Protein 7YM9 (pdb70)

Secondary structure (DSSP, 8-state):
--TT--SSPP-HHHHHSSS-SS-EEEEE--S-SSS--EEEEEES--SS-EEEEEEE--SS--GGGGTTHHHHHHTTT-EEEEE--SSTT--HHHHHHHHHHHHHHHHHTSTTGGGEEEEEEEEEEETHHHHTHHHHHHH-TT-SEEEEES---S----TT--S-EEEEEETT-SSS-TTTTHHHHHHH--SS-EEEEEETT--TTGGGS--HHHHHHHHHHHHHHHS--GGGHHHHSS-----TTSSEEEEEE-TT-/--TT--SSPP-HHHHH-SS-SS-EEEEE--S--SS--EEEEEES-TTS-EEEEEEEPPTT--GGGGTTHHHHHHTTT-EEEEE--SSTT--HHHHHHHHHHHHHHHHHTSTTGGGEEEEEEEEEEETHHHHTHHHHHHH-TT-SEEEEES---S----TT--S-EEEEEETT-SSS-TTTTHHHHHHH--SS-EEEEEETT--TTGGGS--HHHHHHHHHHHHHHHS--GGGHHHHSS----STTSSEEEEEE-TT-

Sequence (514 aa):
DNPYQRGPDPTNNASIEAATTGPFAVGTQPIVGASGFGGGQIIYYPTDTSQTYGAVVIVPGFISVWAQLNWLGPRLASQGFVVIGIETSVITDLPDPRGDQALAALDWATTRSPVASRIDRTRLAAAGWSMGGGGLRRAALQRPSLKAIVGMAPWNGERNWSAVTVPTLFFGGSSDAVASSPNDHAKPFYNSITRAEKDYIELRNADHFFPTSANTTMAKYFISWLKRWVDNDTRYTQFLCPGPSSTGLFAPVSASMNTCPFDNPYQRGPDPTNNASIEAATGPFAVGTQPIVGASGFGGGQIYYPTDTSQTTYGAVVIVPGFISSVWAQLNWLGPRLASQGFVVIGIETSVITDLPDPRGDQALAALDWATTRSPVASRIDRTRLAAAGWSMGGGGLRRAALQRPSLKAIVGMAPWNGERNWSAVTVPTLFFGGSSSDAVASPNDHAKPFYNSITRAEKDYIELRNADHFFPTSSANTTMAKYFISWLKRWVDNDTRYTQFLCPGPSTGLFAPVSASMNTCPF

Organism: NCBI:txid134849

Foldseek 3Di:
DQPLADDDQDDLCQLLDLAHQFDKDKDWAPPADLFDTGMKMAGPDQPAAAAEEEEFEADLDALLLQCSVRRSQRRLGYIYHRGHGPHSPDAQQSLLSSRVSSLCCCCPPDPCVSRHPSQQYEYEYAASNLVNVLNNQLVCVSHQEYEYELYDDQDLASQSGQHEYEYEAECAAPRSHCVRHVVSNQVNHPRYWYKYWYFYNDYSSVSSDDDSLSRSVVNLSSCCGRSVNCSSLVCVVVHDDQDPPGRTPDIDTDPPD/DFQLDDDDLDDLCQLLDLAHQFDKDKDWADPQDLFDTGMKMAGPPLVAAHAEEEEFEAQLDAQLLQCSLRRSQRNLGYIYHRGHGPDSRDAQQSLLSSRVSSLVCCLPPDPCVSRYPSQQYEYEYAASNLVNVLNNQVVCVSHQEYEYELYADQPLQSQVGQHEYEYEAECAAPPSHCVRHVVSNQVNHPRYWYKYWYFYNGYSSVSSDDDSLSSSVVNLSSCCGSRVNCSSLVCVVVHDDQPPPGRTPDMDTDPPD

Nearest PDB structures (foldseek):
  7ym9-assembly2_B  TM=1.004E+00  e=5.596E-59  Cryptosporangium aurantiacum
  7yme-assembly1_A  TM=9.980E-01  e=1.138E-54  Cryptosporangium aurantiacum
  1jfr-assembly2_B  TM=9.808E-01  e=4.264E-37  Streptomyces exfoliatus
  8a2c-assembly2_B  TM=9.740E-01  e=5.113E-37  unclassified Amycolatopsis
  7qjp-assembly1_A  TM=9.758E-01  e=2.291E-33  Saccharopolyspora flava

Radius of gyration: 25.67 Å; Cα contacts (8 Å, |Δi|>4): 1331; chains: 2; bounding box: 47×69×73 Å

B-factor: mean 15.17, std 5.72, range [7.38, 51.57]

InterPro domains:
  IPR029058 Alpha/Beta hydrolase fold [G3DSA:3.40.50.1820] (40-299)
  IPR029058 Alpha/Beta hydrolase fold [SSF53474] (48-280)
  IPR041127 PET hydrolase/cutinase-like [PF12740] (40-298)
  IPR050261 FrsA esterase [PTHR22946] (140-270)

Solvent-accessible surface area: 18358 Å² total; per-residue (Å²): 195,39,97,68,65,19,30,100,110,10,74,91,72,42,0,65,39,60,98,15,85,24,72,50,15,75,56,77,15,118,70,29,66,52,15,42,10,17,45,0,18,16,0,72,59,93,100,59,53,2,0,0,0,0,0,1,0,0,8,8,12,70,10,60,58,0,65,44,0,0,63,14,0,0,4,4,0,0,0,0,0,0,0,48,14,69,83,61,18,21,91,14,63,51,1,1,61,12,0,16,24,0,0,55,5,0,23,95,134,10,92,2,27,98,60,12,27,175,88,5,16,0,0,0,0,1,0,0,1,0,0,0,1,46,81,0,1,55,97,56,82,81,6,74,0,0,0,0,0,0,0,14,9,59,76,110,78,0,33,62,0,71,1,20,0,0,0,0,1,0,52,62,5,68,20,1,26,10,104,66,19,1,59,26,0,11,89,26,0,105,154,17,56,25,2,0,0,19,5,73,121,14,72,3,46,16,0,26,72,71,36,60,22,0,0,34,12,0,0,0,0,0,2,38,32,1,1,71,0,87,43,6,31,110,17,1,26,122,20,23,83,62,38,134,188,17,84,2,32,31,34,94,43,50,41,112,46,196,30,108,68,52,27,31,92,109,10,73,75,74,32,0,61,28,70,104,13,79,17,72,50,15,74,59,81,15,123,59,35,74,47,12,40,9,17,42,0,14,19,0,70,57,81,101,57,60,1,0,0,0,0,0,0,0,1,6,9,11,62,10,59,46,0,66,44,0,0,61,17,0,0,2,3,1,0,0,0,0,0,0,53,12,65,85,63,21,18,78,12,67,53,0,1,62,12,0,15,25,0,0,54,4,0,22,89,135,10,80,2,24,106,36,16,31,170,82,4,14,0,0,0,0,8,2,0,1,0,0,1,0,52,82,0,1,57,98,60,79,80,7,72,0,0,0,0,0,1,1,22,9,58,77,115,80,0,33,65,0,72,1,20,0,0,0,0,1,0,49,58,7,76,18,2,28,7,93,62,20,2,65,29,0,13,96,24,0,105,151,16,56,27,2,1,0,21,4,64,119,15,75,3,46,16,0,39,69,69,35,54,20,0,0,26,17,0,0,0,0,0,3,34,31,1,1,68,0,88,40,5,29,108,26,1,25,122,21,20,81,60,42,151,209,15,78,2,30,35,39,60,42,48,41,117,40

Structure (mmCIF, N/CA/C/O backbone):
data_7YM9
#
_entry.id   7YM9
#
_cell.length_a   82.309
_cell.length_b   82.449
_cell.length_c   87.391
_cell.angle_alpha   90.000
_cell.angle_beta   90.000
_cell.angle_gamma   90.000
#
_symmetry.space_group_name_H-M   'P 21 21 2'
#
loop_
_entity.id
_entity.type
_entity.pdbx_description
1 polymer 'Poly(ethylene terephthalate) hydrolase'
2 non-polymer 'MALONATE ION'
3 water water
#
loop_
_atom_site.group_PDB
_atom_site.id
_atom_site.type_symbol
_atom_site.label_atom_id
_atom_site.label_alt_id
_atom_site.label_comp_id
_atom_site.label_asym_id
_atom_site.label_entity_id
_atom_site.label_seq_id
_atom_site.pdbx_PDB_ins_code
_atom_site.Cartn_x
_atom_site.Cartn_y
_atom_site.Cartn_z
_atom_site.occupancy
_atom_site.B_iso_or_equiv
_atom_site.auth_seq_id
_atom_site.auth_comp_id
_atom_site.auth_asym_id
_atom_site.auth_atom_id
_atom_site.pdbx_PDB_model_num
ATOM 1 N N . ASP A 1 4 ? -10.003 31.648 -56.703 1.00 34.43 43 ASP A N 1
ATOM 2 C CA . ASP A 1 4 ? -9.712 31.589 -55.258 1.00 32.99 43 ASP A CA 1
ATOM 3 C C . ASP A 1 4 ? -10.710 30.651 -54.586 1.00 28.48 43 ASP A C 1
ATOM 4 O O . ASP A 1 4 ? -11.795 30.424 -55.155 1.00 28.94 43 ASP A O 1
ATOM 9 N N . ASN A 1 5 ? -10.360 30.165 -53.397 1.00 22.47 44 ASN A N 1
ATOM 10 C CA . ASN A 1 5 ? -11.256 29.267 -52.622 1.00 18.89 44 ASN A CA 1
ATOM 11 C C . ASN A 1 5 ? -12.213 30.123 -51.813 1.00 16.27 44 ASN A C 1
ATOM 12 O O . ASN A 1 5 ? -11.791 30.739 -50.857 1.00 18.36 44 ASN A O 1
ATOM 17 N N . PRO A 1 6 ? -13.511 30.173 -52.150 1.00 16.52 45 PRO A N 1
ATOM 18 C CA . PRO A 1 6 ? -14.430 31.040 -51.439 1.00 16.45 45 PRO A CA 1
ATOM 19 C C . PRO A 1 6 ? -14.678 30.651 -49.965 1.00 16.39 45 PRO A C 1
ATOM 20 O O . PRO A 1 6 ? -15.300 31.409 -49.249 1.00 17.84 45 PRO A O 1
ATOM 24 N N . TYR A 1 7 ? -14.274 29.435 -49.571 1.00 14.70 46 TYR A N 1
ATOM 25 C CA . TYR A 1 7 ? -14.555 28.886 -48.223 1.00 13.64 46 TYR A CA 1
ATOM 26 C C . TYR A 1 7 ? -13.382 29.116 -47.296 1.00 14.15 46 TYR A C 1
ATOM 27 O O . TYR A 1 7 ? -13.504 28.776 -46.088 1.00 15.19 46 TYR A O 1
ATOM 36 N N . GLN A 1 8 ? -12.248 29.604 -47.762 1.00 14.53 47 GLN A N 1
ATOM 37 C CA . GLN A 1 8 ? -11.082 29.860 -46.900 1.00 16.29 47 GLN A CA 1
ATOM 38 C C . GLN A 1 8 ? -11.469 30.915 -45.874 1.00 15.93 47 GLN A C 1
ATOM 39 O O . GLN A 1 8 ? -12.098 31.946 -46.255 1.00 16.05 47 GLN A O 1
ATOM 45 N N . ARG A 1 9 ? -11.075 30.741 -44.618 1.00 13.75 48 ARG A N 1
ATOM 46 C CA . ARG A 1 9 ? -11.334 31.703 -43.545 1.00 13.99 48 ARG A CA 1
ATOM 47 C C . ARG A 1 9 ? -10.060 31.924 -42.767 1.00 14.59 48 ARG A C 1
ATOM 48 O O . ARG A 1 9 ? -9.338 30.951 -42.486 1.00 14.76 48 ARG A O 1
ATOM 56 N N . GLY A 1 10 ? -9.794 33.176 -42.426 1.00 15.39 49 GLY A N 1
ATOM 57 C CA . GLY A 1 10 ? -8.663 33.552 -41.579 1.00 16.32 49 GLY A CA 1
ATOM 58 C C . GLY A 1 10 ? -7.382 33.669 -42.385 1.00 15.54 49 GLY A C 1
ATOM 59 O O . GLY A 1 10 ? -7.318 33.264 -43.531 1.00 16.79 49 GLY A O 1
ATOM 60 N N . PRO A 1 11 ? -6.360 34.280 -41.759 1.00 17.97 50 PRO A N 1
ATOM 61 C CA . PRO A 1 11 ? -5.107 34.520 -42.456 1.00 19.91 50 PRO A CA 1
ATOM 62 C C . PRO A 1 11 ? -4.368 33.197 -42.697 1.00 18.03 50 PRO A C 1
ATOM 63 O O . PRO A 1 11 ? -4.723 32.141 -42.079 1.00 17.65 50 PRO A O 1
ATOM 67 N N . ASP A 1 12 ? -3.348 33.222 -43.529 1.00 18.77 51 ASP A N 1
ATOM 68 C CA . ASP A 1 12 ? -2.516 32.041 -43.813 1.00 17.67 51 ASP A CA 1
ATOM 69 C C . ASP A 1 12 ? -2.020 31.498 -42.493 1.00 17.42 51 ASP A C 1
ATOM 70 O O . ASP A 1 12 ? -1.540 32.222 -41.620 1.00 18.12 51 ASP A O 1
ATOM 75 N N . PRO A 1 13 ? -2.172 30.173 -42.279 1.00 16.34 52 PRO A N 1
ATOM 76 C CA . PRO A 1 13 ? -1.853 29.572 -40.990 1.00 15.43 52 PRO A CA 1
ATOM 77 C C . PRO A 1 13 ? -0.379 29.293 -40.756 1.00 16.52 52 PRO A C 1
ATOM 78 O O . PRO A 1 13 ? 0.385 29.234 -41.699 1.00 18.36 52 PRO A O 1
ATOM 82 N N . THR A 1 14 ? -0.059 29.156 -39.493 1.00 17.02 53 THR A N 1
ATOM 83 C CA . THR A 1 14 ? 1.257 28.761 -39.012 1.00 16.61 53 THR A CA 1
ATOM 84 C C . THR A 1 14 ? 1.097 27.715 -37.924 1.00 17.41 53 THR A C 1
ATOM 85 O O . THR A 1 14 ? -0.027 27.456 -37.458 1.00 17.05 53 THR A O 1
ATOM 89 N N A ASN A 1 15 ? 2.194 27.086 -37.525 0.50 17.40 54 ASN A N 1
ATOM 90 N N B ASN A 1 15 ? 2.214 27.141 -37.501 0.50 17.58 54 ASN A N 1
ATOM 91 C CA A ASN A 1 15 ? 2.160 26.174 -36.358 0.50 17.97 54 ASN A CA 1
ATOM 92 C CA B ASN A 1 15 ? 2.168 26.175 -36.379 0.50 18.18 54 ASN A CA 1
ATOM 93 C C A ASN A 1 15 ? 1.527 26.916 -35.179 0.50 18.47 54 ASN A C 1
ATOM 94 C C B ASN A 1 15 ? 1.591 26.882 -35.141 0.50 18.65 54 ASN A C 1
ATOM 95 O O A ASN A 1 15 ? 0.644 26.365 -34.486 0.50 17.23 54 ASN A O 1
ATOM 96 O O B ASN A 1 15 ? 0.703 26.310 -34.504 0.50 18.73 54 ASN A O 1
ATOM 105 N N . ALA A 1 16 ? 1.933 28.158 -34.942 1.00 17.80 55 ALA A N 1
ATOM 106 C CA . ALA A 1 16 ? 1.424 28.924 -33.790 1.00 17.90 55 ALA A CA 1
ATOM 107 C C . ALA A 1 16 ? -0.093 29.137 -33.926 1.00 17.61 55 ALA A C 1
ATOM 108 O O . ALA A 1 16 ? -0.830 29.050 -32.908 1.00 18.11 55 ALA A O 1
ATOM 110 N N . SER A 1 17 ? -0.569 29.409 -35.125 1.00 17.97 56 SER A N 1
ATOM 111 C CA . SER A 1 17 ? -2.010 29.750 -35.314 1.00 17.48 56 SER A CA 1
ATOM 112 C C . SER A 1 17 ? -2.892 28.509 -35.082 1.00 16.24 56 SER A C 1
ATOM 113 O O . SER A 1 17 ? -3.953 28.664 -34.521 1.00 15.37 56 SER A O 1
ATOM 116 N N . ILE A 1 18 ? -2.425 27.303 -35.410 1.00 14.74 57 ILE A N 1
ATOM 117 C CA . ILE A 1 18 ? -3.205 26.066 -35.163 1.00 14.68 57 ILE A CA 1
ATOM 118 C C . ILE A 1 18 ? -3.021 25.572 -33.744 1.00 14.32 57 ILE A C 1
ATOM 119 O O . ILE A 1 18 ? -3.850 24.779 -33.334 1.00 14.32 57 ILE A O 1
ATOM 124 N N . GLU A 1 19 ? -1.983 26.006 -33.036 1.00 13.92 58 GLU A N 1
ATOM 125 C CA . GLU A 1 19 ? -1.782 25.604 -31.619 1.00 13.76 58 GLU A CA 1
ATOM 126 C C . GLU A 1 19 ? -2.450 26.579 -30.636 1.00 14.36 58 GLU A C 1
ATOM 127 O O . GLU A 1 19 ? -2.578 26.226 -29.477 1.00 14.92 58 GLU A O 1
ATOM 133 N N . ALA A 1 20 ? -2.873 27.755 -31.107 1.00 14.66 59 ALA A N 1
ATOM 134 C CA . ALA A 1 20 ? -3.408 28.785 -30.206 1.00 14.33 59 ALA A CA 1
ATOM 135 C C . ALA A 1 20 ? -4.704 28.298 -29.555 1.00 14.40 59 ALA A C 1
ATOM 136 O O . ALA A 1 20 ? -5.558 27.647 -30.244 1.00 14.98 59 ALA A O 1
ATOM 138 N N . ALA A 1 21 ? -4.985 28.687 -28.336 1.00 14.56 60 ALA A N 1
ATOM 139 C CA . ALA A 1 21 ? -6.232 28.312 -27.669 1.00 14.56 60 ALA A CA 1
ATOM 140 C C . ALA A 1 21 ? -7.411 28.983 -28.357 1.00 16.35 60 ALA A C 1
ATOM 141 O O . ALA A 1 21 ? -8.505 28.424 -28.380 1.00 16.29 60 ALA A O 1
ATOM 143 N N . THR A 1 22 ? -7.192 30.172 -28.897 1.00 16.65 61 THR A N 1
ATOM 144 C CA A THR A 1 22 ? -8.273 30.896 -29.594 0.50 19.67 61 THR A CA 1
ATOM 145 C CA B THR A 1 22 ? -8.255 30.984 -29.544 0.50 19.69 61 THR A CA 1
ATOM 146 C C . THR A 1 22 ? -7.759 31.357 -30.949 1.00 19.35 61 THR A C 1
ATOM 147 O O . THR A 1 22 ? -6.656 31.992 -30.993 1.00 20.27 61 THR A O 1
ATOM 154 N N . GLY A 1 23 ? -8.494 31.040 -32.018 1.00 17.44 62 GLY A N 1
ATOM 155 C CA . GLY A 1 23 ? -8.209 31.489 -33.372 1.00 16.09 62 GLY A CA 1
ATOM 156 C C . GLY A 1 23 ? -8.666 32.940 -33.540 1.00 15.12 62 GLY A C 1
ATOM 157 O O . GLY A 1 23 ? -9.027 33.612 -32.580 1.00 16.25 62 GLY A O 1
ATOM 158 N N . PRO A 1 24 ? -8.698 33.387 -34.786 1.00 15.84 63 PRO A N 1
ATOM 159 C CA . PRO A 1 24 ? -8.929 34.818 -35.017 1.00 17.14 63 PRO A CA 1
ATOM 160 C C . PRO A 1 24 ? -10.387 35.243 -34.981 1.00 17.94 63 PRO A C 1
ATOM 161 O O . PRO A 1 24 ? -10.637 36.460 -35.167 1.00 19.36 63 PRO A O 1
ATOM 165 N N . PHE A 1 25 ? -11.355 34.335 -34.884 1.00 15.00 64 PHE A N 1
ATOM 166 C CA . PHE A 1 25 ? -12.791 34.688 -34.863 1.00 13.62 64 PHE A CA 1
ATOM 167 C C . PHE A 1 25 ? -13.293 34.827 -33.453 1.00 14.93 64 PHE A C 1
ATOM 168 O O . PHE A 1 25 ? -13.225 33.893 -32.651 1.00 14.51 64 PHE A O 1
ATOM 176 N N . ALA A 1 26 ? -13.926 35.945 -33.147 1.00 14.52 65 ALA A N 1
ATOM 177 C CA . ALA A 1 26 ? -14.718 36.096 -31.934 1.00 14.61 65 ALA A CA 1
ATOM 178 C C . ALA A 1 26 ? -15.866 35.086 -31.936 1.00 12.81 65 ALA A C 1
ATOM 179 O O . ALA A 1 26 ? -16.430 34.821 -32.999 1.00 13.71 65 ALA A O 1
ATOM 181 N N . VAL A 1 27 ? -16.274 34.571 -30.787 1.00 14.13 66 VAL A N 1
ATOM 182 C CA . VAL A 1 27 ? -17.195 33.429 -30.660 1.00 14.01 66 VAL A CA 1
ATOM 183 C C . VAL A 1 27 ? -18.410 33.851 -29.871 1.00 14.59 66 VAL A C 1
ATOM 184 O O . VAL A 1 27 ? -18.240 34.476 -28.789 1.00 15.65 66 VAL A O 1
ATOM 188 N N . GLY A 1 28 ? -19.589 33.480 -30.304 1.00 13.81 67 GLY A N 1
ATOM 189 C CA . GLY A 1 28 ? -20.819 33.539 -29.524 1.00 14.03 67 GLY A CA 1
ATOM 190 C C . GLY A 1 28 ? -21.301 32.147 -29.189 1.00 13.41 67 GLY A C 1
ATOM 191 O O . GLY A 1 28 ? -20.877 31.162 -29.874 1.00 13.45 67 GLY A O 1
ATOM 192 N N . THR A 1 29 ? -22.176 32.006 -28.233 1.00 14.27 68 THR A N 1
ATOM 193 C CA . THR A 1 29 ? -22.679 30.700 -27.807 1.00 13.85 68 THR A CA 1
ATOM 194 C C . THR A 1 29 ? -24.095 30.801 -27.252 1.00 14.95 68 THR A C 1
ATOM 195 O O . THR A 1 29 ? -24.457 31.846 -26.629 1.00 16.04 68 THR A O 1
ATOM 199 N N . GLN A 1 30 ? -24.859 29.755 -27.360 1.00 15.11 69 GLN A N 1
ATOM 200 C CA . GLN A 1 30 ? -26.180 29.691 -26.708 1.00 15.50 69 GLN A CA 1
ATOM 201 C C . GLN A 1 30 ? -26.592 28.244 -26.613 1.00 15.19 69 GLN A C 1
ATOM 202 O O . GLN A 1 30 ? -26.072 27.356 -27.342 1.00 14.53 69 GLN A O 1
ATOM 208 N N . PRO A 1 31 ? -27.496 27.904 -25.680 1.00 14.37 70 PRO A N 1
ATOM 209 C CA . PRO A 1 31 ? -27.966 26.547 -25.559 1.00 15.17 70 PRO A CA 1
ATOM 210 C C . PRO A 1 31 ? -28.804 26.151 -26.764 1.00 15.06 70 PRO A C 1
ATOM 211 O O . PRO A 1 31 ? -29.434 26.977 -27.395 1.00 16.16 70 PRO A O 1
ATOM 215 N N . ILE A 1 32 ? -28.895 24.858 -26.979 1.00 13.59 71 ILE A N 1
ATOM 216 C CA . ILE A 1 32 ? -29.813 24.260 -27.968 1.00 13.76 71 ILE A CA 1
ATOM 217 C C . ILE A 1 32 ? -31.165 24.111 -27.289 1.00 17.09 71 ILE A C 1
ATOM 218 O O . ILE A 1 32 ? -31.285 23.357 -26.300 1.00 17.96 71 ILE A O 1
ATOM 223 N N . VAL A 1 33 ? -32.166 24.729 -27.902 1.00 18.42 72 VAL A N 1
ATOM 224 C CA . VAL A 1 33 ? -33.553 24.753 -27.348 1.00 20.56 72 VAL A CA 1
ATOM 225 C C . VAL A 1 33 ? -34.496 24.221 -28.427 1.00 22.88 72 VAL A C 1
ATOM 226 O O . VAL A 1 33 ? -34.399 24.698 -29.551 1.00 25.73 72 VAL A O 1
ATOM 230 N N . GLY A 1 34 ? -35.288 23.212 -28.076 1.00 24.60 73 GLY A N 1
ATOM 231 C CA . GLY A 1 34 ? -36.380 22.686 -28.919 1.00 27.46 73 GLY A CA 1
ATOM 232 C C . GLY A 1 34 ? -35.894 21.752 -29.996 1.00 32.80 73 GLY A C 1
ATOM 233 O O . GLY A 1 34 ? -36.549 21.702 -31.048 1.00 40.42 73 GLY A O 1
ATOM 234 N N . ALA A 1 35 ? -34.746 21.122 -29.757 1.00 26.79 74 ALA A N 1
ATOM 235 C CA . ALA A 1 35 ? -34.130 20.024 -30.534 1.00 29.42 74 ALA A CA 1
ATOM 236 C C . ALA A 1 35 ? -35.053 18.819 -30.591 1.00 22.86 74 ALA A C 1
ATOM 237 O O . ALA A 1 35 ? -35.610 18.457 -29.546 1.00 25.78 74 ALA A O 1
ATOM 239 N N . SER A 1 36 ? -35.108 18.176 -31.739 1.00 23.93 75 SER A N 1
ATOM 240 C CA . SER A 1 36 ? -35.709 16.836 -31.905 1.00 22.38 75 SER A CA 1
ATOM 241 C C . SER A 1 36 ? -34.623 15.856 -32.329 1.00 18.12 75 SER A C 1
ATOM 242 O O . SER A 1 36 ? -33.794 16.211 -33.187 1.00 20.20 75 SER A O 1
ATOM 245 N N . GLY A 1 37 ? -34.692 14.643 -31.818 1.00 17.87 76 GLY A N 1
ATOM 246 C CA . GLY A 1 37 ? -33.906 13.489 -32.274 1.00 16.75 76 GLY A CA 1
ATOM 247 C C . GLY A 1 37 ? -32.525 13.401 -31.612 1.00 15.71 76 GLY A C 1
ATOM 248 O O . GLY A 1 37 ? -31.681 12.635 -32.131 1.00 16.62 76 GLY A O 1
ATOM 249 N N . PHE A 1 38 ? -32.284 14.215 -30.597 1.00 14.17 77 PHE A N 1
ATOM 250 C CA . PHE A 1 38 ? -31.052 14.190 -29.775 1.00 12.99 77 PHE A CA 1
ATOM 251 C C . PHE A 1 38 ? -31.330 14.973 -28.492 1.00 14.54 77 PHE A C 1
ATOM 252 O O . PHE A 1 38 ? -32.465 15.538 -28.347 1.00 15.58 77 PHE A O 1
ATOM 260 N N . GLY A 1 39 ? -30.396 15.034 -27.555 1.00 14.51 78 GLY A N 1
ATOM 261 C CA . GLY A 1 39 ? -30.700 15.440 -26.181 1.00 14.31 78 GLY A CA 1
ATOM 262 C C . GLY A 1 39 ? -30.508 16.905 -25.870 1.00 15.00 78 GLY A C 1
ATOM 263 O O . GLY A 1 39 ? -30.651 17.259 -24.712 1.00 18.81 78 GLY A O 1
ATOM 264 N N . GLY A 1 40 ? -30.210 17.737 -26.846 1.00 14.84 79 GLY A N 1
ATOM 265 C CA . GLY A 1 40 ? -29.897 19.145 -26.595 1.00 13.98 79 GLY A CA 1
ATOM 266 C C . GLY A 1 40 ? -28.395 19.392 -26.655 1.00 13.35 79 GLY A C 1
ATOM 267 O O . GLY A 1 40 ? -27.724 18.636 -27.449 1.00 12.85 79 GLY A O 1
ATOM 268 N N . GLY A 1 41 ? -27.879 20.361 -25.941 1.00 12.74 80 GLY A N 1
ATOM 269 C CA . GLY A 1 41 ? -26.464 20.744 -26.005 1.00 12.68 80 GLY A CA 1
ATOM 270 C C . GLY A 1 41 ? -26.251 22.222 -26.145 1.00 13.72 80 GLY A C 1
ATOM 271 O O . GLY A 1 41 ? -27.068 23.036 -25.631 1.00 13.95 80 GLY A O 1
ATOM 272 N N . GLN A 1 42 ? -25.175 22.611 -26.775 1.00 12.01 81 GLN A N 1
ATOM 273 C CA . GLN A 1 42 ? -24.724 24.008 -26.853 1.00 12.07 81 GLN A CA 1
ATOM 274 C C . GLN A 1 42 ? -24.202 24.260 -28.247 1.00 12.46 81 GLN A C 1
ATOM 275 O O . GLN A 1 42 ? -23.504 23.369 -28.792 1.00 12.88 81 GLN A O 1
ATOM 281 N N . ILE A 1 43 ? -24.414 25.437 -28.774 1.00 12.05 82 ILE A N 1
ATOM 282 C CA A ILE A 1 43 ? -23.870 25.844 -30.094 0.50 11.66 82 ILE A CA 1
ATOM 283 C CA B ILE A 1 43 ? -23.852 25.809 -30.090 0.50 13.14 82 ILE A CA 1
ATOM 284 C C . ILE A 1 43 ? -22.854 26.952 -29.892 1.00 11.94 82 ILE A C 1
ATOM 285 O O . ILE A 1 43 ? -23.031 27.786 -28.970 1.00 13.54 82 ILE A O 1
ATOM 294 N N . TYR A 1 44 ? -21.817 26.962 -30.699 1.00 11.55 83 TYR A N 1
ATOM 295 C CA . TYR A 1 44 ? -20.748 27.949 -30.667 1.00 11.42 83 TYR A CA 1
ATOM 296 C C . TYR A 1 44 ? -20.520 28.406 -32.092 1.00 11.56 83 TYR A C 1
ATOM 297 O O . TYR A 1 44 ? -20.588 27.569 -33.001 1.00 12.31 83 TYR A O 1
ATOM 306 N N . TYR A 1 45 ? -20.284 29.676 -32.316 1.00 12.15 84 TYR A N 1
ATOM 307 C CA . TYR A 1 45 ? -20.252 30.171 -33.707 1.00 12.42 84 TYR A CA 1
ATOM 308 C C . TYR A 1 45 ? -19.492 31.470 -33.740 1.00 13.35 84 TYR A C 1
ATOM 309 O O . TYR A 1 45 ? -19.507 32.235 -32.781 1.00 13.84 84 TYR A O 1
ATOM 318 N N . PRO A 1 46 ? -18.884 31.804 -34.876 1.00 12.53 85 PRO A N 1
ATOM 319 C CA . PRO A 1 46 ? -18.316 33.129 -35.074 1.00 12.84 85 PRO A CA 1
ATOM 320 C C . PRO A 1 46 ? -19.416 34.191 -35.047 1.00 13.12 85 PRO A C 1
ATOM 321 O O . PRO A 1 46 ? -20.537 34.005 -35.501 1.00 14.69 85 PRO A O 1
ATOM 325 N N . THR A 1 47 ? -19.057 35.299 -34.392 1.00 14.82 86 THR A N 1
ATOM 326 C CA . THR A 1 47 ? -19.962 36.490 -34.335 1.00 14.90 86 THR A CA 1
ATOM 327 C C . THR A 1 47 ? -19.873 37.234 -35.658 1.00 15.44 86 THR A C 1
ATOM 328 O O . THR A 1 47 ? -20.791 38.092 -35.911 1.00 16.78 86 THR A O 1
ATOM 332 N N . ASP A 1 48 ? -18.839 37.039 -36.429 1.00 14.39 87 ASP A N 1
ATOM 333 C CA . ASP A 1 48 ? -18.658 37.718 -37.743 1.00 15.56 87 ASP A CA 1
ATOM 334 C C . ASP A 1 48 ? -19.606 37.132 -38.772 1.00 14.98 87 ASP A C 1
ATOM 335 O O . ASP A 1 48 ? -19.374 36.018 -39.244 1.00 14.29 87 ASP A O 1
ATOM 340 N N . THR A 1 49 ? -20.668 37.857 -39.135 1.00 13.19 88 THR A N 1
ATOM 341 C CA . THR A 1 49 ? -21.689 37.390 -40.081 1.00 12.22 88 THR A CA 1
ATOM 342 C C . THR A 1 49 ? -21.469 37.949 -41.485 1.00 12.57 88 THR A C 1
ATOM 343 O O . THR A 1 49 ? -22.445 37.864 -42.256 1.00 14.59 88 THR A O 1
ATOM 347 N N . SER A 1 50 ? -20.275 38.366 -41.807 1.00 13.71 89 SER A N 1
ATOM 348 C CA . SER A 1 50 ? -19.897 38.786 -43.183 1.00 14.35 89 SER A CA 1
ATOM 349 C C . SER A 1 50 ? -19.743 37.580 -44.108 1.00 16.21 89 SER A C 1
ATOM 350 O O . SER A 1 50 ? -19.592 37.737 -45.304 1.00 15.18 89 SER A O 1
ATOM 353 N N . GLN A 1 51 ? -19.784 36.353 -43.574 1.00 15.46 90 GLN A N 1
ATOM 354 C CA . GLN A 1 51 ? -19.619 35.110 -44.348 1.00 14.28 90 GLN A CA 1
ATOM 355 C C . GLN A 1 51 ? -20.255 33.980 -43.556 1.00 13.50 90 GLN A C 1
ATOM 356 O O . GLN A 1 51 ? -20.417 34.139 -42.376 1.00 13.67 90 GLN A O 1
ATOM 362 N N . THR A 1 52 ? -20.538 32.896 -44.241 1.00 12.67 91 THR A N 1
ATOM 363 C CA . THR A 1 52 ? -20.973 31.637 -43.597 1.00 12.49 91 THR A CA 1
ATOM 364 C C . THR A 1 52 ? -19.748 30.735 -43.373 1.00 11.07 91 THR A C 1
ATOM 365 O O . THR A 1 52 ? -18.660 30.972 -43.845 1.00 12.80 91 THR A O 1
ATOM 369 N N . TYR A 1 53 ? -20.017 29.708 -42.582 1.00 12.04 92 TYR A N 1
ATOM 370 C CA . TYR A 1 53 ? -18.990 28.741 -42.141 1.00 11.09 92 TYR A CA 1
ATOM 371 C C . TYR A 1 53 ? -19.533 27.351 -42.270 1.00 10.94 92 TYR A C 1
ATOM 372 O O . TYR A 1 53 ? -20.720 27.126 -42.181 1.00 11.92 92 TYR A O 1
ATOM 381 N N . GLY A 1 54 ? -18.620 26.392 -42.354 1.00 11.15 93 GLY A N 1
ATOM 382 C CA . GLY A 1 54 ? -19.015 24.999 -42.160 1.00 10.72 93 GLY A CA 1
ATOM 383 C C . GLY A 1 54 ? -19.374 24.719 -40.714 1.00 10.71 93 GLY A C 1
ATOM 384 O O . GLY A 1 54 ? -19.028 25.511 -39.825 1.00 11.09 93 GLY A O 1
ATOM 385 N N . ALA A 1 55 ? -19.979 23.583 -40.501 1.00 10.70 94 ALA A N 1
ATOM 386 C CA . ALA A 1 55 ? -20.408 23.206 -39.141 1.00 10.67 94 ALA A CA 1
ATOM 387 C C . ALA A 1 55 ? -19.890 21.805 -38.812 1.00 10.60 94 ALA A C 1
ATOM 388 O O . ALA A 1 55 ? -19.861 20.922 -39.669 1.00 11.55 94 ALA A O 1
ATOM 390 N N . VAL A 1 56 ? -19.569 21.629 -37.531 1.00 10.11 95 VAL A N 1
ATOM 391 C CA . VAL A 1 56 ? -19.197 20.294 -36.999 1.00 10.08 95 VAL A CA 1
ATOM 392 C C . VAL A 1 56 ? -20.088 20.015 -35.786 1.00 9.57 95 VAL A C 1
ATOM 393 O O . VAL A 1 56 ? -20.154 20.818 -34.877 1.00 10.50 95 VAL A O 1
ATOM 397 N N . VAL A 1 57 ? -20.653 18.838 -35.792 1.00 9.68 96 VAL A N 1
ATOM 398 C CA . VAL A 1 57 ? -21.367 18.301 -34.616 1.00 9.27 96 VAL A CA 1
ATOM 399 C C . VAL A 1 57 ? -20.392 17.438 -33.829 1.00 9.73 96 VAL A C 1
ATOM 400 O O . VAL A 1 57 ? -19.595 16.710 -34.433 1.00 10.27 96 VAL A O 1
ATOM 404 N N . ILE A 1 58 ? -20.404 17.587 -32.508 1.00 10.52 97 ILE A N 1
ATOM 405 C CA . ILE A 1 58 ? -19.475 16.814 -31.630 1.00 9.59 97 ILE A CA 1
ATOM 406 C C . ILE A 1 58 ? -20.306 16.016 -30.636 1.00 9.83 97 ILE A C 1
ATOM 407 O O . ILE A 1 58 ? -21.094 16.603 -29.911 1.00 9.89 97 ILE A O 1
ATOM 412 N N . VAL A 1 59 ? -20.070 14.714 -30.603 1.00 9.26 98 VAL A N 1
ATOM 413 C CA . VAL A 1 59 ? -20.925 13.791 -29.812 1.00 10.03 98 VAL A CA 1
ATOM 414 C C . VAL A 1 59 ? -20.144 13.195 -28.649 1.00 11.68 98 VAL A C 1
ATOM 415 O O . VAL A 1 59 ? -19.114 12.580 -28.877 1.00 12.47 98 VAL A O 1
ATOM 419 N N . PRO A 1 60 ? -20.705 13.265 -27.435 1.00 11.21 99 PRO A N 1
ATOM 420 C CA . PRO A 1 60 ? -20.050 12.811 -26.228 1.00 14.66 99 PRO A CA 1
ATOM 421 C C . PRO A 1 60 ? -19.875 11.321 -26.170 1.00 15.19 99 PRO A C 1
ATOM 422 O O . PRO A 1 60 ? -20.532 10.625 -26.869 1.00 17.64 99 PRO A O 1
ATOM 426 N N . GLY A 1 61 ? -19.120 10.963 -25.122 1.00 21.10 100 GLY A N 1
ATOM 427 C CA . GLY A 1 61 ? -18.687 9.604 -25.218 1.00 15.55 100 GLY A CA 1
ATOM 428 C C . GLY A 1 61 ? -18.731 8.619 -24.121 1.00 16.56 100 GLY A C 1
ATOM 429 O O . GLY A 1 61 ? -19.390 7.631 -24.324 1.00 17.33 100 GLY A O 1
ATOM 430 N N . PHE A 1 62 ? -17.894 8.804 -23.103 1.00 14.45 101 PHE A N 1
ATOM 431 C CA . PHE A 1 62 ? -17.825 7.716 -22.093 1.00 16.26 101 PHE A CA 1
ATOM 432 C C . PHE A 1 62 ? -18.801 7.994 -20.937 1.00 13.90 101 PHE A C 1
ATOM 433 O O . PHE A 1 62 ? -18.358 8.620 -19.987 1.00 14.90 101 PHE A O 1
ATOM 441 N N . ILE A 1 63 ? -20.029 7.486 -21.046 1.00 11.20 102 ILE A N 1
ATOM 442 C CA . ILE A 1 63 ? -21.116 7.693 -20.017 1.00 16.10 102 ILE A CA 1
ATOM 443 C C . ILE A 1 63 ? -21.030 9.149 -19.575 1.00 17.40 102 ILE A C 1
ATOM 444 O O . ILE A 1 63 ? -21.058 9.414 -18.383 1.00 17.00 102 ILE A O 1
ATOM 449 N N . SER A 1 64 ? -21.073 10.032 -20.563 1.00 15.13 103 SER A N 1
ATOM 450 C CA . SER A 1 64 ? -20.733 11.429 -20.293 1.00 14.36 103 SER A CA 1
ATOM 451 C C . SER A 1 64 ? -21.657 12.414 -21.009 1.00 14.37 103 SER A C 1
ATOM 452 O O . SER A 1 64 ? -22.508 12.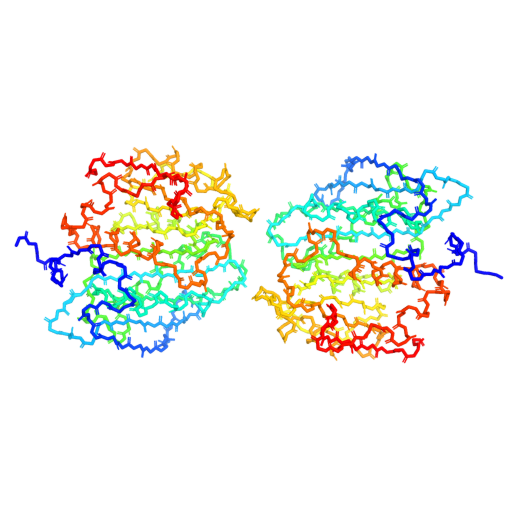037 -21.806 1.00 17.68 103 SER A O 1
ATOM 455 N N . VAL A 1 65 ? -21.397 13.664 -20.723 1.00 13.76 104 VAL A N 1
ATOM 456 C CA . VAL A 1 65 ? -22.225 14.744 -21.289 1.00 12.99 104 VAL A CA 1
ATOM 457 C C . VAL A 1 65 ? -21.308 15.671 -22.073 1.00 13.13 104 VAL A C 1
ATOM 458 O O . VAL A 1 65 ? -20.094 15.573 -21.946 1.00 12.97 104 VAL A O 1
ATOM 462 N N . TRP A 1 66 ? -21.929 16.598 -22.785 1.00 11.78 105 TRP A N 1
ATOM 463 C CA . TRP A 1 66 ? -21.180 17.537 -23.617 1.00 12.51 105 TRP A CA 1
ATOM 464 C C . TRP A 1 66 ? -20.163 18.318 -22.814 1.00 12.13 105 TRP A C 1
ATOM 465 O O . TRP A 1 66 ? -19.068 18.649 -23.274 1.00 12.72 105 TRP A O 1
ATOM 476 N N . ALA A 1 67 ? -20.497 18.681 -21.549 1.00 12.52 106 ALA A N 1
ATOM 477 C CA . ALA A 1 67 ? -19.598 19.548 -20.743 1.00 13.15 106 ALA A CA 1
ATOM 478 C C . ALA A 1 67 ? -18.170 18.989 -20.660 1.00 12.45 106 ALA A C 1
ATOM 479 O O . ALA A 1 67 ? -17.241 19.751 -20.622 1.00 13.60 106 ALA A O 1
ATOM 481 N N . GLN A 1 68 ? -18.047 17.666 -20.692 1.00 12.66 107 GLN A N 1
ATOM 482 C CA . GLN A 1 68 ? -16.686 17.069 -20.611 1.00 13.16 107 GLN A CA 1
ATOM 483 C C . GLN A 1 68 ? -15.802 17.404 -21.816 1.00 13.07 107 GLN A C 1
ATOM 484 O O . GLN A 1 68 ? -14.573 17.406 -21.686 1.00 16.08 107 GLN A O 1
ATOM 490 N N . LEU A 1 69 ? -16.412 17.778 -22.929 1.00 11.99 108 LEU A N 1
ATOM 491 C CA . LEU A 1 69 ? -15.721 18.119 -24.182 1.00 11.12 108 LEU A CA 1
ATOM 492 C C . LEU A 1 69 ? -15.772 19.607 -24.491 1.00 11.69 108 LEU A C 1
ATOM 493 O O . LEU A 1 69 ? -15.318 19.995 -25.549 1.00 12.64 108 LEU A O 1
ATOM 498 N N . ASN A 1 70 ? -16.376 20.414 -23.604 1.00 11.59 109 ASN A N 1
ATOM 499 C CA . ASN A 1 70 ? -16.830 21.758 -24.044 1.00 12.00 109 ASN A CA 1
ATOM 500 C C . ASN A 1 70 ? -15.713 22.716 -24.325 1.00 11.28 109 ASN A C 1
ATOM 501 O O . ASN A 1 70 ? -15.977 23.744 -24.989 1.00 12.33 109 ASN A O 1
ATOM 506 N N . TRP A 1 71 ? -14.485 22.482 -23.944 1.00 10.33 110 TRP A N 1
ATOM 507 C CA . TRP A 1 71 ? -13.357 23.303 -24.375 1.00 10.96 110 TRP A CA 1
ATOM 508 C C . TRP A 1 71 ? -13.301 23.343 -25.901 1.00 10.84 110 TRP A C 1
ATOM 509 O O . TRP A 1 71 ? -12.730 24.273 -26.455 1.00 11.35 110 TRP A O 1
ATOM 520 N N . LEU A 1 72 ? -13.756 22.289 -26.558 1.00 11.39 111 LEU A N 1
ATOM 521 C CA . LEU A 1 72 ? -13.695 22.213 -28.029 1.00 10.61 111 LEU A CA 1
ATOM 522 C C . LEU A 1 72 ? -14.594 23.289 -28.668 1.00 11.08 111 LEU A C 1
ATOM 523 O O . LEU A 1 72 ? -14.320 23.639 -29.833 1.00 10.92 111 LEU A O 1
ATOM 528 N N . GLY A 1 73 ? -15.644 23.708 -27.995 1.00 11.24 112 GLY A N 1
ATOM 529 C CA . GLY A 1 73 ? -16.590 24.684 -28.576 1.00 11.33 112 GLY A CA 1
ATOM 530 C C . GLY A 1 73 ? -15.859 25.961 -28.997 1.00 12.11 112 GLY A C 1
ATOM 531 O O . GLY A 1 73 ? -15.826 26.302 -30.163 1.00 11.79 112 GLY A O 1
ATOM 532 N N . PRO A 1 74 ? -15.256 26.691 -28.049 1.00 11.79 113 PRO A N 1
ATOM 533 C CA . PRO A 1 74 ? -14.537 27.883 -28.435 1.00 12.77 113 PRO A CA 1
ATOM 534 C C . PRO A 1 74 ? -13.262 27.607 -29.216 1.00 13.52 113 PRO A C 1
ATOM 535 O O . PRO A 1 74 ? -12.859 28.365 -30.106 1.00 13.32 113 PRO A O 1
ATOM 539 N N . ARG A 1 75 ? -12.576 26.500 -28.893 1.00 11.75 114 ARG A N 1
ATOM 540 C CA . ARG A 1 75 ? -11.293 26.157 -29.571 1.00 12.10 114 ARG A CA 1
ATOM 541 C C . ARG A 1 75 ? -11.504 26.073 -31.082 1.00 11.26 114 ARG A C 1
ATOM 542 O O . ARG A 1 75 ? -10.681 26.580 -31.808 1.00 11.45 114 ARG A O 1
ATOM 550 N N . LEU A 1 76 ? -12.565 25.381 -31.490 1.00 10.63 115 LEU A N 1
ATOM 551 C CA . LEU A 1 76 ? -12.820 25.187 -32.918 1.00 10.60 115 LEU A CA 1
ATOM 552 C C . LEU A 1 76 ? -13.630 26.350 -33.504 1.00 11.04 115 LEU A C 1
ATOM 553 O O . LEU A 1 76 ? -13.342 26.735 -34.646 1.00 11.46 115 LEU A O 1
ATOM 558 N N . ALA A 1 77 ? -14.625 26.862 -32.791 1.00 10.82 116 ALA A N 1
ATOM 559 C CA . ALA A 1 77 ? -15.467 27.931 -33.385 1.00 11.02 116 ALA A CA 1
ATOM 560 C C . ALA A 1 77 ? -14.603 29.143 -33.695 1.00 12.79 116 ALA A C 1
ATOM 561 O O . ALA A 1 77 ? -14.854 29.816 -34.688 1.00 11.99 116 ALA A O 1
ATOM 563 N N . SER A 1 78 ? -13.623 29.440 -32.845 1.00 11.62 117 SER A N 1
ATOM 564 C CA . SER A 1 78 ? -12.737 30.605 -33.039 1.00 11.66 117 SER A CA 1
ATOM 565 C C . SER A 1 78 ? -11.812 30.440 -34.241 1.00 12.44 117 SER A C 1
ATOM 566 O O . SER A 1 78 ? -11.167 31.428 -34.629 1.00 13.82 117 SER A O 1
ATOM 569 N N . GLN A 1 79 ? -11.757 29.250 -34.862 1.00 11.32 118 GLN A N 1
ATOM 570 C CA . GLN A 1 79 ? -11.043 29.028 -36.119 1.00 11.49 118 GLN A CA 1
ATOM 571 C C . GLN A 1 79 ? -11.980 29.158 -37.304 1.00 12.86 118 GLN A C 1
ATOM 572 O O . GLN A 1 79 ? -11.548 28.822 -38.412 1.00 15.17 118 GLN A O 1
ATOM 578 N N . GLY A 1 80 ? -13.220 29.583 -37.093 1.00 11.88 119 GLY A N 1
ATOM 579 C CA . GLY A 1 80 ? -14.145 29.756 -38.229 1.00 11.60 119 GLY A CA 1
ATOM 580 C C . GLY A 1 80 ? -15.016 28.561 -38.532 1.00 11.03 119 GLY A C 1
ATOM 581 O O . GLY A 1 80 ? -15.144 28.171 -39.692 1.00 11.25 119 GLY A O 1
ATOM 582 N N . PHE A 1 81 ? -15.684 28.043 -37.510 1.00 11.50 120 PHE A N 1
ATOM 583 C CA . PHE A 1 81 ? -16.622 26.917 -37.653 1.00 10.52 120 PHE A CA 1
ATOM 584 C C . PHE A 1 81 ? -17.800 27.153 -36.735 1.00 10.59 120 PHE A C 1
ATOM 585 O O . PHE A 1 81 ? -17.609 27.755 -35.645 1.00 11.62 120 PHE A O 1
ATOM 593 N N . VAL A 1 82 ? -18.951 26.646 -37.112 1.00 10.40 121 VAL A N 1
ATOM 594 C CA . VAL A 1 82 ? -20.078 26.485 -36.192 1.00 10.68 121 VAL A CA 1
ATOM 595 C C . VAL A 1 82 ? -19.902 25.139 -35.520 1.00 10.44 121 VAL A C 1
ATOM 596 O O . VAL A 1 82 ? -19.811 24.121 -36.216 1.00 11.88 121 VAL A O 1
ATOM 600 N N . VAL A 1 83 ? -19.938 25.115 -34.213 1.00 9.85 122 VAL A N 1
ATOM 601 C CA . VAL A 1 83 ? -19.761 23.871 -33.448 1.00 10.32 122 VAL A CA 1
ATOM 602 C C . VAL A 1 83 ? -21.048 23.530 -32.748 1.00 10.72 122 VAL A C 1
ATOM 603 O O . VAL A 1 83 ? -21.568 24.385 -31.973 1.00 12.05 122 VAL A O 1
ATOM 607 N N . ILE A 1 84 ? -21.558 22.329 -32.935 1.00 10.39 123 ILE A N 1
ATOM 608 C CA . ILE A 1 84 ? -22.819 21.889 -32.324 1.00 10.82 123 ILE A CA 1
ATOM 609 C C . ILE A 1 84 ? -22.422 20.778 -31.355 1.00 10.77 123 ILE A C 1
ATOM 610 O O . ILE A 1 84 ? -22.197 19.651 -31.777 1.00 11.04 123 ILE A O 1
ATOM 615 N N . GLY A 1 85 ? -22.325 21.103 -30.086 1.00 10.55 124 GLY A N 1
ATOM 616 C CA . GLY A 1 85 ? -21.932 20.120 -29.045 1.00 11.00 124 GLY A CA 1
ATOM 617 C C . GLY A 1 85 ? -23.154 19.509 -28.453 1.00 11.43 124 GLY A C 1
ATOM 618 O O . GLY A 1 85 ? -23.957 20.273 -27.832 1.00 13.06 124 GLY A O 1
ATOM 619 N N . ILE A 1 86 ? -23.365 18.230 -28.562 1.00 10.40 125 ILE A N 1
ATOM 620 C CA . ILE A 1 86 ? -24.677 17.649 -28.236 1.00 11.04 125 ILE A CA 1
ATOM 621 C C . ILE A 1 86 ? -24.666 16.758 -27.009 1.00 12.21 125 ILE A C 1
ATOM 622 O O . ILE A 1 86 ? -23.614 16.217 -26.603 1.00 12.24 125 ILE A O 1
ATOM 627 N N . GLU A 1 87 ? -25.848 16.617 -26.438 1.00 11.61 126 GLU A N 1
ATOM 628 C CA . GLU A 1 87 ? -26.169 15.554 -25.488 1.00 12.23 126 GLU A CA 1
ATOM 629 C C . GLU A 1 87 ? -26.819 14.449 -26.275 1.00 13.08 126 GLU A C 1
ATOM 630 O O . GLU A 1 87 ? -27.607 14.697 -27.209 1.00 13.02 126 GLU A O 1
ATOM 636 N N . THR A 1 88 ? -26.554 13.203 -25.917 1.00 13.64 127 THR A N 1
ATOM 637 C CA . THR A 1 88 ? -27.296 12.076 -26.482 1.00 13.79 127 THR A CA 1
ATOM 638 C C . THR A 1 88 ? -28.645 11.948 -25.793 1.00 14.77 127 THR A C 1
ATOM 639 O O . THR A 1 88 ? -28.859 12.419 -24.686 1.00 16.82 127 THR A O 1
ATOM 643 N N . SER A 1 89 ? -29.561 11.282 -26.498 1.00 16.80 128 SER A N 1
ATOM 644 C CA . SER A 1 89 ? -30.909 10.996 -25.965 1.00 18.92 128 SER A CA 1
ATOM 645 C C . SER A 1 89 ? -30.805 10.199 -24.660 1.00 18.24 128 SER A C 1
ATOM 646 O O . SER A 1 89 ? -31.553 10.515 -23.738 1.00 19.13 128 SER A O 1
ATOM 649 N N . VAL A 1 90 ? -29.949 9.208 -24.613 1.00 17.41 129 VAL A N 1
ATOM 650 C CA . VAL A 1 90 ? -29.657 8.459 -23.350 1.00 17.78 129 VAL A CA 1
ATOM 651 C C . VAL A 1 90 ? -28.148 8.392 -23.171 1.00 17.20 129 VAL A C 1
ATOM 652 O O . VAL A 1 90 ? -27.426 8.186 -24.134 1.00 16.95 129 VAL A O 1
ATOM 656 N N . ILE A 1 91 ? -27.683 8.534 -21.933 1.00 18.31 130 ILE A N 1
ATOM 657 C CA . ILE A 1 91 ? -26.225 8.622 -21.690 1.00 19.26 130 ILE A CA 1
ATOM 658 C C . ILE A 1 91 ? -25.498 7.295 -21.993 1.00 14.27 130 ILE A C 1
ATOM 659 O O . ILE A 1 91 ? -24.304 7.289 -22.216 1.00 16.55 130 ILE A O 1
ATOM 664 N N . THR A 1 92 ? -26.279 6.196 -22.048 1.00 17.74 131 THR A N 1
ATOM 665 C CA . THR A 1 92 ? -25.787 4.846 -22.395 1.00 16.68 131 THR A CA 1
ATOM 666 C C . THR A 1 92 ? -26.157 4.424 -23.813 1.00 15.69 131 THR A C 1
ATOM 667 O O . THR A 1 92 ? -26.020 3.269 -24.132 1.00 14.80 131 THR A O 1
ATOM 671 N N . ASP A 1 93 ? -26.558 5.387 -24.659 1.00 13.92 132 ASP A N 1
ATOM 672 C CA . ASP A 1 93 ? -26.846 5.054 -26.062 1.00 14.45 132 ASP A CA 1
ATOM 673 C C . ASP A 1 93 ? -25.667 4.299 -26.720 1.00 14.10 132 ASP A C 1
ATOM 674 O O . ASP A 1 93 ? -24.464 4.672 -26.420 1.00 16.25 132 ASP A O 1
ATOM 679 N N . LEU A 1 94 ? -25.963 3.315 -27.533 1.00 14.61 133 LEU A N 1
ATOM 680 C CA . LEU A 1 94 ? -24.960 2.532 -28.298 1.00 15.47 133 LEU A CA 1
ATOM 681 C C . LEU A 1 94 ? -24.408 3.436 -29.422 1.00 13.92 133 LEU A C 1
ATOM 682 O O . LEU A 1 94 ? -24.945 4.522 -29.748 1.00 13.47 133 LEU A O 1
ATOM 687 N N . PRO A 1 95 ? -23.320 3.024 -30.121 1.00 13.53 134 PRO A N 1
ATOM 688 C CA . PRO A 1 95 ? -22.740 3.868 -31.148 1.00 11.98 134 PRO A CA 1
ATOM 689 C C . PRO A 1 95 ? -23.692 4.254 -32.285 1.00 10.88 134 PRO A C 1
ATOM 690 O O . PRO A 1 95 ? -23.705 5.447 -32.642 1.00 10.27 134 PRO A O 1
ATOM 694 N N . ASP A 1 96 ? -24.384 3.334 -32.884 1.00 11.08 135 ASP A N 1
ATOM 695 C CA . ASP A 1 96 ? -25.189 3.706 -34.082 1.00 11.18 135 ASP A CA 1
ATOM 696 C C . ASP A 1 96 ? -26.233 4.754 -33.744 1.00 11.89 135 ASP A C 1
ATOM 697 O O . ASP A 1 96 ? -26.352 5.740 -34.487 1.00 10.99 135 ASP A O 1
ATOM 702 N N . PRO A 1 97 ? -27.035 4.641 -32.665 1.00 12.29 136 PRO A N 1
ATOM 703 C CA . PRO A 1 97 ? -27.940 5.739 -32.291 1.00 12.35 136 PRO A CA 1
ATOM 704 C C . PRO A 1 97 ? -27.188 7.057 -32.172 1.00 11.83 136 PRO A C 1
ATOM 705 O O . PRO A 1 97 ? -27.730 8.117 -32.506 1.00 12.41 136 PRO A O 1
ATOM 709 N N . ARG A 1 98 ? -25.976 7.064 -31.635 1.00 10.45 137 ARG A N 1
ATOM 710 C CA . ARG A 1 98 ? -25.236 8.352 -31.491 1.00 11.31 137 ARG A CA 1
ATOM 711 C C . ARG A 1 98 ? -24.960 8.955 -32.880 1.00 11.02 137 ARG A C 1
ATOM 712 O O . ARG A 1 98 ? -24.976 10.172 -32.992 1.00 11.81 137 ARG A O 1
ATOM 720 N N . GLY A 1 99 ? -24.678 8.122 -33.875 1.00 10.92 138 GLY A N 1
ATOM 721 C CA . GLY A 1 99 ? -24.493 8.627 -35.244 1.00 10.78 138 GLY A CA 1
ATOM 722 C C . GLY A 1 99 ? -25.795 9.166 -35.805 1.00 11.55 138 GLY A C 1
ATOM 723 O O . GLY A 1 99 ? -25.783 10.216 -36.467 1.00 11.45 138 GLY A O 1
ATOM 724 N N . ASP A 1 100 ? -26.917 8.509 -35.535 1.00 10.64 139 ASP A N 1
ATOM 725 C CA . ASP A 1 100 ? -28.216 9.054 -35.982 1.00 11.94 139 ASP A CA 1
ATOM 726 C C . ASP A 1 100 ? -28.430 10.413 -35.335 1.00 12.40 139 ASP A C 1
ATOM 727 O O . ASP A 1 100 ? -28.946 11.373 -35.967 1.00 12.49 139 ASP A O 1
ATOM 732 N N . GLN A 1 101 ? -28.109 10.571 -34.083 1.00 11.27 140 GLN A N 1
ATOM 733 C CA . GLN A 1 101 ? -28.298 11.820 -33.316 1.00 11.57 140 GLN A CA 1
ATOM 734 C C . GLN A 1 101 ? -27.365 12.887 -33.838 1.00 11.25 140 GLN A C 1
ATOM 735 O O . GLN A 1 101 ? -27.788 14.063 -33.918 1.00 11.42 140 GLN A O 1
ATOM 741 N N . ALA A 1 102 ? -26.157 12.553 -34.254 1.00 10.92 141 ALA A N 1
ATOM 742 C CA . ALA A 1 102 ? -25.239 13.505 -34.860 1.00 11.67 141 ALA A CA 1
ATOM 743 C C . ALA A 1 102 ? -25.909 14.107 -36.096 1.00 10.75 141 ALA A C 1
ATOM 744 O O . ALA A 1 102 ? -25.880 15.350 -36.263 1.00 10.75 141 ALA A O 1
ATOM 746 N N . LEU A 1 103 ? -26.512 13.278 -36.917 1.00 10.51 142 LEU A N 1
ATOM 747 C CA . LEU A 1 103 ? -27.148 13.762 -38.158 1.00 11.37 142 LEU A CA 1
ATOM 748 C C . LEU A 1 103 ? -28.398 14.554 -37.797 1.00 11.06 142 LEU A C 1
ATOM 749 O O . LEU A 1 103 ? -28.634 15.592 -38.446 1.00 12.43 142 LEU A O 1
ATOM 754 N N . ALA A 1 104 ? -29.176 14.144 -36.811 1.00 11.61 143 ALA A N 1
ATOM 755 C CA . ALA A 1 104 ? -30.380 14.877 -36.391 1.00 11.25 143 ALA A CA 1
ATOM 756 C C . ALA A 1 104 ? -29.937 16.257 -35.917 1.00 11.78 143 ALA A C 1
ATOM 757 O O . ALA A 1 104 ? -30.648 17.265 -36.177 1.00 11.73 143 ALA A O 1
ATOM 759 N N . ALA A 1 105 ? -28.797 16.409 -35.242 1.00 11.17 144 ALA A N 1
ATOM 760 C CA . ALA A 1 105 ? -28.372 17.709 -34.725 1.00 10.77 144 ALA A CA 1
ATOM 761 C C . ALA A 1 105 ? -27.865 18.564 -35.864 1.00 11.17 144 ALA A C 1
ATOM 762 O O . ALA A 1 105 ? -28.101 19.782 -35.838 1.00 11.49 144 ALA A O 1
ATOM 764 N N . LEU A 1 106 ? -27.181 18.017 -36.858 1.00 11.52 145 LEU A N 1
ATOM 765 C CA . LEU A 1 106 ? -26.806 18.800 -38.058 1.00 11.27 145 LEU A CA 1
ATOM 766 C C . LEU A 1 106 ? -28.083 19.295 -38.738 1.00 11.96 145 LEU A C 1
ATOM 767 O O . LEU A 1 106 ? -28.116 20.473 -39.157 1.00 12.30 145 LEU A O 1
ATOM 772 N N . ASP A 1 107 ? -29.063 18.444 -38.882 1.00 11.81 146 ASP A N 1
ATOM 773 C CA . ASP A 1 107 ? -30.325 18.826 -39.559 1.00 12.81 146 ASP A CA 1
ATOM 774 C C . ASP A 1 107 ? -30.962 19.952 -38.737 1.00 13.54 146 ASP A C 1
ATOM 775 O O . ASP A 1 107 ? -31.406 20.966 -39.353 1.00 13.58 146 ASP A O 1
ATOM 780 N N . TRP A 1 108 ? -31.067 19.856 -37.450 1.00 11.95 147 TRP A N 1
ATOM 781 C CA . TRP A 1 108 ? -31.638 20.905 -36.599 1.00 12.23 147 TRP A CA 1
ATOM 782 C C . TRP A 1 108 ? -30.852 22.183 -36.819 1.00 13.40 147 TRP A C 1
ATOM 783 O O . TRP A 1 108 ? -31.425 23.273 -37.019 1.00 13.24 147 TRP A O 1
ATOM 794 N N . ALA A 1 109 ? -29.541 22.135 -36.742 1.00 11.33 148 ALA A N 1
ATOM 795 C CA . ALA A 1 109 ? -28.714 23.339 -36.809 1.00 12.50 148 ALA A CA 1
ATOM 796 C C . ALA A 1 109 ? -28.952 24.053 -38.134 1.00 12.27 148 ALA A C 1
ATOM 797 O O . ALA A 1 109 ? -28.986 25.309 -38.132 1.00 13.22 148 ALA A O 1
ATOM 799 N N . THR A 1 110 ? -29.008 23.343 -39.242 1.00 12.63 149 THR A N 1
ATOM 800 C CA . THR A 1 110 ? -29.082 23.926 -40.597 1.00 12.91 149 THR A CA 1
ATOM 801 C C . THR A 1 110 ? -30.501 24.308 -40.967 1.00 13.74 149 THR A C 1
ATOM 802 O O . THR A 1 110 ? -30.569 25.162 -41.880 1.00 16.02 149 THR A O 1
ATOM 806 N N . THR A 1 111 ? -31.515 23.845 -40.320 1.00 13.25 150 THR A N 1
ATOM 807 C CA . THR A 1 111 ? -32.905 24.050 -40.789 1.00 15.17 150 THR A CA 1
ATOM 808 C C . THR A 1 111 ? -33.704 24.844 -39.779 1.00 15.98 150 THR A C 1
ATOM 809 O O . THR A 1 111 ? -34.615 25.568 -40.294 1.00 20.21 150 THR A O 1
ATOM 813 N N . ARG A 1 112 ? -33.446 24.777 -38.485 1.00 15.67 151 ARG A N 1
ATOM 814 C CA . ARG A 1 112 ? -34.396 25.234 -37.441 1.00 17.90 151 ARG A CA 1
ATOM 815 C C . ARG A 1 112 ? -33.742 26.118 -36.397 1.00 18.58 151 ARG A C 1
ATOM 816 O O . ARG A 1 112 ? -34.482 26.796 -35.692 1.00 19.88 151 ARG A O 1
ATOM 824 N N . SER A 1 113 ? -32.430 26.083 -36.213 1.00 15.76 152 SER A N 1
ATOM 825 C CA . SER A 1 113 ? -31.691 26.740 -35.128 1.00 15.52 152 SER A CA 1
ATOM 826 C C . SER A 1 113 ? -31.613 28.233 -35.360 1.00 15.97 152 SER A C 1
ATOM 827 O O . SER A 1 113 ? -31.732 28.727 -36.503 1.00 15.98 152 SER A O 1
ATOM 830 N N . PRO A 1 114 ? -31.300 28.981 -34.302 1.00 17.17 153 PRO A N 1
ATOM 831 C CA . PRO A 1 114 ? -31.168 30.423 -34.447 1.00 17.01 153 PRO A CA 1
ATOM 832 C C . PRO A 1 114 ? -29.955 30.836 -35.283 1.00 17.55 153 PRO A C 1
ATOM 833 O O . PRO A 1 114 ? -29.830 32.010 -35.580 1.00 19.36 153 PRO A O 1
ATOM 837 N N . VAL A 1 115 ? -29.054 29.906 -35.612 1.00 16.67 154 VAL A N 1
ATOM 838 C CA . VAL A 1 115 ? -27.847 30.259 -36.403 1.00 16.46 154 VAL A CA 1
ATOM 839 C C . VAL A 1 115 ? -27.813 29.492 -37.716 1.00 14.57 154 VAL A C 1
ATOM 840 O O . VAL A 1 115 ? -26.744 29.412 -38.330 1.00 14.96 154 VAL A O 1
ATOM 844 N N . ALA A 1 116 ? -28.960 29.004 -38.188 1.00 13.29 155 ALA A N 1
ATOM 845 C CA . ALA A 1 116 ? -29.048 28.348 -39.493 1.00 12.90 155 ALA A CA 1
ATOM 846 C C . ALA A 1 116 ? -28.399 29.205 -40.587 1.00 13.00 155 ALA A C 1
ATOM 847 O O . ALA A 1 116 ? -27.705 28.709 -41.480 1.00 13.71 155 ALA A O 1
ATOM 849 N N . SER A 1 117 ? -28.636 30.526 -40.512 1.00 14.15 156 SER A N 1
ATOM 850 C CA . SER A 1 117 ? -28.116 31.484 -41.532 1.00 14.20 156 SER A CA 1
ATOM 851 C C . SER A 1 117 ? -26.593 31.659 -41.483 1.00 14.54 156 SER A C 1
ATOM 852 O O . SER A 1 117 ? -26.058 32.278 -42.380 1.00 15.46 156 SER A O 1
ATOM 855 N N . ARG A 1 118 ? -25.964 31.163 -40.427 1.00 13.34 157 ARG A N 1
ATOM 856 C CA . ARG A 1 118 ? -24.497 31.276 -40.296 1.00 14.28 157 ARG A CA 1
ATOM 857 C C . ARG A 1 118 ? -23.775 30.076 -40.897 1.00 12.88 157 ARG A C 1
ATOM 858 O O . ARG A 1 118 ? -22.546 30.136 -41.075 1.00 13.24 157 ARG A O 1
ATOM 866 N N . ILE A 1 119 ? -24.531 29.017 -41.137 1.00 12.50 158 ILE A N 1
ATOM 867 C CA . ILE A 1 119 ? -23.945 27.727 -41.588 1.00 11.21 158 ILE A CA 1
ATOM 868 C C . ILE A 1 119 ? -24.122 27.593 -43.093 1.00 12.03 158 ILE A C 1
ATOM 869 O O . ILE A 1 119 ? -25.264 27.800 -43.585 1.00 14.06 158 ILE A O 1
ATOM 874 N N . ASP A 1 120 ? -23.098 27.131 -43.768 1.00 11.49 159 ASP A N 1
ATOM 875 C CA . ASP A 1 120 ? -23.213 26.619 -45.154 1.00 11.84 159 ASP A CA 1
ATOM 876 C C . ASP A 1 120 ? -23.625 25.154 -45.044 1.00 12.20 159 ASP A C 1
ATOM 877 O O . ASP A 1 120 ? -22.780 24.318 -44.692 1.00 13.14 159 ASP A O 1
ATOM 882 N N . ARG A 1 121 ? -24.882 24.825 -45.285 1.00 11.55 160 ARG A N 1
ATOM 883 C CA . ARG A 1 121 ? -25.427 23.500 -45.026 1.00 12.00 160 ARG A CA 1
ATOM 884 C C . ARG A 1 121 ? -24.795 22.473 -45.956 1.00 12.86 160 ARG A C 1
ATOM 885 O O . ARG A 1 121 ? -24.999 21.274 -45.722 1.00 13.03 160 ARG A O 1
ATOM 893 N N . THR A 1 122 ? -24.033 22.874 -46.966 1.00 11.69 161 THR A N 1
ATOM 894 C CA . THR A 1 122 ? -23.375 21.921 -47.866 1.00 12.84 161 THR A CA 1
ATOM 895 C C . THR A 1 122 ? -22.004 21.477 -47.335 1.00 12.15 161 THR A C 1
ATOM 896 O O . THR A 1 122 ? -21.362 20.672 -47.980 1.00 13.90 161 THR A O 1
ATOM 900 N N . ARG A 1 123 ? -21.553 22.035 -46.215 1.00 10.92 162 ARG A N 1
ATOM 901 C CA . ARG A 1 123 ? -20.175 21.751 -45.725 1.00 11.15 162 ARG A CA 1
ATOM 902 C C . ARG A 1 123 ? -20.253 21.427 -44.238 1.00 10.51 162 ARG A C 1
ATOM 903 O O . ARG A 1 123 ? -20.143 22.312 -43.374 1.00 11.29 162 ARG A O 1
ATOM 911 N N . LEU A 1 124 ? -20.398 20.138 -43.959 1.00 10.91 163 LEU A N 1
ATOM 912 C CA . LEU A 1 124 ? -20.685 19.618 -42.604 1.00 10.96 163 LEU A CA 1
ATOM 913 C C . LEU A 1 124 ? -19.684 18.521 -42.238 1.00 11.44 163 LEU A C 1
ATOM 914 O O . LEU A 1 124 ? -19.152 17.823 -43.101 1.00 12.04 163 LEU A O 1
ATOM 919 N N . ALA A 1 125 ? -19.436 18.400 -40.943 1.00 10.64 164 ALA A N 1
ATOM 920 C CA . ALA A 1 125 ? -18.577 17.347 -40.395 1.00 9.64 164 ALA A CA 1
ATOM 921 C C . ALA A 1 125 ? -19.192 16.823 -39.119 1.00 9.85 164 ALA A C 1
ATOM 922 O O . ALA A 1 125 ? -20.022 17.478 -38.482 1.00 10.31 164 ALA A O 1
ATOM 924 N N . ALA A 1 126 ? -18.750 15.635 -38.713 1.00 9.58 165 ALA A N 1
ATOM 925 C CA . ALA A 1 126 ? -19.180 15.042 -37.430 1.00 9.48 165 ALA A CA 1
ATOM 926 C C . ALA A 1 126 ? -17.935 14.553 -36.699 1.00 9.71 165 ALA A C 1
ATOM 927 O O . ALA A 1 126 ? -16.985 14.068 -37.290 1.00 10.12 165 ALA A O 1
ATOM 929 N N . ALA A 1 127 ? -17.967 14.652 -35.398 1.00 9.26 166 ALA A N 1
ATOM 930 C CA . ALA A 1 127 ? -16.858 14.264 -34.509 1.00 8.84 166 ALA A CA 1
ATOM 931 C C . ALA A 1 127 ? -17.430 13.673 -33.246 1.00 9.31 166 ALA A C 1
ATOM 932 O O . ALA A 1 127 ? -18.588 13.879 -32.907 1.00 9.42 166 ALA A O 1
ATOM 934 N N . GLY A 1 128 ? -16.634 12.923 -32.507 1.00 9.15 167 GLY A N 1
ATOM 935 C CA . GLY A 1 128 ? -17.111 12.397 -31.237 1.00 9.40 167 GLY A CA 1
ATOM 936 C C . GLY A 1 128 ? -16.002 11.726 -30.472 1.00 9.27 167 GLY A C 1
ATOM 937 O O . GLY A 1 128 ? -14.968 11.333 -31.061 1.00 9.68 167 GLY A O 1
ATOM 938 N N . TRP A 1 129 ? -16.238 11.604 -29.173 1.00 9.00 168 TRP A N 1
ATOM 939 C CA . TRP A 1 129 ? -15.326 10.931 -28.234 1.00 8.40 168 TRP A CA 1
ATOM 940 C C . TRP A 1 129 ? -15.903 9.567 -27.901 1.00 8.83 168 TRP A C 1
ATOM 941 O O . TRP A 1 129 ? -17.133 9.457 -27.646 1.00 8.53 168 TRP A O 1
ATOM 952 N N . SER A 1 130 ? -15.086 8.521 -27.813 1.00 8.66 169 SER A N 1
ATOM 953 C CA . SER A 1 130 ? -15.499 7.246 -27.185 1.00 9.51 169 SER A CA 1
ATOM 954 C C . SER A 1 130 ? -16.679 6.712 -27.989 1.00 9.04 169 SER A C 1
ATOM 955 O O . SER A 1 130 ? -16.562 6.655 -29.208 1.00 10.17 169 SER A O 1
ATOM 958 N N . MET A 1 131 ? -17.773 6.303 -27.360 1.00 9.36 170 MET A N 1
ATOM 959 C CA . MET A 1 131 ? -18.905 5.737 -28.147 1.00 10.70 170 MET A CA 1
ATOM 960 C C . MET A 1 131 ? -19.465 6.786 -29.125 1.00 9.81 170 MET A C 1
ATOM 961 O O . MET A 1 131 ? -19.997 6.375 -30.140 1.00 11.55 170 MET A O 1
ATOM 966 N N . GLY A 1 132 ? -19.330 8.081 -28.812 1.00 9.96 171 GLY A N 1
ATOM 967 C CA . GLY A 1 132 ? -19.704 9.128 -29.765 1.00 9.67 171 GLY A CA 1
ATOM 968 C C . GLY A 1 132 ? -18.837 9.074 -30.990 1.00 10.19 171 GLY A C 1
ATOM 969 O O . GLY A 1 132 ? -19.357 9.280 -32.123 1.00 12.14 171 GLY A O 1
ATOM 970 N N . GLY A 1 133 ? -17.553 8.777 -30.857 1.00 9.38 172 GLY A N 1
ATOM 971 C CA . GLY A 1 133 ? -16.654 8.560 -32.011 1.00 9.52 172 GLY A CA 1
ATOM 972 C C . GLY A 1 133 ? -16.996 7.281 -32.715 1.00 9.53 172 GLY A C 1
ATOM 973 O O . GLY A 1 133 ? -16.892 7.257 -33.981 1.00 9.50 172 GLY A O 1
ATOM 974 N N . GLY A 1 134 ? -17.416 6.249 -32.024 1.00 9.15 173 GLY A N 1
ATOM 975 C CA . GLY A 1 134 ? -17.919 5.039 -32.670 1.00 10.52 173 GLY A CA 1
ATOM 976 C C . GLY A 1 134 ? -19.151 5.276 -33.523 1.00 10.54 173 GLY A C 1
ATOM 977 O O . GLY A 1 134 ? -19.354 4.539 -34.516 1.00 11.12 173 GLY A O 1
ATOM 978 N N . GLY A 1 135 ? -19.980 6.250 -33.150 1.00 10.22 174 GLY A N 1
ATOM 979 C CA . GLY A 1 135 ? -21.162 6.624 -33.935 1.00 9.62 174 GLY A CA 1
ATOM 980 C C . GLY A 1 135 ? -20.814 7.262 -35.230 1.00 9.53 174 GLY A C 1
ATOM 981 O O . GLY A 1 135 ? -21.752 7.407 -36.046 1.00 10.60 174 GLY A O 1
ATOM 982 N N . LEU A 1 136 ? -19.570 7.620 -35.488 1.00 9.73 175 LEU A N 1
ATOM 983 C CA . LEU A 1 136 ? -19.254 8.282 -36.753 1.00 9.50 175 LEU A CA 1
ATOM 984 C C . LEU A 1 136 ? -19.366 7.309 -37.915 1.00 9.51 175 LEU A C 1
ATOM 985 O O . LEU A 1 136 ? -19.525 7.784 -39.051 1.00 10.19 175 LEU A O 1
ATOM 990 N N . ARG A 1 137 ? -19.280 6.007 -37.686 1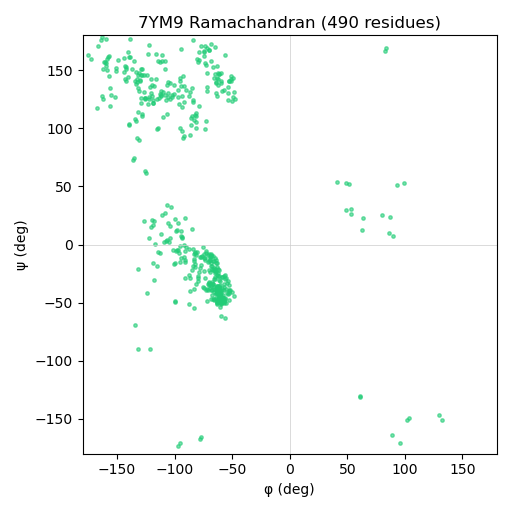.00 9.58 176 ARG A N 1
ATOM 991 C CA . ARG A 1 137 ? -19.484 5.055 -38.803 1.00 10.16 176 ARG A CA 1
ATOM 992 C C . ARG A 1 137 ? -20.914 5.192 -39.332 1.00 9.85 176 ARG A C 1
ATOM 993 O O . ARG A 1 137 ? -21.075 5.406 -40.509 1.00 10.87 176 ARG A O 1
ATOM 1001 N N . ARG A 1 138 ? -21.882 5.131 -38.423 1.00 10.63 177 ARG A N 1
ATOM 1002 C CA . ARG A 1 138 ? -23.286 5.285 -38.849 1.00 10.87 177 ARG A CA 1
ATOM 1003 C C . ARG A 1 138 ? -23.497 6.667 -39.443 1.00 10.10 177 ARG A C 1
ATOM 1004 O O . ARG A 1 138 ? -24.165 6.774 -40.501 1.00 11.49 177 ARG A O 1
ATOM 1012 N N . ALA A 1 139 ? -22.925 7.729 -38.915 1.00 10.37 178 ALA A N 1
ATOM 1013 C CA . ALA A 1 139 ? -23.135 9.063 -39.488 1.00 10.21 178 ALA A CA 1
ATOM 1014 C C . ALA A 1 139 ? -22.555 9.088 -40.885 1.00 10.25 178 ALA A C 1
ATOM 1015 O O . ALA A 1 139 ? -23.242 9.588 -41.819 1.00 11.75 178 ALA A O 1
ATOM 1017 N N . ALA A 1 140 ? -21.365 8.605 -41.136 1.00 10.34 179 ALA A N 1
ATOM 1018 C CA . ALA A 1 140 ? -20.727 8.648 -42.452 1.00 10.96 179 ALA A CA 1
ATOM 1019 C C . ALA A 1 140 ? -21.459 7.732 -43.423 1.00 11.35 179 ALA A C 1
ATOM 1020 O O . ALA A 1 140 ? -21.545 8.080 -44.629 1.00 11.46 179 ALA A O 1
ATOM 1022 N N . LEU A 1 141 ? -21.919 6.566 -43.005 1.00 10.89 180 LEU A N 1
ATOM 1023 C CA . LEU A 1 141 ? -22.577 5.633 -43.943 1.00 11.20 180 LEU A CA 1
ATOM 1024 C C . LEU A 1 141 ? -23.935 6.192 -44.310 1.00 11.91 180 LEU A C 1
ATOM 1025 O O . LEU A 1 141 ? -24.376 5.990 -45.470 1.00 13.69 180 LEU A O 1
ATOM 1030 N N . GLN A 1 142 ? -24.643 6.800 -43.385 1.00 11.58 181 GLN A N 1
ATOM 1031 C CA . GLN A 1 142 ? -25.983 7.360 -43.664 1.00 12.47 181 GLN A CA 1
ATOM 1032 C C . GLN A 1 142 ? -25.875 8.689 -44.379 1.00 13.08 181 GLN A C 1
ATOM 1033 O O . GLN A 1 142 ? -26.819 9.045 -45.096 1.00 15.58 181 GLN A O 1
ATOM 1039 N N . ARG A 1 143 ? -24.749 9.373 -44.230 1.00 12.12 182 ARG A N 1
ATOM 1040 C CA . ARG A 1 143 ? -24.577 10.718 -44.831 1.00 12.30 182 ARG A CA 1
ATOM 1041 C C . ARG A 1 143 ? -23.187 10.797 -45.474 1.00 12.00 182 ARG A C 1
ATOM 1042 O O . ARG A 1 143 ? -22.327 11.480 -44.950 1.00 11.87 182 ARG A O 1
ATOM 1050 N N . PRO A 1 144 ? -22.961 10.131 -46.617 1.00 12.28 183 PRO A N 1
ATOM 1051 C CA . PRO A 1 144 ? -21.663 10.183 -47.272 1.00 12.63 183 PRO A CA 1
ATOM 1052 C C . PRO A 1 144 ? -21.267 11.577 -47.775 1.00 11.49 183 PRO A C 1
ATOM 1053 O O . PRO A 1 144 ? -20.136 11.769 -48.139 1.00 12.91 183 PRO A O 1
ATOM 1057 N N . SER A 1 145 ? -22.218 12.511 -47.817 1.00 12.16 184 SER A N 1
ATOM 1058 C CA . SER A 1 145 ? -21.922 13.911 -48.188 1.00 12.21 184 SER A CA 1
ATOM 1059 C C . SER A 1 145 ? -21.188 14.645 -47.080 1.00 11.66 184 SER A C 1
ATOM 1060 O O . SER A 1 145 ? -20.752 15.765 -47.327 1.00 11.90 184 SER A O 1
ATOM 1063 N N . LEU A 1 146 ? -21.101 14.106 -45.870 1.00 11.20 185 LEU A N 1
ATOM 1064 C CA . LEU A 1 146 ? -20.245 14.771 -44.854 1.00 10.69 185 LEU A CA 1
ATOM 1065 C C . LEU A 1 146 ? -18.855 15.031 -45.433 1.00 9.79 185 LEU A C 1
ATOM 1066 O O . LEU A 1 146 ? -18.329 14.183 -46.151 1.00 11.33 185 LEU A O 1
ATOM 1071 N N . LYS A 1 147 ? -18.257 16.162 -45.103 1.00 9.47 186 LYS A N 1
ATOM 1072 C CA . LYS A 1 147 ? -16.893 16.434 -45.568 1.00 10.29 186 LYS A CA 1
ATOM 1073 C C . LYS A 1 147 ? -15.804 15.744 -44.773 1.00 9.61 186 LYS A C 1
ATOM 1074 O O . LYS A 1 147 ? -14.716 15.541 -45.283 1.00 10.33 186 LYS A O 1
ATOM 1080 N N . ALA A 1 148 ? -16.087 15.462 -43.512 1.00 10.18 187 ALA A N 1
ATOM 1081 C CA . ALA A 1 148 ? -15.078 14.859 -42.625 1.00 10.38 187 ALA A CA 1
ATOM 1082 C C . ALA A 1 148 ? -15.755 14.250 -41.419 1.00 10.14 187 ALA A C 1
ATOM 1083 O O . ALA A 1 148 ? -16.811 14.689 -40.993 1.00 10.12 187 ALA A O 1
ATOM 1085 N N . ILE A 1 149 ? -15.111 13.210 -40.884 1.00 9.19 188 ILE A N 1
ATOM 1086 C CA . ILE A 1 149 ? -15.364 12.706 -39.513 1.00 9.34 188 ILE A CA 1
ATOM 1087 C C . ILE A 1 149 ? -14.082 12.706 -38.726 1.00 9.28 188 ILE A C 1
ATOM 1088 O O . ILE A 1 149 ? -12.991 12.464 -39.287 1.00 9.97 188 ILE A O 1
ATOM 1093 N N . VAL A 1 150 ? -14.195 12.976 -37.432 1.00 9.12 189 VAL A N 1
ATOM 1094 C CA . VAL A 1 150 ? -13.063 13.030 -36.493 1.00 8.73 189 VAL A CA 1
ATOM 1095 C C . VAL A 1 150 ? -13.395 12.269 -35.240 1.00 8.99 189 VAL A C 1
ATOM 1096 O O . VAL A 1 150 ? -14.245 12.728 -34.436 1.00 9.09 189 VAL A O 1
ATOM 1100 N N . GLY A 1 151 ? -12.826 11.092 -35.051 1.00 8.51 190 GLY A N 1
ATOM 1101 C CA . GLY A 1 151 ? -13.076 10.288 -33.836 1.00 8.40 190 GLY A CA 1
ATOM 1102 C C . GLY A 1 151 ? -11.954 10.410 -32.855 1.00 9.21 190 GLY A C 1
ATOM 1103 O O . GLY A 1 151 ? -10.781 10.227 -33.233 1.00 10.47 190 GLY A O 1
ATOM 1104 N N . MET A 1 152 ? -12.269 10.703 -31.615 1.00 8.83 191 MET A N 1
ATOM 1105 C CA . MET A 1 152 ? -11.299 10.868 -30.523 1.00 8.94 191 MET A CA 1
ATOM 1106 C C . MET A 1 152 ? -11.487 9.680 -29.604 1.00 9.26 191 MET A C 1
ATOM 1107 O O . MET A 1 152 ? -12.522 9.569 -28.920 1.00 8.89 191 MET A O 1
ATOM 1112 N N . ALA A 1 153 ? -10.507 8.775 -29.597 1.00 8.94 192 ALA A N 1
ATOM 1113 C CA . ALA A 1 153 ? -10.565 7.528 -28.802 1.00 9.31 192 ALA A CA 1
ATOM 1114 C C . ALA A 1 153 ? -11.880 6.847 -29.127 1.00 8.86 192 ALA A C 1
ATOM 1115 O O . ALA A 1 153 ? -12.668 6.487 -28.212 1.00 9.43 192 ALA A O 1
ATOM 1117 N N . PRO A 1 154 ? -12.189 6.629 -30.403 1.00 8.28 193 PRO A N 1
ATOM 1118 C CA . PRO A 1 154 ? -13.449 6.058 -30.758 1.00 8.80 193 PRO A CA 1
ATOM 1119 C C . PRO A 1 154 ? -13.645 4.653 -30.171 1.00 9.33 193 PRO A C 1
ATOM 1120 O O . PRO A 1 154 ? -12.678 3.854 -30.184 1.00 9.55 193 PRO A O 1
ATOM 1124 N N . TRP A 1 155 ? -14.886 4.274 -29.821 1.00 8.66 194 TRP A N 1
ATOM 1125 C CA . TRP A 1 155 ? -15.231 2.942 -29.320 1.00 9.23 194 TRP A CA 1
ATOM 1126 C C . TRP A 1 155 ? -16.326 2.364 -30.163 1.00 9.31 194 TRP A C 1
ATOM 1127 O O . TRP A 1 155 ? -17.368 3.035 -30.326 1.00 9.95 194 TRP A O 1
ATOM 1138 N N . ASN A 1 156 ? -16.152 1.182 -30.707 1.00 9.19 195 ASN A N 1
ATOM 1139 C CA . ASN A 1 156 ? -17.201 0.492 -31.453 1.00 9.71 195 ASN A CA 1
ATOM 1140 C C . ASN A 1 156 ? -16.784 -0.968 -31.554 1.00 10.40 195 ASN A C 1
ATOM 1141 O O . ASN A 1 156 ? -15.707 -1.237 -32.039 1.00 10.65 195 ASN A O 1
ATOM 1146 N N . GLY A 1 157 ? -17.625 -1.912 -31.188 1.00 11.53 196 GLY A N 1
ATOM 1147 C CA . GLY A 1 157 ? -17.365 -3.332 -31.439 1.00 11.63 196 GLY A CA 1
ATOM 1148 C C . GLY A 1 157 ? -17.304 -3.699 -32.891 1.00 12.71 196 GLY A C 1
ATOM 1149 O O . GLY A 1 157 ? -16.722 -4.741 -33.224 1.00 14.96 196 GLY A O 1
ATOM 1150 N N . GLU A 1 158 ? -17.921 -2.918 -33.750 1.00 11.26 197 GLU A N 1
ATOM 1151 C CA . GLU A 1 158 ? -17.901 -3.124 -35.203 1.00 11.91 197 GLU A CA 1
ATOM 1152 C C . GLU A 1 158 ? -16.599 -2.539 -35.741 1.00 10.70 197 GLU A C 1
ATOM 1153 O O . GLU A 1 158 ? -16.417 -1.283 -35.723 1.00 11.71 197 GLU A O 1
ATOM 1159 N N . ARG A 1 159 ? -15.726 -3.376 -36.236 1.00 10.23 198 ARG A N 1
ATOM 1160 C CA . ARG A 1 159 ? -14.391 -2.987 -36.699 1.00 10.96 198 ARG A CA 1
ATOM 1161 C C . ARG A 1 159 ? -14.354 -2.711 -38.196 1.00 11.20 198 ARG A C 1
ATOM 1162 O O . ARG A 1 159 ? -13.376 -2.158 -38.653 1.00 11.33 198 ARG A O 1
ATOM 1170 N N . ASN A 1 160 ? -15.398 -3.072 -38.930 1.00 11.18 199 ASN A N 1
ATOM 1171 C CA . ASN A 1 160 ? -15.391 -2.981 -40.396 1.00 11.00 199 ASN A CA 1
ATOM 1172 C C . ASN A 1 160 ? -15.999 -1.638 -40.822 1.00 10.59 199 ASN A C 1
ATOM 1173 O O . ASN A 1 160 ? -17.222 -1.530 -40.890 1.00 10.92 199 ASN A O 1
ATOM 1178 N N . TRP A 1 161 ? -15.112 -0.692 -41.094 1.00 10.00 200 TRP A N 1
ATOM 1179 C CA . TRP A 1 161 ? -15.564 0.635 -41.561 1.00 10.29 200 TRP A CA 1
ATOM 1180 C C . TRP A 1 161 ? -15.209 0.781 -43.042 1.00 10.49 200 TRP A C 1
ATOM 1181 O O . TRP A 1 161 ? -15.123 1.881 -43.589 1.00 10.97 200 TRP A O 1
ATOM 1192 N N . SER A 1 162 ? -15.115 -0.333 -43.776 1.00 11.29 201 SER A N 1
ATOM 1193 C CA . SER A 1 162 ? -14.676 -0.354 -45.190 1.00 11.12 201 SER A CA 1
ATOM 1194 C C . SER A 1 162 ? -15.648 0.373 -46.119 1.00 10.72 201 SER A C 1
ATOM 1195 O O . SER A 1 162 ? -15.186 0.775 -47.190 1.00 12.23 201 SER A O 1
ATOM 1198 N N . ALA A 1 163 ? -16.892 0.534 -45.750 1.00 10.84 202 ALA A N 1
ATOM 1199 C CA . ALA A 1 163 ? -17.869 1.222 -46.624 1.00 12.07 202 ALA A CA 1
ATOM 1200 C C . ALA A 1 163 ? -17.744 2.739 -46.492 1.00 12.88 202 ALA A C 1
ATOM 1201 O O . ALA A 1 163 ? -18.395 3.444 -47.241 1.00 13.14 202 ALA A O 1
ATOM 1203 N N . VAL A 1 164 ? -16.965 3.262 -45.526 1.00 10.77 203 VAL A N 1
ATOM 1204 C CA . VAL A 1 164 ? -16.876 4.733 -45.315 1.00 11.26 203 VAL A CA 1
ATOM 1205 C C . VAL A 1 164 ? -16.091 5.345 -46.458 1.00 11.20 203 VAL A C 1
ATOM 1206 O O . VAL A 1 164 ? -14.985 4.942 -46.730 1.00 12.48 203 VAL A O 1
ATOM 1210 N N . THR A 1 165 ? -16.627 6.464 -46.966 1.00 11.63 204 THR A N 1
ATOM 1211 C CA . THR A 1 165 ? -15.976 7.229 -48.046 1.00 13.24 204 THR A CA 1
ATOM 1212 C C . THR A 1 165 ? -15.706 8.664 -47.644 1.00 13.46 204 THR A C 1
ATOM 1213 O O . THR A 1 165 ? -15.176 9.411 -48.455 1.00 15.35 204 THR A O 1
ATOM 1217 N N . VAL A 1 166 ? -15.967 9.027 -46.401 1.00 10.74 205 VAL A N 1
ATOM 1218 C CA . VAL A 1 166 ? -15.753 10.390 -45.844 1.00 10.78 205 VAL A CA 1
ATOM 1219 C C . VAL A 1 166 ? -14.356 10.469 -45.281 1.00 10.14 205 VAL A C 1
ATOM 1220 O O . VAL A 1 166 ? -13.974 9.561 -44.516 1.00 11.05 205 VAL A O 1
ATOM 1224 N N . PRO A 1 167 ? -13.565 11.496 -45.561 1.00 10.17 206 PRO A N 1
ATOM 1225 C CA . PRO A 1 167 ? -12.237 11.657 -44.984 1.00 10.32 206 PRO A CA 1
ATOM 1226 C C . PRO A 1 167 ? -12.288 11.498 -43.467 1.00 9.80 206 PRO A C 1
ATOM 1227 O O . PRO A 1 167 ? -12.990 12.248 -42.753 1.00 10.13 206 PRO A O 1
ATOM 1231 N N . THR A 1 168 ? -11.495 10.558 -42.956 1.00 9.76 207 THR A N 1
ATOM 1232 C CA . THR A 1 168 ? -11.581 10.139 -41.543 1.00 9.36 207 THR A CA 1
ATOM 1233 C C . THR A 1 168 ? -10.277 10.418 -40.824 1.00 9.98 207 THR A C 1
ATOM 1234 O O . THR A 1 168 ? -9.209 9.891 -41.214 1.00 10.55 207 THR A O 1
ATOM 1238 N N . LEU A 1 169 ? -10.318 11.176 -39.728 1.00 9.13 208 LEU A N 1
ATOM 1239 C CA . LEU A 1 169 ? -9.214 11.364 -38.759 1.00 8.73 208 LEU A CA 1
ATOM 1240 C C . LEU A 1 169 ? -9.566 10.647 -37.488 1.00 9.54 208 LEU A C 1
ATOM 1241 O O . LEU A 1 169 ? -10.663 10.919 -36.912 1.00 9.39 208 LEU A O 1
ATOM 1246 N N . PHE A 1 170 ? -8.670 9.811 -36.983 1.00 8.76 209 PHE A N 1
ATOM 1247 C CA . PHE A 1 170 ? -8.821 9.245 -35.625 1.00 7.95 209 PHE A CA 1
ATOM 1248 C C . PHE A 1 170 ? -7.644 9.619 -34.777 1.00 8.59 209 PHE A C 1
ATOM 1249 O O . PHE A 1 170 ? -6.506 9.596 -35.255 1.00 9.18 209 PHE A O 1
ATOM 1257 N N . PHE A 1 171 ? -7.923 9.893 -33.519 1.00 8.16 210 PHE A N 1
ATOM 1258 C CA . PHE A 1 171 ? -6.942 10.035 -32.452 1.00 8.83 210 PHE A CA 1
ATOM 1259 C C . PHE A 1 171 ? -7.061 8.854 -31.509 1.00 8.31 210 PHE A C 1
ATOM 1260 O O . PHE A 1 171 ? -8.161 8.489 -31.089 1.00 9.09 210 PHE A O 1
ATOM 1268 N N . GLY A 1 172 ? -5.943 8.240 -31.195 1.00 9.14 211 GLY A N 1
ATOM 1269 C CA . GLY A 1 172 ? -5.852 7.207 -30.161 1.00 9.36 211 GLY A CA 1
ATOM 1270 C C . GLY A 1 172 ? -4.984 7.644 -29.028 1.00 9.02 211 GLY A C 1
ATOM 1271 O O . GLY A 1 172 ? -4.206 8.589 -29.168 1.00 9.74 211 GLY A O 1
ATOM 1272 N N . GLY A 1 173 ? -5.118 6.924 -27.904 1.00 9.11 212 GLY A N 1
ATOM 1273 C CA . GLY A 1 173 ? -4.248 7.147 -26.742 1.00 9.10 212 GLY A CA 1
ATOM 1274 C C . GLY A 1 173 ? -3.460 5.891 -26.405 1.00 8.85 212 GLY A C 1
ATOM 1275 O O . GLY A 1 173 ? -4.056 4.797 -26.231 1.00 9.16 212 GLY A O 1
ATOM 1276 N N . SER A 1 174 ? -2.142 6.056 -26.287 1.00 9.38 213 SER A N 1
ATOM 1277 C CA . SER A 1 174 ? -1.295 4.868 -26.023 1.00 9.34 213 SER A CA 1
ATOM 1278 C C . SER A 1 174 ? -1.608 4.221 -24.687 1.00 10.77 213 SER A C 1
ATOM 1279 O O . SER A 1 174 ? -1.343 3.032 -24.562 1.00 11.32 213 SER A O 1
ATOM 1282 N N . SER A 1 175 ? -2.127 4.948 -23.720 1.00 10.53 214 SER A N 1
ATOM 1283 C CA . SER A 1 175 ? -2.447 4.420 -22.377 1.00 10.60 214 SER A CA 1
ATOM 1284 C C . SER A 1 175 ? -3.950 4.265 -22.236 1.00 11.10 214 SER A C 1
ATOM 1285 O O . SER A 1 175 ? -4.443 4.160 -21.098 1.00 12.20 214 SER A O 1
ATOM 1288 N N . ASP A 1 176 ? -4.719 4.221 -23.315 1.00 10.06 215 ASP A N 1
ATOM 1289 C CA . ASP A 1 176 ? -6.185 4.072 -23.273 1.00 10.88 215 ASP A CA 1
ATOM 1290 C C . ASP A 1 176 ? -6.528 2.589 -23.171 1.00 10.49 215 ASP A C 1
ATOM 1291 O O . ASP A 1 176 ? -6.383 1.845 -24.144 1.00 11.38 215 ASP A O 1
ATOM 1296 N N . ALA A 1 177 ? -7.036 2.181 -22.018 1.00 11.65 216 ALA A N 1
ATOM 1297 C CA . ALA A 1 177 ? -7.427 0.766 -21.837 1.00 12.42 216 ALA A CA 1
ATOM 1298 C C . ALA A 1 177 ? -8.930 0.592 -22.068 1.00 12.37 216 ALA A C 1
ATOM 1299 O O . ALA A 1 177 ? -9.416 -0.529 -22.014 1.00 13.44 216 ALA A O 1
ATOM 1301 N N . VAL A 1 178 ? -9.660 1.673 -22.295 1.00 10.44 217 VAL A N 1
ATOM 1302 C CA . VAL A 1 178 ? -11.104 1.596 -22.572 1.00 10.59 217 VAL A CA 1
ATOM 1303 C C . VAL A 1 178 ? -11.359 1.299 -24.036 1.00 9.49 217 VAL A C 1
ATOM 1304 O O . VAL A 1 178 ? -12.096 0.401 -24.403 1.00 11.60 217 VAL A O 1
ATOM 1308 N N . ALA A 1 179 ? -10.775 2.135 -24.892 1.00 9.06 218 ALA A N 1
ATOM 1309 C CA . ALA A 1 179 ? -10.911 2.034 -26.371 1.00 9.53 218 ALA A CA 1
ATOM 1310 C C . ALA A 1 179 ? -9.509 1.974 -26.947 1.00 9.66 218 ALA A C 1
ATOM 1311 O O . ALA A 1 179 ? -9.071 2.882 -27.671 1.00 9.75 218 ALA A O 1
ATOM 1313 N N . SER A 1 180 ? -8.782 0.924 -26.601 1.00 10.56 219 SER A N 1
ATOM 1314 C CA A SER A 1 180 ? -7.352 0.891 -26.999 0.50 10.44 219 SER A CA 1
ATOM 1315 C CA B SER A 1 180 ? -7.376 0.735 -27.004 0.50 11.79 219 SER A CA 1
ATOM 1316 C C . SER A 1 180 ? -7.237 0.982 -28.506 1.00 11.12 219 SER A C 1
ATOM 1317 O O . SER A 1 180 ? -8.043 0.432 -29.287 1.00 12.15 219 SER A O 1
ATOM 1322 N N . PRO A 1 181 ? -6.173 1.624 -28.983 1.00 10.09 220 PRO A N 1
ATOM 1323 C CA . PRO A 1 181 ? -5.890 1.628 -30.404 1.00 9.84 220 PRO A CA 1
ATOM 1324 C C . PRO A 1 181 ? -5.954 0.255 -31.064 1.00 8.89 220 PRO A C 1
ATOM 1325 O O . PRO A 1 181 ? -6.522 0.130 -32.144 1.00 8.93 220 PRO A O 1
ATOM 1329 N N . ASN A 1 182 ? -5.380 -0.761 -30.443 1.00 8.80 221 ASN A N 1
ATOM 1330 C CA . ASN A 1 182 ? -5.333 -2.071 -31.083 1.00 9.50 221 ASN A CA 1
ATOM 1331 C C . ASN A 1 182 ? -6.738 -2.634 -31.307 1.00 9.71 221 ASN A C 1
ATOM 1332 O O . ASN A 1 182 ? -6.946 -3.400 -32.243 1.00 10.53 221 ASN A O 1
ATOM 1337 N N . ASP A 1 183 ? -7.658 -2.363 -30.376 1.00 9.78 222 ASP A N 1
ATOM 1338 C CA . ASP A 1 183 ? -9.004 -2.984 -30.454 1.00 9.36 222 ASP A CA 1
ATOM 1339 C C . ASP A 1 183 ? -10.027 -2.072 -31.142 1.00 9.49 222 ASP A C 1
ATOM 1340 O O . ASP A 1 183 ? -11.075 -2.615 -31.579 1.00 10.08 222 ASP A O 1
ATOM 1345 N N . HIS A 1 184 ? -9.744 -0.798 -31.315 1.00 8.86 223 HIS A N 1
ATOM 1346 C CA . HIS A 1 184 ? -10.774 0.164 -31.804 1.00 8.43 223 HIS A CA 1
ATOM 1347 C C . HIS A 1 184 ? -10.164 0.981 -32.916 1.00 8.36 223 HIS A C 1
ATOM 1348 O O . HIS A 1 184 ? -10.262 0.573 -34.097 1.00 9.42 223 HIS A O 1
ATOM 1355 N N . ALA A 1 185 ? -9.535 2.107 -32.627 1.00 8.55 224 ALA A N 1
ATOM 1356 C CA . ALA A 1 185 ? -9.164 3.052 -33.713 1.00 9.11 224 ALA A CA 1
ATOM 1357 C C . ALA A 1 185 ? -8.340 2.404 -34.803 1.00 9.24 224 ALA A C 1
ATOM 1358 O O . ALA A 1 185 ? -8.578 2.722 -35.980 1.00 9.10 224 ALA A O 1
ATOM 1360 N N . LYS A 1 186 ? -7.373 1.550 -34.506 1.00 8.99 225 LYS A N 1
ATOM 1361 C CA . LYS A 1 186 ? -6.496 1.047 -35.584 1.00 9.65 225 LYS A CA 1
ATOM 1362 C C . LYS A 1 186 ? -7.262 0.078 -36.461 1.00 10.13 225 LYS A C 1
ATOM 1363 O O . LYS A 1 186 ? -7.218 0.200 -37.700 1.00 9.84 225 LYS A O 1
ATOM 1369 N N . PRO A 1 187 ? -7.995 -0.923 -35.961 1.00 9.45 226 PRO A N 1
ATOM 1370 C CA . PRO A 1 187 ? -8.850 -1.730 -36.835 1.00 10.07 226 PRO A CA 1
ATOM 1371 C C . PRO A 1 187 ? -9.794 -0.872 -37.680 1.00 9.54 226 PRO A C 1
ATOM 1372 O O . PRO A 1 187 ? -9.951 -1.111 -38.870 1.00 10.38 226 PRO A O 1
ATOM 1376 N N . PHE A 1 188 ? -10.379 0.187 -37.129 1.00 9.43 227 PHE A N 1
ATOM 1377 C CA . PHE A 1 188 ? -11.302 1.016 -37.945 1.00 9.22 227 PHE A CA 1
ATOM 1378 C C . PHE A 1 188 ? -10.498 1.640 -39.086 1.00 8.95 227 PHE A C 1
ATOM 1379 O O . PHE A 1 188 ? -10.894 1.524 -40.242 1.00 9.61 227 PHE A O 1
ATOM 1387 N N . TYR A 1 189 ? -9.374 2.262 -38.735 1.00 9.75 228 TYR A N 1
ATOM 1388 C CA . TYR A 1 189 ? -8.497 2.937 -39.708 1.00 9.74 228 TYR A CA 1
ATOM 1389 C C . TYR A 1 189 ? -8.071 1.928 -40.781 1.00 10.46 228 TYR A C 1
ATOM 1390 O O . TYR A 1 189 ? -8.115 2.237 -42.014 1.00 10.78 228 TYR A O 1
ATOM 1399 N N . ASN A 1 190 ? -7.641 0.758 -40.371 1.00 10.49 229 ASN A N 1
ATOM 1400 C CA . ASN A 1 190 ? -7.069 -0.228 -41.320 1.00 11.95 229 ASN A CA 1
ATOM 1401 C C . ASN A 1 190 ? -8.145 -0.688 -42.266 1.00 11.60 229 ASN A C 1
ATOM 1402 O O . ASN A 1 190 ? -7.793 -0.995 -43.429 1.00 13.58 229 ASN A O 1
ATOM 1407 N N . SER A 1 191 ? -9.406 -0.717 -41.881 1.00 11.04 230 SER A N 1
ATOM 1408 C CA . SER A 1 191 ? -10.485 -1.181 -42.773 1.00 11.52 230 SER A CA 1
ATOM 1409 C C . SER A 1 191 ? -10.845 -0.130 -43.795 1.00 10.99 230 SER A C 1
ATOM 1410 O O . SER A 1 191 ? -11.491 -0.486 -44.792 1.00 12.33 230 SER A O 1
ATOM 1413 N N . ILE A 1 192 ? -10.497 1.127 -43.621 1.00 10.58 231 ILE A N 1
ATOM 1414 C CA . ILE A 1 192 ? -10.942 2.205 -44.532 1.00 11.82 231 ILE A CA 1
ATOM 1415 C C . ILE A 1 192 ? -10.019 2.241 -45.729 1.00 11.92 231 ILE A C 1
ATOM 1416 O O . ILE A 1 192 ? -8.875 2.698 -45.636 1.00 13.37 231 ILE A O 1
ATOM 1421 N N . THR A 1 193 ? -10.531 1.774 -46.859 1.00 13.71 232 THR A N 1
ATOM 1422 C CA . THR A 1 193 ? -9.757 1.709 -48.120 1.00 15.32 232 THR A CA 1
ATOM 1423 C C . THR A 1 193 ? -10.343 2.674 -49.120 1.00 16.11 232 THR A C 1
ATOM 1424 O O . THR A 1 193 ? -9.729 2.770 -50.213 1.00 18.31 232 THR A O 1
ATOM 1428 N N . ARG A 1 194 ? -11.479 3.312 -48.876 1.00 13.84 233 ARG A N 1
ATOM 1429 C CA . ARG A 1 194 ? -12.208 4.116 -49.872 1.00 14.85 233 ARG A CA 1
ATOM 1430 C C . ARG A 1 194 ? -12.327 5.571 -49.441 1.00 15.44 233 ARG A C 1
ATOM 1431 O O . ARG A 1 194 ? -13.130 6.302 -49.987 1.00 15.39 233 ARG A O 1
ATOM 1439 N N . ALA A 1 195 ? -11.498 5.995 -48.472 1.00 14.28 234 ALA A N 1
ATOM 1440 C CA . ALA A 1 195 ? -11.485 7.401 -48.036 1.00 12.81 234 ALA A CA 1
ATOM 1441 C C . ALA A 1 195 ? -10.067 7.827 -47.714 1.00 11.49 234 ALA A C 1
ATOM 1442 O O . ALA A 1 195 ? -9.254 7.028 -47.230 1.00 13.55 234 ALA A O 1
ATOM 1444 N N . GLU A 1 196 ? -9.797 9.099 -47.835 1.00 11.59 235 GLU A N 1
ATOM 1445 C CA . GLU A 1 196 ? -8.605 9.674 -47.241 1.00 12.62 235 GLU A CA 1
ATOM 1446 C C . GLU A 1 196 ? -8.670 9.509 -45.733 1.00 11.39 235 GLU A C 1
ATOM 1447 O O . GLU A 1 196 ? -9.774 9.582 -45.158 1.00 12.00 235 GLU A O 1
ATOM 1453 N N . LYS A 1 197 ? -7.537 9.337 -45.080 1.00 10.41 236 LYS A N 1
ATOM 1454 C CA . LYS A 1 197 ? -7.576 9.010 -43.625 1.00 10.48 236 LYS A CA 1
ATOM 1455 C C . LYS A 1 197 ? -6.286 9.402 -42.968 1.00 11.10 236 LYS A C 1
ATOM 1456 O O . LYS A 1 197 ? -5.211 9.568 -43.596 1.00 11.48 236 LYS A O 1
ATOM 1462 N N . ASP A 1 198 ? -6.357 9.491 -41.664 1.00 9.71 237 ASP A N 1
ATOM 1463 C CA . ASP A 1 198 ? -5.237 9.949 -40.834 1.00 9.67 237 ASP A CA 1
ATOM 1464 C C . ASP A 1 198 ? -5.437 9.379 -39.450 1.00 9.14 237 ASP A C 1
ATOM 1465 O O . ASP A 1 198 ? -6.571 9.414 -38.911 1.00 10.22 237 ASP A O 1
ATOM 1470 N N . TYR A 1 199 ? -4.395 8.837 -38.852 1.00 9.59 238 TYR A N 1
ATOM 1471 C CA . TYR A 1 199 ? -4.396 8.290 -37.488 1.00 9.38 238 TYR A CA 1
ATOM 1472 C C . TYR A 1 199 ? -3.229 8.886 -36.723 1.00 10.39 238 TYR A C 1
ATOM 1473 O O . TYR A 1 199 ? -2.064 8.837 -37.209 1.00 10.08 238 TYR A O 1
ATOM 1482 N N . ILE A 1 200 ? -3.500 9.486 -35.562 1.00 9.41 239 ILE A N 1
ATOM 1483 C CA . ILE A 1 200 ? -2.514 10.121 -34.699 1.00 9.29 239 ILE A CA 1
ATOM 1484 C C . ILE A 1 200 ? -2.716 9.577 -33.305 1.00 9.84 239 ILE A C 1
ATOM 1485 O O . ILE A 1 200 ? -3.840 9.684 -32.740 1.00 9.73 239 ILE A O 1
ATOM 1490 N N . GLU A 1 201 ? -1.707 8.967 -32.724 1.00 9.32 240 GLU A N 1
ATOM 1491 C CA . GLU A 1 201 ? -1.747 8.394 -31.362 1.00 9.09 240 GLU A CA 1
ATOM 1492 C C . GLU A 1 201 ? -0.972 9.270 -30.417 1.00 9.95 240 GLU A C 1
ATOM 1493 O O . GLU A 1 201 ? 0.208 9.619 -30.704 1.00 10.11 240 GLU A O 1
ATOM 1499 N N . LEU A 1 202 ? -1.588 9.602 -29.291 1.00 10.35 241 LEU A N 1
ATOM 1500 C CA . LEU A 1 202 ? -0.940 10.459 -28.276 1.00 10.22 241 LEU A CA 1
ATOM 1501 C C . LEU A 1 202 ? -0.204 9.659 -27.237 1.00 11.31 241 LEU A C 1
ATOM 1502 O O . LEU A 1 202 ? -0.811 8.782 -26.575 1.00 11.09 241 LEU A O 1
ATOM 1507 N N . ARG A 1 203 ? 1.080 9.931 -27.104 1.00 10.75 242 ARG A N 1
ATOM 1508 C CA . ARG A 1 203 ? 1.958 9.267 -26.161 1.00 11.43 242 ARG A CA 1
ATOM 1509 C C . ARG A 1 203 ? 1.438 9.422 -24.730 1.00 11.14 242 ARG A C 1
ATOM 1510 O O . ARG A 1 203 ? 1.038 10.537 -24.345 1.00 12.19 242 ARG A O 1
ATOM 1518 N N . ASN A 1 204 ? 1.400 8.339 -23.975 1.00 12.02 243 ASN A N 1
ATOM 1519 C CA . ASN A 1 204 ? 1.012 8.318 -22.552 1.00 13.87 243 ASN A CA 1
ATOM 1520 C C . ASN A 1 204 ? -0.427 8.755 -22.317 1.00 13.82 243 ASN A C 1
ATOM 1521 O O . ASN A 1 204 ? -0.779 8.976 -21.161 1.00 17.13 243 ASN A O 1
ATOM 1526 N N . ALA A 1 205 ? -1.282 8.874 -23.309 1.00 11.58 244 ALA A N 1
ATOM 1527 C CA . ALA A 1 205 ? -2.620 9.451 -23.141 1.00 11.68 244 ALA A CA 1
ATOM 1528 C C . ALA A 1 205 ? -3.591 8.338 -22.846 1.00 11.06 244 ALA A C 1
ATOM 1529 O O . ALA A 1 205 ? -3.634 7.300 -23.532 1.00 11.75 244 ALA A O 1
ATOM 1531 N N . ASP A 1 206 ? -4.475 8.573 -21.865 1.00 11.57 245 ASP A N 1
ATOM 1532 C CA . ASP A 1 206 ? -5.534 7.616 -21.518 1.00 11.52 245 ASP A CA 1
ATOM 1533 C C . ASP A 1 206 ? -6.870 7.944 -22.176 1.00 11.20 245 ASP A C 1
ATOM 1534 O O . ASP A 1 206 ? -6.934 8.866 -23.010 1.00 11.88 245 ASP A O 1
ATOM 1539 N N . HIS A 1 207 ? -7.939 7.259 -21.866 1.00 10.61 246 HIS A N 1
ATOM 1540 C CA . HIS A 1 207 ? -9.213 7.436 -22.604 1.00 10.82 246 HIS A CA 1
ATOM 1541 C C . HIS A 1 207 ? -9.767 8.864 -22.465 1.00 11.60 246 HIS A C 1
ATOM 1542 O O . HIS A 1 207 ? -10.599 9.221 -23.294 1.00 10.93 246 HIS A O 1
ATOM 1549 N N . PHE A 1 208 ? -9.338 9.588 -21.440 1.00 10.95 247 PHE A N 1
ATOM 1550 C CA . PHE A 1 208 ? -9.913 10.915 -21.148 1.00 10.75 247 PHE A CA 1
ATOM 1551 C C . PHE A 1 208 ? -9.118 12.037 -21.771 1.00 11.20 247 PHE A C 1
ATOM 1552 O O . PHE A 1 208 ? -9.433 13.207 -21.520 1.00 11.66 247 PHE A O 1
ATOM 1560 N N . PHE A 1 209 ? -8.166 11.765 -22.675 1.00 10.66 248 PHE A N 1
ATOM 1561 C CA . PHE A 1 209 ? -7.363 12.865 -23.256 1.00 11.07 248 PHE A CA 1
ATOM 1562 C C . PHE A 1 209 ? -8.273 13.895 -23.927 1.00 9.84 248 PHE A C 1
ATOM 1563 O O . PHE A 1 209 ? -7.929 15.068 -23.879 1.00 11.56 248 PHE A O 1
ATOM 1571 N N . PRO A 1 210 ? -9.419 13.563 -24.562 1.00 10.30 249 PRO A N 1
ATOM 1572 C CA . PRO A 1 210 ? -10.204 14.612 -25.222 1.00 11.21 249 PRO A CA 1
ATOM 1573 C C . PRO A 1 210 ? -10.899 15.550 -24.255 1.00 12.09 249 PRO A C 1
ATOM 1574 O O . PRO A 1 210 ? -11.433 16.559 -24.755 1.00 12.40 249 PRO A O 1
ATOM 1578 N N . THR A 1 211 ? -10.907 15.261 -22.961 1.00 11.84 250 THR A N 1
ATOM 1579 C CA . THR A 1 211 ? -11.736 16.006 -21.993 1.00 12.46 250 THR A CA 1
ATOM 1580 C C . THR A 1 211 ? -11.003 17.189 -21.417 1.00 14.04 250 THR A C 1
ATOM 1581 O O . THR A 1 211 ? -11.620 17.894 -20.576 1.00 15.94 250 THR A O 1
ATOM 1585 N N . SER A 1 212 ? -9.760 17.419 -21.758 1.00 14.22 251 SER A N 1
ATOM 1586 C CA . SER A 1 212 ? -8.962 18.567 -21.279 1.00 15.33 251 SER A CA 1
ATOM 1587 C C . SER A 1 212 ? -8.276 19.178 -22.481 1.00 14.34 251 SER A C 1
ATOM 1588 O O . SER A 1 212 ? -7.816 18.436 -23.345 1.00 13.81 251 SER A O 1
ATOM 1591 N N . ALA A 1 213 ? -8.072 20.453 -22.449 1.00 13.68 252 ALA A N 1
ATOM 1592 C CA . ALA A 1 213 ? -7.381 21.158 -23.555 1.00 13.69 252 ALA A CA 1
ATOM 1593 C C . ALA A 1 213 ? -6.098 20.395 -23.863 1.00 13.08 252 ALA A C 1
ATOM 1594 O O . ALA A 1 213 ? -5.269 20.167 -22.995 1.00 13.88 252 ALA A O 1
ATOM 1596 N N . ASN A 1 214 ? -5.941 20.051 -25.124 1.00 11.52 253 ASN A N 1
ATOM 1597 C CA . ASN A 1 214 ? -4.827 19.248 -25.640 1.00 11.83 253 ASN A CA 1
ATOM 1598 C C . ASN A 1 214 ? -4.402 19.853 -26.967 1.00 11.06 253 ASN A C 1
ATOM 1599 O O . ASN A 1 214 ? -5.159 19.742 -27.977 1.00 11.31 253 ASN A O 1
ATOM 1604 N N . THR A 1 215 ? -3.298 20.570 -26.991 1.00 11.78 254 THR A N 1
ATOM 1605 C CA . THR A 1 215 ? -2.875 21.345 -28.170 1.00 12.68 254 THR A CA 1
ATOM 1606 C C . THR A 1 215 ? -2.521 20.412 -29.320 1.00 12.38 254 THR A C 1
ATOM 1607 O O . THR A 1 215 ? -2.808 20.683 -30.478 1.00 12.37 254 THR A O 1
ATOM 1611 N N . THR A 1 216 ? -1.975 19.238 -29.044 1.00 12.34 255 THR A N 1
ATOM 1612 C CA . THR A 1 216 ? -1.616 18.280 -30.110 1.00 13.23 255 THR A CA 1
ATOM 1613 C C . THR A 1 216 ? -2.896 17.801 -30.805 1.00 11.96 255 THR A C 1
ATOM 1614 O O . THR A 1 216 ? -3.002 17.803 -32.044 1.00 12.97 255 THR A O 1
ATOM 1618 N N . MET A 1 217 ? -3.904 17.415 -30.030 1.00 11.31 256 MET A N 1
ATOM 1619 C CA . MET A 1 217 ? -5.175 16.966 -30.662 1.00 11.16 256 MET A CA 1
ATOM 1620 C C . MET A 1 217 ? -5.803 18.156 -31.383 1.00 11.12 256 MET A C 1
ATOM 1621 O O . MET A 1 217 ? -6.272 17.992 -32.540 1.00 10.81 256 MET A O 1
ATOM 1626 N N . ALA A 1 218 ? -5.866 19.289 -30.739 1.00 10.27 257 ALA A N 1
ATOM 1627 C CA . ALA A 1 218 ? -6.588 20.450 -31.333 1.00 10.85 257 ALA A CA 1
ATOM 1628 C C . ALA A 1 218 ? -5.968 20.864 -32.664 1.00 10.58 257 ALA A C 1
ATOM 1629 O O . ALA A 1 218 ? -6.690 21.145 -33.628 1.00 10.71 257 ALA A O 1
ATOM 1631 N N . LYS A 1 219 ? -4.645 20.927 -32.769 1.00 10.78 258 LYS A N 1
ATOM 1632 C CA . LYS A 1 219 ? -4.052 21.504 -33.978 1.00 10.70 258 LYS A CA 1
ATOM 1633 C C . LYS A 1 219 ? -4.347 20.618 -35.167 1.00 10.78 258 LYS A C 1
ATOM 1634 O O . LYS A 1 219 ? -4.576 21.132 -36.273 1.00 10.97 258 LYS A O 1
ATOM 1640 N N . TYR A 1 220 ? -4.404 19.310 -34.977 1.00 10.00 259 TYR A N 1
ATOM 1641 C CA . TYR A 1 220 ? -4.699 18.386 -36.092 1.00 10.19 259 TYR A CA 1
ATOM 1642 C C . TYR A 1 220 ? -6.185 18.301 -36.368 1.00 9.26 259 TYR A C 1
ATOM 1643 O O . TYR A 1 220 ? -6.583 18.173 -37.530 1.00 10.01 259 TYR A O 1
ATOM 1652 N N . PHE A 1 221 ? -7.003 18.405 -35.349 1.00 9.89 260 PHE A N 1
ATOM 1653 C CA . PHE A 1 221 ? -8.479 18.471 -35.531 1.00 9.38 260 PHE A CA 1
ATOM 1654 C C . PHE A 1 221 ? -8.799 19.707 -36.396 1.00 9.77 260 PHE A C 1
ATOM 1655 O O . PHE A 1 221 ? -9.536 19.653 -37.372 1.00 10.02 260 PHE A O 1
ATOM 1663 N N . ILE A 1 222 ? -8.250 20.849 -36.011 1.00 10.46 261 ILE A N 1
ATOM 1664 C CA . ILE A 1 222 ? -8.464 22.118 -36.755 1.00 10.66 261 ILE A CA 1
ATOM 1665 C C . ILE A 1 222 ? -8.008 21.924 -38.182 1.00 10.46 261 ILE A C 1
ATOM 1666 O O . ILE A 1 222 ? -8.728 22.276 -39.137 1.00 10.92 261 ILE A O 1
ATOM 1671 N N . SER A 1 223 ? -6.825 21.343 -38.367 1.00 11.00 262 SER A N 1
ATOM 1672 C CA . SER A 1 223 ? -6.247 21.223 -39.715 1.00 11.03 262 SER A CA 1
ATOM 1673 C C . SER A 1 223 ? -7.122 20.327 -40.574 1.00 11.60 262 SER A C 1
ATOM 1674 O O . SER A 1 223 ? -7.296 20.588 -41.784 1.00 11.61 262 SER A O 1
ATOM 1677 N N . TRP A 1 224 ? -7.619 19.229 -40.042 1.00 10.51 263 TRP A N 1
ATOM 1678 C CA . TRP A 1 224 ? -8.500 18.315 -40.774 1.00 10.55 263 TRP A CA 1
ATOM 1679 C C . TRP A 1 224 ? -9.798 19.031 -41.167 1.00 9.94 263 TRP A C 1
ATOM 1680 O O . TRP A 1 224 ? -10.254 18.875 -42.305 1.00 10.16 263 TRP A O 1
ATOM 1691 N N . LEU A 1 225 ? -10.427 19.714 -40.229 1.00 10.36 264 LEU A N 1
ATOM 1692 C CA . LEU A 1 225 ? -11.655 20.446 -40.585 1.00 10.00 264 LEU A CA 1
ATOM 1693 C C . LEU A 1 225 ? -11.377 21.511 -41.662 1.00 10.15 264 LEU A C 1
ATOM 1694 O O . LEU A 1 225 ? -12.162 21.598 -42.619 1.00 10.06 264 LEU A O 1
ATOM 1699 N N . LYS A 1 226 ? -10.287 22.253 -41.518 1.00 10.32 265 LYS A N 1
ATOM 1700 C CA . LYS A 1 226 ? -9.954 23.266 -42.546 1.00 10.86 265 LYS A CA 1
ATOM 1701 C C . LYS A 1 226 ? -9.781 22.558 -43.895 1.00 11.00 265 LYS A C 1
ATOM 1702 O O . LYS A 1 226 ? -10.347 22.993 -44.906 1.00 11.76 265 LYS A O 1
ATOM 1708 N N . ARG A 1 227 ? -9.004 21.491 -43.961 1.00 10.56 266 ARG A N 1
ATOM 1709 C CA . ARG A 1 227 ? -8.648 20.882 -45.255 1.00 10.98 266 ARG A CA 1
ATOM 1710 C C . ARG A 1 227 ? -9.928 20.393 -45.914 1.00 11.15 266 ARG A C 1
ATOM 1711 O O . ARG A 1 227 ? -10.091 20.512 -47.139 1.00 12.14 266 ARG A O 1
ATOM 1719 N N . TRP A 1 228 ? -10.857 19.761 -45.179 1.00 10.65 267 TRP A N 1
ATOM 1720 C CA . TRP A 1 228 ? -11.981 19.035 -45.801 1.00 10.63 267 TRP A CA 1
ATOM 1721 C C . TRP A 1 228 ? -13.239 19.882 -45.767 1.00 11.74 267 TRP A C 1
ATOM 1722 O O . TRP A 1 228 ? -13.956 19.977 -46.812 1.00 12.34 267 TRP A O 1
ATOM 1733 N N . VAL A 1 229 ? -13.611 20.447 -44.640 1.00 10.67 268 VAL A N 1
ATOM 1734 C CA . VAL A 1 229 ? -14.825 21.278 -44.585 1.00 10.35 268 VAL A CA 1
ATOM 1735 C C . VAL A 1 229 ? -14.693 22.540 -45.464 1.00 11.11 268 VAL A C 1
ATOM 1736 O O . VAL A 1 229 ? -15.679 22.894 -46.146 1.00 11.33 268 VAL A O 1
ATOM 1740 N N . ASP A 1 230 ? -13.519 23.140 -45.478 1.00 10.66 269 ASP A N 1
ATOM 1741 C CA . ASP A 1 230 ? -13.311 24.418 -46.196 1.00 11.16 269 ASP A CA 1
ATOM 1742 C C . ASP A 1 230 ? -12.539 24.184 -47.493 1.00 12.04 269 ASP A C 1
ATOM 1743 O O . ASP A 1 230 ? -12.202 25.190 -48.196 1.00 12.76 269 ASP A O 1
ATOM 1748 N N . ASN A 1 231 ? -12.194 22.952 -47.850 1.00 12.22 270 ASN A N 1
ATOM 1749 C CA . ASN A 1 231 ? -11.302 22.669 -49.000 1.00 11.96 270 ASN A CA 1
ATOM 1750 C C . ASN A 1 231 ? -10.017 23.452 -48.863 1.00 12.65 270 ASN A C 1
ATOM 1751 O O . ASN A 1 231 ? -9.397 23.808 -49.896 1.00 14.21 270 ASN A O 1
ATOM 1756 N N . ASP A 1 232 ? -9.548 23.739 -47.679 1.00 12.60 271 ASP A N 1
ATOM 1757 C CA . ASP A 1 232 ? -8.488 24.733 -47.462 1.00 12.80 271 ASP A CA 1
ATOM 1758 C C . ASP A 1 232 ? -7.125 24.038 -47.485 1.00 13.97 271 ASP A C 1
ATOM 1759 O O . ASP A 1 232 ? -6.638 23.555 -46.449 1.00 13.41 271 ASP A O 1
ATOM 1764 N N . THR A 1 233 ? -6.493 24.003 -48.636 1.00 14.60 272 THR A N 1
ATOM 1765 C CA . THR A 1 233 ? -5.220 23.295 -48.862 1.00 14.81 272 THR A CA 1
ATOM 1766 C C . THR A 1 233 ? -4.079 24.051 -48.204 1.00 14.11 272 THR A C 1
ATOM 1767 O O . THR A 1 233 ? -2.979 23.513 -48.183 1.00 15.15 272 THR A O 1
ATOM 1771 N N . ARG A 1 234 ? -4.286 25.228 -47.643 1.00 13.91 273 ARG A N 1
ATOM 1772 C CA . ARG A 1 234 ? -3.260 25.907 -46.822 1.00 13.90 273 ARG A CA 1
ATOM 1773 C C . ARG A 1 234 ? -2.931 25.078 -45.583 1.00 13.50 273 ARG A C 1
ATOM 1774 O O . ARG A 1 234 ? -1.899 25.281 -44.986 1.00 15.13 273 ARG A O 1
ATOM 1782 N N . TYR A 1 235 ? -3.818 24.143 -45.197 1.00 13.49 274 TYR A N 1
ATOM 1783 C CA . TYR A 1 235 ? -3.629 23.367 -43.969 1.00 12.78 274 TYR A CA 1
ATOM 1784 C C . TYR A 1 235 ? -3.014 22.008 -44.260 1.00 12.47 274 TYR A C 1
ATOM 1785 O O . TYR A 1 235 ? -2.610 21.322 -43.306 1.00 13.32 274 TYR A O 1
ATOM 1794 N N . THR A 1 236 ? -2.810 21.638 -45.523 1.00 13.05 275 THR A N 1
ATOM 1795 C CA . THR A 1 236 ? -2.188 20.336 -45.841 1.00 13.56 275 THR A CA 1
ATOM 1796 C C . THR A 1 236 ? -0.784 20.283 -45.225 1.00 13.79 275 THR A C 1
ATOM 1797 O O . THR A 1 236 ? -0.318 19.201 -44.807 1.00 13.46 275 THR A O 1
ATOM 1801 N N . GLN A 1 237 ? -0.088 21.431 -45.191 1.00 13.56 276 GLN A N 1
ATOM 1802 C CA . GLN A 1 237 ? 1.312 21.473 -44.706 1.00 14.90 276 GLN A CA 1
ATOM 1803 C C . GLN A 1 237 ? 1.389 20.897 -43.298 1.00 13.76 276 GLN A C 1
ATOM 1804 O O . GLN A 1 237 ? 2.448 20.444 -42.887 1.00 14.86 276 GLN A O 1
ATOM 1810 N N . PHE A 1 238 ? 0.322 20.978 -42.473 1.00 13.44 277 PHE A N 1
ATOM 1811 C CA . PHE A 1 238 ? 0.415 20.521 -41.063 1.00 13.62 277 PHE A CA 1
ATOM 1812 C C . PHE A 1 238 ? 0.101 19.031 -41.000 1.00 13.03 277 PHE A C 1
ATOM 1813 O O . PHE A 1 238 ? 0.535 18.360 -40.074 1.00 15.63 277 PHE A O 1
ATOM 1821 N N . LEU A 1 239 ? -0.656 18.540 -41.940 1.00 12.64 278 LEU A N 1
ATOM 1822 C CA . LEU A 1 239 ? -1.103 17.121 -41.969 1.00 13.39 278 LEU A CA 1
ATOM 1823 C C . LEU A 1 239 ? -0.054 16.243 -42.653 1.00 13.99 278 LEU A C 1
ATOM 1824 O O . LEU A 1 239 ? 0.015 15.036 -42.371 1.00 13.46 278 LEU A O 1
ATOM 1829 N N . CYS A 1 240 ? 0.718 16.798 -43.584 1.00 13.69 279 CYS A N 1
ATOM 1830 C CA . CYS A 1 240 ? 1.624 16.020 -44.472 1.00 15.21 279 CYS A CA 1
ATOM 1831 C C . CYS A 1 240 ? 3.009 16.634 -44.401 1.00 14.69 279 CYS A C 1
ATOM 1832 O O . CYS A 1 240 ? 3.148 17.743 -44.914 1.00 16.29 279 CYS A O 1
ATOM 1835 N N . PRO A 1 241 ? 4.045 16.000 -43.806 1.00 16.07 280 PRO A N 1
ATOM 1836 C CA . PRO A 1 241 ? 3.979 14.608 -43.312 1.00 14.89 280 PRO A CA 1
ATOM 1837 C C . PRO A 1 241 ? 3.298 14.458 -41.939 1.00 15.78 280 PRO A C 1
ATOM 1838 O O . PRO A 1 241 ? 3.103 13.297 -41.553 1.00 18.26 280 PRO A O 1
ATOM 1842 N N . GLY A 1 242 ? 2.961 15.533 -41.275 1.00 14.92 281 GLY A N 1
ATOM 1843 C CA . GLY A 1 242 ? 2.219 15.389 -40.008 1.00 16.38 281 GLY A CA 1
ATOM 1844 C C . GLY A 1 242 ? 3.220 15.246 -38.880 1.00 18.29 281 GLY A C 1
ATOM 1845 O O . GLY A 1 242 ? 4.421 15.547 -39.004 1.00 19.04 281 GLY A O 1
ATOM 1846 N N . PRO A 1 243 ? 2.792 14.782 -37.698 1.00 14.05 282 PRO A N 1
ATOM 1847 C CA . PRO A 1 243 ? 3.598 14.899 -36.490 1.00 14.48 282 PRO A CA 1
ATOM 1848 C C . PRO A 1 243 ? 4.841 13.962 -36.501 1.00 14.90 282 PRO A C 1
ATOM 1849 O O . PRO A 1 243 ? 4.795 12.866 -37.023 1.00 16.88 282 PRO A O 1
ATOM 1853 N N A SER A 1 244 ? 5.904 14.391 -35.812 0.50 17.37 283 SER A N 1
ATOM 1854 N N B SER A 1 244 ? 5.890 14.392 -35.802 0.50 17.15 283 SER A N 1
ATOM 1855 C CA A SER A 1 244 ? 7.048 13.529 -35.398 0.50 18.73 283 SER A CA 1
ATOM 1856 C CA B SER A 1 244 ? 7.046 13.556 -35.377 0.50 18.44 283 SER A CA 1
ATOM 1857 C C A SER A 1 244 ? 6.590 12.448 -34.421 0.50 18.54 283 SER A C 1
ATOM 1858 C C B SER A 1 244 ? 6.611 12.469 -34.393 0.50 18.49 283 SER A C 1
ATOM 1859 O O A SER A 1 244 ? 5.645 12.703 -33.670 0.50 17.42 283 SER A O 1
ATOM 1860 O O B SER A 1 244 ? 5.674 12.730 -33.631 0.50 17.47 283 SER A O 1
ATOM 1865 N N . THR A 1 245 ? 7.302 11.314 -34.372 1.00 16.66 284 THR A N 1
ATOM 1866 C CA . THR A 1 245 ? 6.956 10.160 -33.501 1.00 16.71 284 THR A CA 1
ATOM 1867 C C . THR A 1 245 ? 8.170 9.674 -32.716 1.00 16.84 284 THR A C 1
ATOM 1868 O O . THR A 1 245 ? 8.219 8.532 -32.246 1.00 18.29 284 THR A O 1
ATOM 1872 N N . GLY A 1 246 ? 9.151 10.517 -32.524 1.00 14.91 285 GLY A N 1
ATOM 1873 C CA . GLY A 1 246 ? 10.334 10.128 -31.751 1.00 16.05 285 GLY A CA 1
ATOM 1874 C C . GLY A 1 246 ? 10.007 9.842 -30.298 1.00 15.59 285 GLY A C 1
ATOM 1875 O O . GLY A 1 246 ? 8.876 10.170 -29.788 1.00 14.78 285 GLY A O 1
ATOM 1876 N N . LEU A 1 247 ? 11.010 9.294 -29.616 1.00 15.14 286 LEU A N 1
ATOM 1877 C CA . LEU A 1 247 ? 10.842 8.754 -28.265 1.00 15.79 286 LEU A CA 1
ATOM 1878 C C . LEU A 1 247 ? 10.209 9.746 -27.307 1.00 14.74 286 LEU A C 1
ATOM 1879 O O . LEU A 1 247 ? 9.441 9.319 -26.431 1.00 17.27 286 LEU A O 1
ATOM 1884 N N . PHE A 1 248 ? 10.489 11.042 -27.433 1.00 14.24 287 PHE A N 1
ATOM 1885 C CA . PHE A 1 248 ? 10.013 12.080 -26.487 1.00 15.78 287 PHE A CA 1
ATOM 1886 C C . PHE A 1 248 ? 8.898 12.938 -27.086 1.00 16.53 287 PHE A C 1
ATOM 1887 O O . PHE A 1 248 ? 8.438 13.909 -26.477 1.00 19.08 287 PHE A O 1
ATOM 1895 N N . ALA A 1 249 ? 8.447 12.632 -28.292 1.00 15.56 288 ALA A N 1
ATOM 1896 C CA . ALA A 1 249 ? 7.405 13.419 -28.957 1.00 14.57 288 ALA A CA 1
ATOM 1897 C C . ALA A 1 249 ? 6.058 13.152 -28.281 1.00 12.97 288 ALA A C 1
ATOM 1898 O O . ALA A 1 249 ? 5.800 12.038 -27.797 1.00 13.32 288 ALA A O 1
ATOM 1900 N N . PRO A 1 250 ? 5.117 14.103 -28.367 1.00 13.23 289 PRO A N 1
ATOM 1901 C CA . PRO A 1 250 ? 3.789 13.876 -27.802 1.00 13.29 289 PRO A CA 1
ATOM 1902 C C . PRO A 1 250 ? 2.944 12.908 -28.622 1.00 11.37 289 PRO A C 1
ATOM 1903 O O . PRO A 1 250 ? 1.914 12.469 -28.141 1.00 12.29 289 PRO A O 1
ATOM 1907 N N . VAL A 1 251 ? 3.384 12.625 -29.827 1.00 11.16 290 VAL A N 1
ATOM 1908 C CA . VAL A 1 251 ? 2.737 11.652 -30.730 1.00 11.02 290 VAL A CA 1
ATOM 1909 C C . VAL A 1 251 ? 3.607 10.388 -30.755 1.00 11.08 290 VAL A C 1
ATOM 1910 O O . VAL A 1 251 ? 4.794 10.478 -31.071 1.00 11.88 290 VAL A O 1
ATOM 1914 N N . SER A 1 252 ? 3.042 9.248 -30.493 1.00 9.60 291 SER A N 1
ATOM 1915 C CA . SER A 1 252 ? 3.761 7.962 -30.462 1.00 10.27 291 SER A CA 1
ATOM 1916 C C . SER A 1 252 ? 3.533 7.194 -31.741 1.00 10.91 291 SER A C 1
ATOM 1917 O O . SER A 1 252 ? 4.231 6.164 -31.954 1.00 12.57 291 SER A O 1
ATOM 1920 N N . ALA A 1 253 ? 2.546 7.486 -32.567 1.00 9.79 292 ALA A N 1
ATOM 1921 C CA . ALA A 1 253 ? 2.304 6.761 -33.829 1.00 10.13 292 ALA A CA 1
ATOM 1922 C C . ALA A 1 253 ? 1.513 7.659 -34.762 1.00 11.49 292 ALA A C 1
ATOM 1923 O O . ALA A 1 253 ? 0.704 8.461 -34.304 1.00 10.62 292 ALA A O 1
ATOM 1925 N N . SER A 1 254 ? 1.780 7.567 -36.037 1.00 12.33 293 SER A N 1
ATOM 1926 C CA . SER A 1 254 ? 1.196 8.469 -37.042 1.00 12.59 293 SER A CA 1
ATOM 1927 C C . SER A 1 254 ? 1.124 7.737 -38.353 1.00 15.56 293 SER A C 1
ATOM 1928 O O . SER A 1 254 ? 2.200 7.274 -38.845 1.00 16.84 293 SER A O 1
ATOM 1931 N N . MET A 1 255 ? -0.015 7.680 -38.984 1.00 13.41 294 MET A N 1
ATOM 1932 C CA . MET A 1 255 ? -0.216 7.022 -40.303 1.00 15.11 294 MET A CA 1
ATOM 1933 C C . MET A 1 255 ? -1.219 7.857 -41.082 1.00 13.74 294 MET A C 1
ATOM 1934 O O . MET A 1 255 ? -2.117 8.461 -40.464 1.00 12.78 294 MET A O 1
ATOM 1939 N N . ASN A 1 256 ? -1.080 8.020 -42.381 1.00 12.70 295 ASN A N 1
ATOM 1940 C CA . ASN A 1 256 ? -2.060 8.773 -43.171 1.00 12.41 295 ASN A CA 1
ATOM 1941 C C . ASN A 1 256 ? -1.952 8.387 -44.631 1.00 12.65 295 ASN A C 1
ATOM 1942 O O . ASN A 1 256 ? -1.051 7.612 -45.002 1.00 13.65 295 ASN A O 1
ATOM 1947 N N . THR A 1 257 ? -2.825 8.945 -45.424 1.00 12.67 296 THR A N 1
ATOM 1948 C CA . THR A 1 257 ? -2.804 8.778 -46.903 1.00 12.96 296 THR A CA 1
ATOM 1949 C C . THR A 1 257 ? -2.316 10.068 -47.559 1.00 14.00 296 THR A C 1
ATOM 1950 O O . THR A 1 257 ? -2.790 10.357 -48.692 1.00 15.80 296 THR A O 1
ATOM 1954 N N . CYS A 1 258 ? -1.414 10.802 -46.954 1.00 14.02 297 CYS A N 1
ATOM 1955 C CA . CYS A 1 258 ? -0.783 11.983 -47.605 1.00 14.32 297 CYS A CA 1
ATOM 1956 C C . CYS A 1 258 ? -0.260 11.598 -48.972 1.00 17.83 297 CYS A C 1
ATOM 1957 O O . CYS A 1 258 ? 0.297 10.529 -49.087 1.00 18.29 297 CYS A O 1
ATOM 1960 N N . PRO A 1 259 ? -0.309 12.501 -49.992 1.00 18.04 298 PRO A N 1
ATOM 1961 C CA . PRO A 1 259 ? -0.848 13.865 -49.894 1.00 20.79 298 PRO A CA 1
ATOM 1962 C C . PRO A 1 259 ? -2.363 14.136 -50.064 1.00 23.83 298 PRO A C 1
ATOM 1963 O O . PRO A 1 259 ? -2.751 15.321 -50.222 1.00 27.51 298 PRO A O 1
ATOM 1967 N N . PHE A 1 260 ? -3.185 13.096 -50.036 1.00 22.50 299 PHE A N 1
ATOM 1968 C CA . PHE A 1 260 ? -4.678 13.169 -50.064 1.00 23.31 299 PHE A CA 1
ATOM 1969 C C . PHE A 1 260 ? -5.238 13.619 -51.423 1.00 31.23 299 PHE A C 1
ATOM 1970 O O . PHE A 1 260 ? -4.539 13.406 -52.404 1.00 36.88 299 PHE A O 1
ATOM 1978 N N . ASP B 1 4 ? -15.439 -21.209 17.906 1.00 21.29 43 ASP B N 1
ATOM 1979 C CA . ASP B 1 4 ? -16.297 -19.999 18.135 1.00 23.24 43 ASP B CA 1
ATOM 1980 C C . ASP B 1 4 ? -17.263 -19.810 16.977 1.00 23.50 43 ASP B C 1
ATOM 1981 O O . ASP B 1 4 ? -18.339 -19.202 17.212 1.00 27.72 43 ASP B O 1
ATOM 1986 N N . ASN B 1 5 ? -16.926 -20.352 15.801 1.00 17.55 44 ASN B N 1
ATOM 1987 C CA . ASN B 1 5 ? -17.645 -20.049 14.545 1.00 16.71 44 ASN B CA 1
ATOM 1988 C C . ASN B 1 5 ? -17.204 -21.062 13.512 1.00 16.07 44 ASN B C 1
ATOM 1989 O O . ASN B 1 5 ? -16.031 -21.090 13.150 1.00 16.82 44 ASN B O 1
ATOM 1994 N N . PRO B 1 6 ? -18.166 -21.880 13.016 1.00 17.90 45 PRO B N 1
ATOM 1995 C CA . PRO B 1 6 ? -17.772 -22.931 12.096 1.00 18.27 45 PRO B CA 1
ATOM 1996 C C . PRO B 1 6 ? -17.312 -22.421 10.727 1.00 18.62 45 PRO B C 1
ATOM 1997 O O . PRO B 1 6 ? -16.708 -23.159 10.040 1.00 20.77 45 PRO B O 1
ATOM 2001 N N . TYR B 1 7 ? -17.518 -21.133 10.432 1.00 15.90 46 TYR B N 1
ATOM 2002 C CA . TYR B 1 7 ? -17.153 -20.603 9.085 1.00 16.03 46 TYR B CA 1
ATOM 2003 C C . TYR B 1 7 ? -15.849 -19.844 9.134 1.00 15.02 46 TYR B C 1
ATOM 2004 O O . TYR B 1 7 ? -15.349 -19.369 8.101 1.00 15.62 46 TYR B O 1
ATOM 2013 N N . GLN B 1 8 ? -15.277 -19.675 10.323 1.00 16.14 47 GLN B N 1
ATOM 2014 C CA . GLN B 1 8 ? -14.036 -18.930 10.499 1.00 17.79 47 GLN B CA 1
ATOM 2015 C C . GLN B 1 8 ? -12.925 -19.641 9.767 1.00 15.40 47 GLN B C 1
ATOM 2016 O O . GLN B 1 8 ? -12.785 -20.903 9.938 1.00 18.08 47 GLN B O 1
ATOM 2022 N N . ARG B 1 9 ? -12.159 -18.950 8.953 1.00 15.49 48 ARG B N 1
ATOM 2023 C CA . ARG B 1 9 ? -11.022 -19.576 8.267 1.00 15.47 48 ARG B CA 1
ATOM 2024 C C . ARG B 1 9 ? -9.766 -18.732 8.458 1.00 16.59 48 ARG B C 1
ATOM 2025 O O . ARG B 1 9 ? -9.858 -17.518 8.490 1.00 16.15 48 ARG B O 1
ATOM 2033 N N . GLY B 1 10 ? -8.643 -19.406 8.635 1.00 17.08 49 GLY B N 1
ATOM 2034 C CA . GLY B 1 10 ? -7.368 -18.711 8.733 1.00 17.74 49 GLY B CA 1
ATOM 2035 C C . GLY B 1 10 ? -7.114 -18.210 10.156 1.00 13.52 49 GLY B C 1
ATOM 2036 O O . GLY B 1 10 ? -7.970 -18.177 11.004 1.00 16.41 49 GLY B O 1
ATOM 2037 N N . PRO B 1 11 ? -5.850 -17.760 10.344 1.00 19.82 50 PRO B N 1
ATOM 2038 C CA . PRO B 1 11 ? -5.388 -17.317 11.648 1.00 21.15 50 PRO B CA 1
ATOM 2039 C C . PRO B 1 11 ? -5.985 -15.961 11.999 1.00 20.47 50 PRO B C 1
ATOM 2040 O O . PRO B 1 11 ? -6.458 -15.214 11.109 1.00 20.19 50 PRO B O 1
ATOM 2044 N N . ASP B 1 12 ? -6.047 -15.685 13.278 1.00 19.72 51 ASP B N 1
ATOM 2045 C CA . ASP B 1 12 ? -6.510 -14.405 13.806 1.00 19.28 51 ASP B CA 1
ATOM 2046 C C . ASP B 1 12 ? -5.825 -13.292 13.035 1.00 18.55 51 ASP B C 1
ATOM 2047 O O . ASP B 1 12 ? -4.618 -13.269 12.832 1.00 19.36 51 ASP B O 1
ATOM 2052 N N . PRO B 1 13 ? -6.618 -12.368 12.454 1.00 17.50 52 PRO B N 1
ATOM 2053 C CA . PRO B 1 13 ? -6.052 -11.385 11.551 1.00 16.48 52 PRO B CA 1
ATOM 2054 C C . PRO B 1 13 ? -5.351 -10.216 12.254 1.00 16.76 52 PRO B C 1
ATOM 2055 O O . PRO B 1 13 ? -5.624 -9.918 13.436 1.00 18.93 52 PRO B O 1
ATOM 2059 N N . THR B 1 14 ? -4.617 -9.530 11.420 1.00 18.80 53 THR B N 1
ATOM 2060 C CA . THR B 1 14 ? -3.919 -8.293 11.816 1.00 19.52 53 THR B CA 1
ATOM 2061 C C . THR B 1 14 ? -4.004 -7.328 10.659 1.00 20.30 53 THR B C 1
ATOM 2062 O O . THR B 1 14 ? -4.372 -7.730 9.532 1.00 18.89 53 THR B O 1
ATOM 2066 N N A ASN B 1 15 ? -3.543 -6.104 10.876 0.50 19.23 54 ASN B N 1
ATOM 2067 N N B ASN B 1 15 ? -3.585 -6.086 10.868 0.50 20.61 54 ASN B N 1
ATOM 2068 C CA A ASN B 1 15 ? -3.505 -5.144 9.745 0.50 19.77 54 ASN B CA 1
ATOM 2069 C CA B ASN B 1 15 ? -3.498 -5.127 9.735 0.50 21.94 54 ASN B CA 1
ATOM 2070 C C A ASN B 1 15 ? -2.637 -5.732 8.629 0.50 19.05 54 ASN B C 1
ATOM 2071 C C B ASN B 1 15 ? -2.652 -5.765 8.631 0.50 20.28 54 ASN B C 1
ATOM 2072 O O A ASN B 1 15 ? -3.030 -5.660 7.462 0.50 19.25 54 ASN B O 1
ATOM 2073 O O B ASN B 1 15 ? -2.975 -5.685 7.432 0.50 20.05 54 ASN B O 1
ATOM 2082 N N . ALA B 1 16 ? -1.581 -6.450 9.005 1.00 20.99 55 ALA B N 1
ATOM 2083 C CA . ALA B 1 16 ? -0.731 -7.081 7.986 1.00 19.22 55 ALA B CA 1
ATOM 2084 C C . ALA B 1 16 ? -1.462 -8.200 7.195 1.00 18.58 55 ALA B C 1
ATOM 2085 O O . ALA B 1 16 ? -1.203 -8.318 5.996 1.00 18.78 55 ALA B O 1
ATOM 2087 N N . SER B 1 17 ? -2.222 -9.052 7.879 1.00 18.13 56 SER B N 1
ATOM 2088 C CA . SER B 1 17 ? -2.967 -10.151 7.203 1.00 18.17 56 SER B CA 1
ATOM 2089 C C . SER B 1 17 ? -3.959 -9.560 6.198 1.00 17.66 56 SER B C 1
ATOM 2090 O O . SER B 1 17 ? -3.997 -10.092 5.096 1.00 16.29 56 SER B O 1
ATOM 2093 N N . ILE B 1 18 ? -4.640 -8.458 6.518 1.00 15.83 57 ILE B N 1
ATOM 2094 C CA . ILE B 1 18 ? -5.669 -7.945 5.574 1.00 15.62 57 ILE B CA 1
ATOM 2095 C C . ILE B 1 18 ? -4.998 -7.118 4.484 1.00 14.17 57 ILE B C 1
ATOM 2096 O O . ILE B 1 18 ? -5.608 -7.009 3.439 1.00 13.27 57 ILE B O 1
ATOM 2101 N N . GLU B 1 19 ? -3.765 -6.625 4.675 1.00 14.27 58 GLU B N 1
ATOM 2102 C CA . GLU B 1 19 ? -3.056 -5.867 3.610 1.00 14.19 58 GLU B CA 1
ATOM 2103 C C . GLU B 1 19 ? -2.208 -6.791 2.733 1.00 14.04 58 GLU B C 1
ATOM 2104 O O . GLU B 1 19 ? -1.700 -6.325 1.732 1.00 15.72 58 GLU B O 1
ATOM 2110 N N . ALA B 1 20 ? -2.126 -8.075 3.100 1.00 16.51 59 ALA B N 1
ATOM 2111 C CA . ALA B 1 20 ? -1.247 -9.022 2.396 1.00 17.27 59 ALA B CA 1
ATOM 2112 C C . ALA B 1 20 ? -1.635 -9.108 0.936 1.00 14.65 59 ALA B C 1
ATOM 2113 O O . ALA B 1 20 ? -2.853 -9.279 0.641 1.00 14.41 59 ALA B O 1
ATOM 2115 N N . ALA B 1 21 ? -0.721 -9.164 0.006 1.00 14.55 60 ALA B N 1
ATOM 2116 C CA . ALA B 1 21 ? -0.988 -9.456 -1.388 1.00 14.06 60 ALA B CA 1
ATOM 2117 C C . ALA B 1 21 ? -1.448 -10.918 -1.524 1.00 15.58 60 ALA B C 1
ATOM 2118 O O . ALA B 1 21 ? -2.247 -11.186 -2.442 1.00 15.38 60 ALA B O 1
ATOM 2120 N N . THR B 1 22 ? -0.927 -11.816 -0.703 1.00 16.56 61 THR B N 1
ATOM 2121 C CA . THR B 1 22 ? -1.220 -13.287 -0.743 1.00 18.79 61 THR B CA 1
ATOM 2122 C C . THR B 1 22 ? -1.541 -13.695 0.685 1.00 17.86 61 THR B C 1
ATOM 2123 O O . THR B 1 22 ? -0.619 -13.547 1.540 1.00 16.72 61 THR B O 1
ATOM 2127 N N . GLY B 1 23 ? -2.775 -14.104 1.006 1.00 15.09 62 GLY B N 1
ATOM 2128 C CA . GLY B 1 23 ? -3.155 -14.580 2.309 1.00 15.03 62 GLY B CA 1
ATOM 2129 C C . GLY B 1 23 ? -2.670 -16.020 2.539 1.00 13.18 62 GLY B C 1
ATOM 2130 O O . GLY B 1 23 ? -1.884 -16.553 1.797 1.00 13.81 62 GLY B O 1
ATOM 2131 N N . PRO B 1 24 ? -3.242 -16.624 3.586 1.00 14.32 63 PRO B N 1
ATOM 2132 C CA . PRO B 1 24 ? -2.727 -17.905 4.055 1.00 16.42 63 PRO B CA 1
ATOM 2133 C C . PRO B 1 24 ? -3.129 -19.104 3.198 1.00 17.19 63 PRO B C 1
ATOM 2134 O O . PRO B 1 24 ? -2.615 -20.197 3.452 1.00 19.36 63 PRO B O 1
ATOM 2138 N N . PHE B 1 25 ? -4.058 -18.975 2.253 1.00 15.63 64 PHE B N 1
ATOM 2139 C CA . PHE B 1 25 ? -4.542 -20.129 1.454 1.00 14.96 64 PHE B CA 1
ATOM 2140 C C . PHE B 1 25 ? -3.816 -20.205 0.132 1.00 13.97 64 PHE B C 1
ATOM 2141 O O . PHE B 1 25 ? -3.843 -19.241 -0.646 1.00 14.80 64 PHE B O 1
ATOM 2149 N N . ALA B 1 26 ? -3.226 -21.342 -0.223 1.00 14.49 65 ALA B N 1
ATOM 2150 C CA . ALA B 1 26 ? -2.754 -21.601 -1.563 1.00 15.07 65 ALA B CA 1
ATOM 2151 C C . ALA B 1 26 ? -3.933 -21.517 -2.543 1.00 14.23 65 ALA B C 1
ATOM 2152 O O . ALA B 1 26 ? -5.010 -22.009 -2.176 1.00 14.31 65 ALA B O 1
ATOM 2154 N N . VAL B 1 27 ? -3.702 -21.091 -3.755 1.00 15.67 66 VAL B N 1
ATOM 2155 C CA . VAL B 1 27 ? -4.776 -20.756 -4.714 1.00 15.31 66 VAL B CA 1
ATOM 2156 C C . VAL B 1 27 ? -4.544 -21.520 -5.997 1.00 16.19 66 VAL B C 1
ATOM 2157 O O . VAL B 1 27 ? -3.416 -21.626 -6.530 1.00 19.09 66 VAL B O 1
ATOM 2161 N N . GLY B 1 28 ? -5.643 -21.889 -6.613 1.00 14.77 67 GLY B N 1
ATOM 2162 C CA . GLY B 1 28 ? -5.703 -22.412 -7.975 1.00 16.53 67 GLY B CA 1
ATOM 2163 C C . GLY B 1 28 ? -6.623 -21.575 -8.830 1.00 16.84 67 GLY B C 1
ATOM 2164 O O . GLY B 1 28 ? -7.430 -20.736 -8.290 1.00 15.75 67 GLY B O 1
ATOM 2165 N N . THR B 1 29 ? -6.532 -21.724 -10.128 1.00 16.13 68 THR B N 1
ATOM 2166 C CA . THR B 1 29 ? -7.374 -20.944 -11.050 1.00 15.45 68 THR B CA 1
ATOM 2167 C C . THR B 1 29 ? -7.621 -21.731 -12.319 1.00 17.93 68 THR B C 1
ATOM 2168 O O . THR B 1 29 ? -6.750 -22.550 -12.715 1.00 17.92 68 THR B O 1
ATOM 2172 N N . GLN B 1 30 ? -8.764 -21.525 -12.954 1.00 14.88 69 GLN B N 1
ATOM 2173 C CA . GLN B 1 30 ? -9.024 -22.050 -14.295 1.00 15.89 69 GLN B CA 1
ATOM 2174 C C . GLN B 1 30 ? -10.127 -21.253 -14.945 1.00 15.94 69 GLN B C 1
ATOM 2175 O O . GLN B 1 30 ? -10.903 -20.532 -14.289 1.00 15.20 69 GLN B O 1
ATOM 2181 N N . PRO B 1 31 ? -10.219 -21.303 -16.278 1.00 16.43 70 PRO B N 1
ATOM 2182 C CA . PRO B 1 31 ? -11.287 -20.618 -16.975 1.00 16.19 70 PRO B CA 1
ATOM 2183 C C . PRO B 1 31 ? -12.641 -21.238 -16.663 1.00 15.03 70 PRO B C 1
ATOM 2184 O O . PRO B 1 31 ? -12.778 -22.434 -16.315 1.00 16.25 70 PRO B O 1
ATOM 2188 N N . ILE B 1 32 ? -13.659 -20.405 -16.761 1.00 14.88 71 ILE B N 1
ATOM 2189 C CA . ILE B 1 32 ? -15.069 -20.850 -16.698 1.00 14.64 71 ILE B CA 1
ATOM 2190 C C . ILE B 1 32 ? -15.474 -21.431 -18.045 1.00 16.22 71 ILE B C 1
ATOM 2191 O O . ILE B 1 32 ? -15.410 -20.714 -19.047 1.00 17.12 71 ILE B O 1
ATOM 2196 N N . VAL B 1 33 ? -15.855 -22.708 -18.029 1.00 18.11 72 VAL B N 1
ATOM 2197 C CA . VAL B 1 33 ? -16.323 -23.446 -19.236 1.00 22.24 72 VAL B CA 1
ATOM 2198 C C . VAL B 1 33 ? -17.757 -23.955 -18.994 1.00 23.61 72 VAL B C 1
ATOM 2199 O O . VAL B 1 33 ? -18.029 -24.379 -17.875 1.00 25.32 72 VAL B O 1
ATOM 2203 N N . GLY B 1 34 ? -18.681 -23.715 -19.929 1.00 26.22 73 GLY B N 1
ATOM 2204 C CA . GLY B 1 34 ? -20.110 -24.104 -19.778 1.00 26.50 73 GLY B CA 1
ATOM 2205 C C . GLY B 1 34 ? -20.956 -23.063 -19.056 1.00 28.09 73 GLY B C 1
ATOM 2206 O O . GLY B 1 34 ? -22.022 -23.384 -18.457 1.00 32.50 73 GLY B O 1
ATOM 2207 N N . ALA B 1 35 ? -20.545 -21.816 -19.068 1.00 21.76 74 ALA B N 1
ATOM 2208 C CA . ALA B 1 35 ? -21.349 -20.715 -18.472 1.00 24.41 74 ALA B CA 1
ATOM 2209 C C . ALA B 1 35 ? -22.696 -20.709 -19.185 1.00 23.24 74 ALA B C 1
ATOM 2210 O O . ALA B 1 35 ? -22.664 -20.701 -20.394 1.00 22.67 74 ALA B O 1
ATOM 2212 N N . SER B 1 36 ? -23.804 -20.650 -18.457 1.00 24.68 75 SER B N 1
ATOM 2213 C CA . SER B 1 36 ? -25.095 -20.202 -19.009 1.00 23.40 75 SER B CA 1
ATOM 2214 C C . SER B 1 36 ? -25.522 -18.981 -18.218 1.00 18.23 75 SER B C 1
ATOM 2215 O O . SER B 1 36 ? -25.424 -18.984 -17.002 1.00 20.01 75 SER B O 1
ATOM 2218 N N . GLY B 1 37 ? -26.013 -17.980 -18.907 1.00 18.07 76 GLY B N 1
ATOM 2219 C CA . GLY B 1 37 ? -26.626 -16.820 -18.255 1.00 16.69 76 GLY B CA 1
ATOM 2220 C C . GLY B 1 37 ? -25.606 -15.738 -17.949 1.00 14.19 76 GLY B C 1
ATOM 2221 O O . GLY B 1 37 ? -25.987 -14.800 -17.276 1.00 14.85 76 GLY B O 1
ATOM 2222 N N . PHE B 1 38 ? -24.369 -15.877 -18.418 1.00 13.68 77 PHE B N 1
ATOM 2223 C CA . PHE B 1 38 ? -23.306 -14.829 -18.352 1.00 12.65 77 PHE B CA 1
ATOM 2224 C C . PHE B 1 38 ? -22.212 -15.198 -19.348 1.00 13.50 77 PHE B C 1
ATOM 2225 O O . PHE B 1 38 ? -22.333 -16.240 -19.991 1.00 15.26 77 PHE B O 1
ATOM 2233 N N . GLY B 1 39 ? -21.175 -14.382 -19.480 1.00 13.11 78 GLY B N 1
ATOM 2234 C CA . GLY B 1 39 ? -20.268 -14.451 -20.628 1.00 13.30 78 GLY B CA 1
ATOM 2235 C C . GLY B 1 39 ? -19.060 -15.315 -20.395 1.00 14.38 78 GLY B C 1
ATOM 2236 O O . GLY B 1 39 ? -18.192 -15.340 -21.272 1.00 18.01 78 GLY B O 1
ATOM 2237 N N . GLY B 1 40 ? -18.939 -16.012 -19.276 1.00 13.25 79 GLY B N 1
ATOM 2238 C CA . GLY B 1 40 ? -17.721 -16.777 -18.964 1.00 13.74 79 GLY B CA 1
ATOM 2239 C C . GLY B 1 40 ? -16.850 -16.075 -17.935 1.00 12.27 79 GLY B C 1
ATOM 2240 O O . GLY B 1 40 ? -17.415 -15.321 -17.137 1.00 12.87 79 GLY B O 1
ATOM 2241 N N . GLY B 1 41 ? -15.527 -16.247 -17.990 1.00 12.31 80 GLY B N 1
ATOM 2242 C CA . GLY B 1 41 ? -14.609 -15.622 -17.034 1.00 12.18 80 GLY B CA 1
ATOM 2243 C C . GLY B 1 41 ? -13.656 -16.620 -16.449 1.00 12.05 80 GLY B C 1
ATOM 2244 O O . GLY B 1 41 ? -13.247 -17.574 -17.123 1.00 12.70 80 GLY B O 1
ATOM 2245 N N . GLN B 1 42 ? -13.270 -16.440 -15.196 1.00 12.68 81 GLN B N 1
ATOM 2246 C CA . GLN B 1 42 ? -12.194 -17.199 -14.537 1.00 12.23 81 GLN B CA 1
ATOM 2247 C C . GLN B 1 42 ? -12.602 -17.452 -13.098 1.00 12.54 81 GLN B C 1
ATOM 2248 O O . GLN B 1 42 ? -13.163 -16.533 -12.465 1.00 13.09 81 GLN B O 1
ATOM 2254 N N . ILE B 1 43 ? -12.313 -18.631 -12.572 1.00 11.70 82 ILE B N 1
ATOM 2255 C CA . ILE B 1 43 ? -12.523 -18.911 -11.153 1.00 12.86 82 ILE B CA 1
ATOM 2256 C C . ILE B 1 43 ? -11.181 -18.998 -10.463 1.00 12.77 82 ILE B C 1
ATOM 2257 O O . ILE B 1 43 ? -10.161 -19.430 -11.092 1.00 13.70 82 ILE B O 1
ATOM 2262 N N . TYR B 1 44 ? -11.163 -18.653 -9.191 1.00 11.72 83 TYR B N 1
ATOM 2263 C CA . TYR B 1 44 ? -9.978 -18.652 -8.305 1.00 12.22 83 TYR B CA 1
ATOM 2264 C C . TYR B 1 44 ? -10.428 -19.302 -7.019 1.00 12.44 83 TYR B C 1
ATOM 2265 O O . TYR B 1 44 ? -11.551 -19.019 -6.549 1.00 12.79 83 TYR B O 1
ATOM 2274 N N . TYR B 1 45 ? -9.608 -20.123 -6.392 1.00 12.66 84 TYR B N 1
ATOM 2275 C CA . TYR B 1 45 ? -10.123 -20.885 -5.235 1.00 13.04 84 TYR B C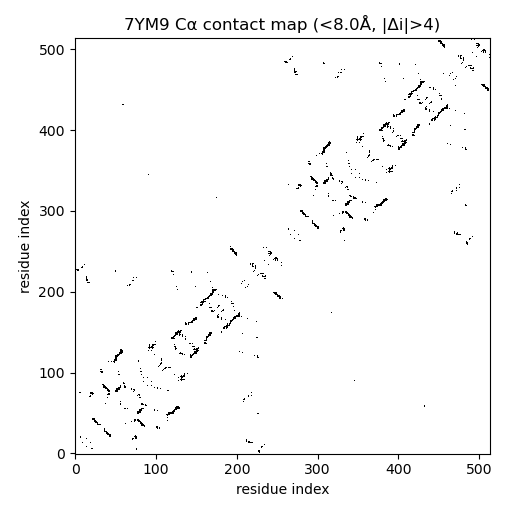A 1
ATOM 2276 C C . TYR B 1 45 ? -8.986 -21.355 -4.364 1.00 12.79 84 TYR B C 1
ATOM 2277 O O . TYR B 1 45 ? -7.899 -21.636 -4.907 1.00 13.33 84 TYR B O 1
ATOM 2286 N N . PRO B 1 46 ? -9.237 -21.610 -3.089 1.00 12.64 85 PRO B N 1
ATOM 2287 C CA . PRO B 1 46 ? -8.265 -22.333 -2.282 1.00 12.35 85 PRO B CA 1
ATOM 2288 C C . PRO B 1 46 ? -8.093 -23.738 -2.836 1.00 13.48 85 PRO B C 1
ATOM 2289 O O . PRO B 1 46 ? -9.090 -24.379 -3.203 1.00 14.34 85 PRO B O 1
ATOM 2293 N N . THR B 1 47 ? -6.861 -24.245 -2.888 1.00 14.53 86 THR B N 1
ATOM 2294 C CA . THR B 1 47 ? -6.617 -25.658 -3.249 1.00 13.81 86 THR B CA 1
ATOM 2295 C C . THR B 1 47 ? -6.795 -26.541 -2.016 1.00 12.79 86 THR B C 1
ATOM 2296 O O . THR B 1 47 ? -6.851 -27.759 -2.224 1.00 14.64 86 THR B O 1
ATOM 2300 N N . ASP B 1 48 ? -6.845 -26.056 -0.826 1.00 13.41 87 ASP B N 1
ATOM 2301 C CA . ASP B 1 48 ? -7.063 -26.903 0.379 1.00 14.55 87 ASP B CA 1
ATOM 2302 C C . ASP B 1 48 ? -8.540 -27.339 0.412 1.00 15.32 87 ASP B C 1
ATOM 2303 O O . ASP B 1 48 ? -9.371 -26.583 0.831 1.00 15.29 87 ASP B O 1
ATOM 2308 N N . THR B 1 49 ? -8.858 -28.548 -0.026 1.00 20.02 88 THR B N 1
ATOM 2309 C CA . THR B 1 49 ? -10.305 -28.905 -0.093 1.00 20.58 88 THR B CA 1
ATOM 2310 C C . THR B 1 49 ? -10.647 -29.701 1.184 1.00 21.01 88 THR B C 1
ATOM 2311 O O . THR B 1 49 ? -11.815 -30.242 1.132 1.00 23.18 88 THR B O 1
ATOM 2315 N N . SER B 1 50 ? -9.851 -29.646 2.275 1.00 16.79 89 SER B N 1
ATOM 2316 C CA . SER B 1 50 ? -10.207 -30.117 3.645 1.00 18.71 89 SER B CA 1
ATOM 2317 C C . SER B 1 50 ? -11.237 -29.186 4.272 1.00 15.35 89 SER B C 1
ATOM 2318 O O . SER B 1 50 ? -11.757 -29.487 5.337 1.00 15.04 89 SER B O 1
ATOM 2321 N N . GLN B 1 51 ? -11.421 -27.981 3.680 1.00 13.76 90 GLN B N 1
ATOM 2322 C CA . GLN B 1 51 ? -12.336 -26.986 4.199 1.00 12.55 90 GLN B CA 1
ATOM 2323 C C . GLN B 1 51 ? -13.241 -26.577 3.045 1.00 10.91 90 GLN B C 1
ATOM 2324 O O . GLN B 1 51 ? -12.893 -26.719 1.861 1.00 13.04 90 GLN B O 1
ATOM 2330 N N A THR B 1 52 ? -14.419 -26.097 3.399 0.50 11.74 91 THR B N 1
ATOM 2331 N N B THR B 1 52 ? -14.365 -25.974 3.491 0.50 10.98 91 THR B N 1
ATOM 2332 C CA A THR B 1 52 ? -15.327 -25.492 2.407 0.50 11.39 91 THR B CA 1
ATOM 2333 C CA B THR B 1 52 ? -15.454 -25.411 2.650 0.50 10.78 91 THR B CA 1
ATOM 2334 C C A THR B 1 52 ? -15.298 -23.995 2.684 0.50 11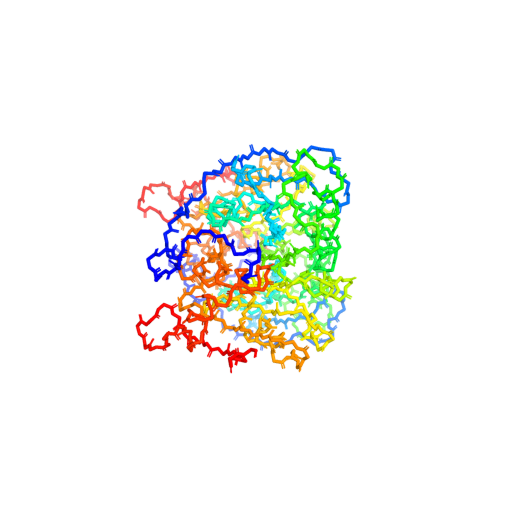.49 91 THR B C 1
ATOM 2335 C C B THR B 1 52 ? -15.541 -23.893 2.809 0.50 10.97 91 THR B C 1
ATOM 2336 O O A THR B 1 52 ? -14.873 -23.584 3.781 0.50 11.16 91 THR B O 1
ATOM 2337 O O B THR B 1 52 ? -15.518 -23.342 3.917 0.50 10.50 91 THR B O 1
ATOM 2344 N N . TYR B 1 53 ? -15.703 -23.216 1.676 1.00 10.59 92 TYR B N 1
ATOM 2345 C CA . TYR B 1 53 ? -15.592 -21.746 1.687 1.00 10.17 92 TYR B CA 1
ATOM 2346 C C . TYR B 1 53 ? -16.857 -21.129 1.160 1.00 10.57 92 TYR B C 1
ATOM 2347 O O . TYR B 1 53 ? -17.598 -21.742 0.337 1.00 11.89 92 TYR B O 1
ATOM 2356 N N . GLY B 1 54 ? -17.077 -19.875 1.506 1.00 11.16 93 GLY B N 1
ATOM 2357 C CA . GLY B 1 54 ? -18.049 -19.058 0.787 1.00 10.49 93 GLY B CA 1
ATOM 2358 C C . GLY B 1 54 ? -17.491 -18.578 -0.543 1.00 10.35 93 GLY B C 1
ATOM 2359 O O . GLY B 1 54 ? -16.341 -18.831 -0.869 1.00 10.77 93 GLY B O 1
ATOM 2360 N N . ALA B 1 55 ? -18.346 -17.985 -1.365 1.00 10.97 94 ALA B N 1
ATOM 2361 C CA . ALA B 1 55 ? -18.011 -17.579 -2.731 1.00 10.53 94 ALA B CA 1
ATOM 2362 C C . ALA B 1 55 ? -18.428 -16.142 -2.978 1.00 10.95 94 ALA B C 1
ATOM 2363 O O . ALA B 1 55 ? -19.478 -15.715 -2.481 1.00 11.61 94 ALA B O 1
ATOM 2365 N N . VAL B 1 56 ? -17.651 -15.465 -3.808 1.00 10.27 95 VAL B N 1
ATOM 2366 C CA . VAL B 1 56 ? -17.981 -14.104 -4.239 1.00 10.36 95 VAL B CA 1
ATOM 2367 C C . VAL B 1 56 ? -17.857 -14.059 -5.753 1.00 9.92 95 VAL B C 1
ATOM 2368 O O . VAL B 1 56 ? -16.852 -14.467 -6.306 1.00 10.17 95 VAL B O 1
ATOM 2372 N N . VAL B 1 57 ? -18.880 -13.502 -6.387 1.00 9.41 96 VAL B N 1
ATOM 2373 C CA . VAL B 1 57 ? -18.851 -13.198 -7.823 1.00 9.08 96 VAL B CA 1
ATOM 2374 C C . VAL B 1 57 ? -18.423 -11.744 -7.991 1.00 9.30 96 VAL B C 1
ATOM 2375 O O . VAL B 1 57 ? -18.863 -10.883 -7.223 1.00 10.10 96 VAL B O 1
ATOM 2379 N N . ILE B 1 58 ? -17.608 -11.462 -8.991 1.00 9.52 97 ILE B N 1
ATOM 2380 C CA . I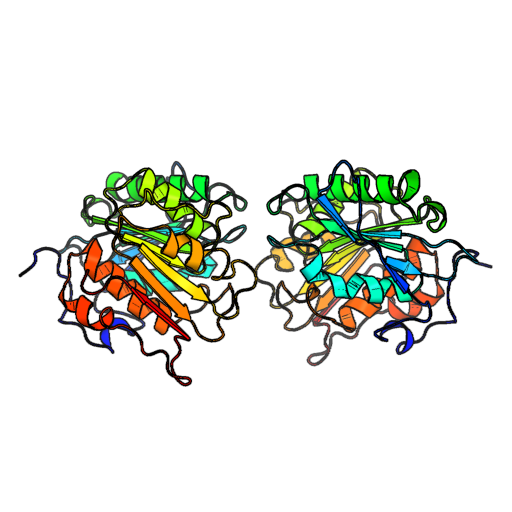LE B 1 58 ? -17.127 -10.090 -9.265 1.00 9.61 97 ILE B CA 1
ATOM 2381 C C . ILE B 1 58 ? -17.442 -9.748 -10.715 1.00 9.63 97 ILE B C 1
ATOM 2382 O O . ILE B 1 58 ? -17.021 -10.470 -11.624 1.00 10.13 97 ILE B O 1
ATOM 2387 N N . VAL B 1 59 ? -18.136 -8.651 -10.934 1.00 9.92 98 VAL B N 1
ATOM 2388 C CA . VAL B 1 59 ? -18.683 -8.273 -12.242 1.00 10.48 98 VAL B CA 1
ATOM 2389 C C . VAL B 1 59 ? -17.950 -7.051 -12.739 1.00 11.04 98 VAL B C 1
ATOM 2390 O O . VAL B 1 59 ? -17.812 -6.032 -12.045 1.00 12.57 98 VAL B O 1
ATOM 2394 N N . PRO B 1 60 ? -17.496 -7.039 -13.984 1.00 10.73 99 PRO B N 1
ATOM 2395 C CA . PRO B 1 60 ? -16.735 -5.947 -14.569 1.00 12.60 99 PRO B CA 1
ATOM 2396 C C . PRO B 1 60 ? -17.480 -4.688 -14.913 1.00 15.31 99 PRO B C 1
ATOM 2397 O O . PRO B 1 60 ? -18.623 -4.634 -14.810 1.00 12.82 99 PRO B O 1
ATOM 2401 N N . GLY B 1 61 ? -16.696 -3.641 -15.261 1.00 15.45 100 GLY B N 1
ATOM 2402 C CA . GLY B 1 61 ? -17.226 -2.335 -15.611 1.00 13.99 100 GLY B CA 1
ATOM 2403 C C . GLY B 1 61 ? -17.869 -2.288 -16.992 1.00 17.04 100 GLY B C 1
ATOM 2404 O O . GLY B 1 61 ? -17.774 -3.231 -17.804 1.00 16.04 100 GLY B O 1
ATOM 2405 N N . PHE B 1 62 ? -18.633 -1.213 -17.233 1.00 16.31 101 PHE B N 1
ATOM 2406 C CA . PHE B 1 62 ? -19.298 -0.986 -18.547 1.00 16.59 101 PHE B CA 1
ATOM 2407 C C . PHE B 1 62 ? -18.216 -1.061 -19.634 1.00 15.94 101 PHE B C 1
ATOM 2408 O O . PHE B 1 62 ? -17.144 -0.564 -19.469 1.00 13.22 101 PHE B O 1
ATOM 2416 N N . ILE B 1 63 ? -18.532 -1.767 -20.721 1.00 14.86 102 ILE B N 1
ATOM 2417 C CA . ILE B 1 63 ? -17.598 -1.974 -21.879 1.00 16.43 102 ILE B CA 1
ATOM 2418 C C . ILE B 1 63 ? -16.207 -2.434 -21.405 1.00 16.32 102 ILE B C 1
ATOM 2419 O O . ILE B 1 63 ? -15.272 -2.214 -22.138 1.00 16.24 102 ILE B O 1
ATOM 2424 N N . SER B 1 64 ? -16.134 -3.148 -20.272 1.00 14.83 103 SER B N 1
ATOM 2425 C CA A SER B 1 64 ? -14.845 -3.713 -19.796 0.50 13.18 103 SER B CA 1
ATOM 2426 C CA B SER B 1 64 ? -14.833 -3.718 -19.821 0.50 14.37 103 SER B CA 1
ATOM 2427 C C . SER B 1 64 ? -14.869 -5.260 -19.669 1.00 12.58 103 SER B C 1
ATOM 2428 O O . SER B 1 64 ? -15.945 -5.991 -19.665 1.00 13.85 103 SER B O 1
ATOM 2433 N N . VAL B 1 65 ? -13.693 -5.821 -19.517 1.00 13.43 104 VAL B N 1
ATOM 2434 C CA . VAL B 1 65 ? -13.483 -7.283 -19.434 1.00 12.81 104 VAL B CA 1
ATOM 2435 C C . VAL B 1 65 ? -12.971 -7.620 -18.050 1.00 12.19 104 VAL B C 1
ATOM 2436 O O . VAL B 1 65 ? -12.414 -6.771 -17.332 1.00 12.95 104 VAL B O 1
ATOM 2440 N N . TRP B 1 66 ? -13.166 -8.875 -17.676 1.00 11.92 105 TRP B N 1
ATOM 2441 C CA . TRP B 1 66 ? -12.705 -9.373 -16.369 1.00 11.32 105 TRP B CA 1
ATOM 2442 C C . TRP B 1 66 ? -11.231 -9.081 -16.102 1.00 11.41 105 TRP B C 1
ATOM 2443 O O . TRP B 1 66 ? -10.800 -8.785 -14.981 1.00 12.45 105 TRP B O 1
ATOM 2454 N N . ALA B 1 67 ? -10.387 -9.199 -17.145 1.00 11.95 106 ALA B N 1
ATOM 2455 C CA . ALA B 1 67 ? -8.934 -9.094 -16.934 1.00 12.57 106 ALA B CA 1
ATOM 2456 C C . ALA B 1 67 ? -8.542 -7.772 -16.275 1.00 12.95 106 ALA B C 1
ATOM 2457 O O . ALA B 1 67 ? -7.563 -7.762 -15.498 1.00 14.62 106 ALA B O 1
ATOM 2459 N N . GLN B 1 68 ? -9.333 -6.733 -16.472 1.00 12.98 107 GLN B N 1
ATOM 2460 C CA . GLN B 1 68 ? -9.003 -5.433 -15.828 1.00 14.14 107 GLN B CA 1
ATOM 2461 C C . GLN B 1 68 ? -9.103 -5.479 -14.303 1.00 14.06 107 GLN B C 1
ATOM 2462 O O . GLN B 1 68 ? -8.448 -4.672 -13.622 1.00 15.57 107 GLN B O 1
ATOM 2468 N N . LEU B 1 69 ? -9.825 -6.455 -13.745 1.00 11.55 108 LEU B N 1
ATOM 2469 C CA . LEU B 1 69 ? -9.990 -6.617 -12.284 1.00 11.84 108 LEU B CA 1
ATOM 2470 C C . LEU B 1 69 ? -9.297 -7.867 -11.749 1.00 11.97 108 LEU B C 1
ATOM 2471 O O . LEU B 1 69 ? -9.457 -8.198 -10.593 1.00 11.70 108 LEU B O 1
ATOM 2476 N N . ASN B 1 70 ? -8.499 -8.550 -12.568 1.00 11.80 109 ASN B N 1
ATOM 2477 C CA . ASN B 1 70 ? -8.122 -9.933 -12.211 1.00 12.30 109 ASN B CA 1
ATOM 2478 C C . ASN B 1 70 ? -7.102 -10.049 -11.096 1.00 11.91 109 ASN B C 1
ATOM 2479 O O . ASN B 1 70 ? -7.010 -11.135 -10.520 1.00 12.22 109 ASN B O 1
ATOM 2484 N N . TRP B 1 71 ? -6.452 -8.982 -10.676 1.00 11.08 110 TRP B N 1
ATOM 2485 C CA . TRP B 1 71 ? -5.610 -9.015 -9.479 1.00 11.86 110 TRP B CA 1
ATOM 2486 C C . TRP B 1 71 ? -6.437 -9.415 -8.263 1.00 11.58 110 TRP B C 1
ATOM 2487 O O . TRP B 1 71 ? -5.920 -9.937 -7.297 1.00 12.29 110 TRP B O 1
ATOM 2498 N N . LEU B 1 72 ? -7.748 -9.126 -8.273 1.00 10.96 111 LEU B N 1
ATOM 2499 C CA . LEU B 1 72 ? -8.630 -9.429 -7.131 1.00 11.00 111 LEU B CA 1
ATOM 2500 C C . LEU B 1 72 ? -8.801 -10.940 -6.991 1.00 12.15 111 LEU B C 1
ATOM 2501 O O . LEU B 1 72 ? -9.087 -11.364 -5.875 1.00 12.09 111 LEU B O 1
ATOM 2506 N N . GLY B 1 73 ? -8.619 -11.716 -8.048 1.00 11.94 112 GLY B N 1
ATOM 2507 C CA . GLY B 1 73 ? -8.869 -13.165 -7.970 1.00 11.59 112 GLY B CA 1
ATOM 2508 C C . GLY B 1 73 ? -7.989 -13.833 -6.932 1.00 11.87 112 GLY B C 1
ATOM 2509 O O . GLY B 1 73 ? -8.475 -14.397 -5.932 1.00 11.64 112 GLY B O 1
ATOM 2510 N N . PRO B 1 74 ? -6.641 -13.790 -7.097 1.00 12.02 113 PRO B N 1
ATOM 2511 C CA . PRO B 1 74 ? -5.793 -14.460 -6.119 1.00 12.46 113 PRO B CA 1
ATOM 2512 C C . PRO B 1 74 ? -5.797 -13.724 -4.783 1.00 12.88 113 PRO B C 1
ATOM 2513 O O . PRO B 1 74 ? -5.658 -14.329 -3.733 1.00 14.08 113 PRO B O 1
ATOM 2517 N N . ARG B 1 75 ? -5.904 -12.413 -4.825 1.00 11.99 114 ARG B N 1
ATOM 2518 C CA . ARG B 1 75 ? -5.836 -11.556 -3.627 1.00 14.00 114 ARG B CA 1
ATOM 2519 C C . ARG B 1 75 ? -6.927 -12.016 -2.658 1.00 12.05 114 ARG B C 1
ATOM 2520 O O . ARG B 1 75 ? -6.692 -12.055 -1.459 1.00 13.72 114 ARG B O 1
ATOM 2528 N N . LEU B 1 76 ? -8.161 -12.166 -3.160 1.00 11.45 115 LEU B N 1
ATOM 2529 C CA . LEU B 1 76 ? -9.283 -12.552 -2.292 1.00 11.23 115 LEU B CA 1
ATOM 2530 C C . LEU B 1 76 ? -9.324 -14.070 -2.094 1.00 10.27 115 LEU B C 1
ATOM 2531 O O . LEU B 1 76 ? -9.616 -14.470 -0.943 1.00 11.62 115 LEU B O 1
ATOM 2536 N N . ALA B 1 77 ? -9.035 -14.863 -3.106 1.00 10.47 116 ALA B N 1
ATOM 2537 C CA . ALA B 1 77 ? -9.177 -16.337 -2.934 1.00 10.90 116 ALA B CA 1
ATOM 2538 C C . ALA B 1 77 ? -8.207 -16.797 -1.866 1.00 12.36 116 ALA B C 1
ATOM 2539 O O . ALA B 1 77 ? -8.520 -17.723 -1.093 1.00 12.50 116 ALA B O 1
ATOM 2541 N N . SER B 1 78 ? -7.023 -16.175 -1.797 1.00 11.28 117 SER B N 1
ATOM 2542 C CA . SER B 1 78 ? -5.951 -16.573 -0.863 1.00 12.22 117 SER B CA 1
ATOM 2543 C C . SER B 1 78 ? -6.341 -16.232 0.565 1.00 12.00 117 SER B C 1
ATOM 2544 O O . SER B 1 78 ? -5.665 -16.662 1.545 1.00 12.56 117 SER B O 1
ATOM 2547 N N . GLN B 1 79 ? -7.429 -15.520 0.806 1.00 11.00 118 GLN B N 1
ATOM 2548 C CA . GLN B 1 79 ? -7.991 -15.282 2.130 1.00 11.73 118 GLN B CA 1
ATOM 2549 C C . GLN B 1 79 ? -9.053 -16.329 2.521 1.00 11.84 118 GLN B C 1
ATOM 2550 O O . GLN B 1 79 ? -9.608 -16.204 3.581 1.00 14.92 118 GLN B O 1
ATOM 2556 N N . GLY B 1 80 ? -9.310 -17.266 1.637 1.00 11.71 119 GLY B N 1
ATOM 2557 C CA . GLY B 1 80 ? -10.276 -18.367 1.920 1.00 11.33 119 GLY B CA 1
ATOM 2558 C C . GLY B 1 80 ? -11.645 -18.113 1.315 1.00 10.91 119 GLY B C 1
ATOM 2559 O O . GLY B 1 80 ? -12.637 -18.259 2.036 1.00 11.30 119 GLY B O 1
ATOM 2560 N N . PHE B 1 81 ? -11.690 -17.827 0.035 1.00 11.11 120 PHE B N 1
ATOM 2561 C CA . PHE B 1 81 ? -12.954 -17.628 -0.703 1.00 10.36 120 PHE B CA 1
ATOM 2562 C C . PHE B 1 81 ? -12.774 -18.200 -2.090 1.00 11.08 120 PHE B C 1
ATOM 2563 O O . PHE B 1 81 ? -11.686 -18.168 -2.646 1.00 11.10 120 PHE B O 1
ATOM 2571 N N . VAL B 1 82 ? -13.899 -18.708 -2.649 1.00 10.83 121 VAL B N 1
ATOM 2572 C CA . VAL B 1 82 ? -13.929 -18.938 -4.090 1.00 11.03 121 VAL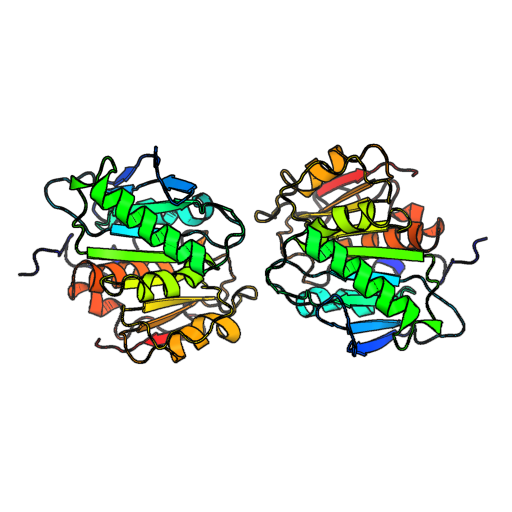 B CA 1
ATOM 2573 C C . VAL B 1 82 ? -14.366 -17.643 -4.756 1.00 10.85 121 VAL B C 1
ATOM 2574 O O . VAL B 1 82 ? -15.337 -17.009 -4.298 1.00 11.21 121 VAL B O 1
ATOM 2578 N N . VAL B 1 83 ? -13.630 -17.238 -5.761 1.00 10.78 122 VAL B N 1
ATOM 2579 C CA . VAL B 1 83 ? -13.857 -15.984 -6.491 1.00 10.89 122 VAL B CA 1
ATOM 2580 C C . VAL B 1 83 ? -14.232 -16.294 -7.915 1.00 10.72 122 VAL B C 1
ATOM 2581 O O . VAL B 1 83 ? -13.502 -17.055 -8.590 1.00 11.64 122 VAL B O 1
ATOM 2585 N N . ILE B 1 84 ? -15.356 -15.784 -8.373 1.00 10.43 123 ILE B N 1
ATOM 2586 C CA . ILE B 1 84 ? -15.893 -16.048 -9.721 1.00 11.26 123 ILE B CA 1
ATOM 2587 C C . ILE B 1 84 ? -15.879 -14.715 -10.449 1.00 11.09 123 ILE B C 1
ATOM 2588 O O . ILE B 1 84 ? -16.736 -13.863 -10.166 1.00 11.13 123 ILE B O 1
ATOM 2593 N N . GLY B 1 85 ? -14.854 -14.519 -11.289 1.00 10.91 124 GLY B N 1
ATOM 2594 C CA . GLY B 1 85 ? -14.691 -13.240 -12.014 1.00 10.85 124 GLY B CA 1
ATOM 2595 C C . GLY B 1 85 ? -15.295 -13.404 -13.373 1.00 11.63 124 GLY B C 1
ATOM 2596 O O . GLY B 1 85 ? -14.848 -14.307 -14.118 1.00 13.01 124 GLY B O 1
ATOM 2597 N N . ILE B 1 86 ? -16.273 -12.613 -13.748 1.00 10.69 125 ILE B N 1
ATOM 2598 C CA . ILE B 1 86 ? -17.067 -12.937 -14.947 1.00 10.71 125 ILE B CA 1
ATOM 2599 C C . ILE B 1 86 ? -16.809 -11.954 -16.073 1.00 11.38 125 ILE B C 1
ATOM 2600 O O . ILE B 1 86 ? -16.468 -10.768 -15.873 1.00 11.37 125 ILE B O 1
ATOM 2605 N N . GLU B 1 87 ? -17.105 -12.425 -17.285 1.00 10.60 126 GLU B N 1
ATOM 2606 C CA . GLU B 1 87 ? -17.448 -11.555 -18.443 1.00 11.00 126 GLU B CA 1
ATOM 2607 C C . GLU B 1 87 ? -18.953 -11.395 -18.496 1.00 10.77 126 GLU B C 1
ATOM 2608 O O . GLU B 1 87 ? -19.698 -12.332 -18.200 1.00 11.81 126 GLU B O 1
ATOM 2614 N N . THR B 1 88 ? -19.425 -10.227 -18.893 1.00 12.12 127 THR B N 1
ATOM 2615 C CA . THR B 1 88 ? -20.861 -10.026 -19.103 1.00 12.33 127 THR B CA 1
ATOM 2616 C C . THR B 1 88 ? -21.243 -10.596 -20.458 1.00 13.26 127 THR B C 1
ATOM 2617 O O . THR B 1 88 ? -20.414 -10.673 -21.390 1.00 15.01 127 THR B O 1
ATOM 2621 N N . SER B 1 89 ? -22.498 -10.919 -20.610 1.00 13.84 128 SER B N 1
ATOM 2622 C CA . SER B 1 89 ? -23.021 -11.500 -21.876 1.00 13.12 128 SER B CA 1
ATOM 2623 C C . SER B 1 89 ? -22.794 -10.519 -23.033 1.00 14.70 128 SER B C 1
ATOM 2624 O O . SER B 1 89 ? -22.452 -10.972 -24.150 1.00 16.23 128 SER B O 1
ATOM 2627 N N . VAL B 1 90 ? -22.983 -9.235 -22.788 1.00 14.59 129 VAL B N 1
ATOM 2628 C CA . VAL B 1 90 ? -22.742 -8.184 -23.811 1.00 14.85 129 VAL B CA 1
ATOM 2629 C C . VAL B 1 90 ? -21.912 -7.139 -23.138 1.00 14.83 129 VAL B C 1
ATOM 2630 O O . VAL B 1 90 ? -22.153 -6.781 -21.973 1.00 13.22 129 VAL B O 1
ATOM 2634 N N . ILE B 1 91 ? -20.878 -6.660 -23.799 1.00 16.02 130 ILE B N 1
ATOM 2635 C CA . ILE B 1 91 ? -19.955 -5.778 -23.090 1.00 16.97 130 ILE B CA 1
ATOM 2636 C C . ILE B 1 91 ? -20.575 -4.417 -22.720 1.00 13.86 130 ILE B C 1
ATOM 2637 O O . ILE B 1 91 ? -20.118 -3.815 -21.814 1.00 13.42 130 ILE B O 1
ATOM 2642 N N . THR B 1 92 ? -21.695 -4.103 -23.361 1.00 13.92 131 THR B N 1
ATOM 2643 C CA . THR B 1 92 ? -22.495 -2.872 -23.121 1.00 14.47 131 THR B CA 1
ATOM 2644 C C . THR B 1 92 ? -23.704 -3.132 -22.211 1.00 12.71 131 THR B C 1
ATOM 2645 O O . THR B 1 92 ? -24.542 -2.268 -22.058 1.00 12.14 131 THR B O 1
ATOM 2649 N N . ASP B 1 93 ? -23.776 -4.306 -21.554 1.00 12.22 132 ASP B N 1
ATOM 2650 C CA . ASP B 1 93 ? -24.904 -4.579 -20.634 1.00 12.53 132 ASP B CA 1
ATOM 2651 C C . ASP B 1 93 ? -25.067 -3.446 -19.605 1.00 11.60 132 ASP B C 1
ATOM 2652 O O . ASP B 1 93 ? -24.028 -2.950 -19.097 1.00 12.31 132 ASP B O 1
ATOM 2657 N N . LEU B 1 94 ? -26.287 -3.100 -19.312 1.00 11.88 133 LEU B N 1
ATOM 2658 C CA . LEU B 1 94 ? -26.590 -2.078 -18.277 1.00 13.54 133 LEU B CA 1
ATOM 2659 C C . LEU B 1 94 ? -26.614 -2.713 -16.894 1.00 12.47 133 LEU B C 1
ATOM 2660 O O . LEU B 1 94 ? -26.421 -3.935 -16.718 1.00 12.39 133 LEU B O 1
ATOM 2665 N N . PRO B 1 95 ? -26.790 -1.926 -15.820 1.00 11.41 134 PRO B N 1
ATOM 2666 C CA . PRO B 1 95 ? -26.654 -2.489 -14.474 1.00 11.27 134 PRO B CA 1
ATOM 2667 C C . PRO B 1 95 ? -27.528 -3.698 -14.152 1.00 10.44 134 PRO B C 1
ATOM 2668 O O . PRO B 1 95 ? -27.059 -4.672 -13.646 1.00 10.33 134 PRO B O 1
ATOM 2672 N N . ASP B 1 96 ? -28.834 -3.604 -14.422 1.00 11.07 135 ASP B N 1
ATOM 2673 C CA . ASP B 1 96 ? -29.725 -4.688 -13.970 1.00 11.43 135 ASP B CA 1
ATOM 2674 C C . ASP B 1 96 ? -29.326 -6.016 -14.628 1.00 11.79 135 ASP B C 1
ATOM 2675 O O . ASP B 1 96 ? -29.257 -7.022 -13.896 1.00 11.95 135 ASP B O 1
ATOM 2680 N N . PRO B 1 97 ? -29.076 -6.112 -15.951 1.00 11.96 136 PRO B N 1
ATOM 2681 C CA . PRO B 1 97 ? -28.617 -7.385 -16.497 1.00 12.02 136 PRO B CA 1
ATOM 2682 C C . PRO B 1 97 ? -27.338 -7.860 -15.799 1.00 11.89 136 PRO B C 1
ATOM 2683 O O . PRO B 1 97 ? -27.142 -9.083 -15.633 1.00 12.04 136 PRO B O 1
ATOM 2687 N N . ARG B 1 98 ? -26.430 -6.950 -15.493 1.00 11.09 137 ARG B N 1
ATOM 2688 C CA . ARG B 1 98 ? -25.181 -7.351 -14.789 1.00 10.26 137 ARG B CA 1
ATOM 2689 C C . ARG B 1 98 ? -25.526 -8.019 -13.441 1.00 10.04 137 ARG B C 1
ATOM 2690 O O . ARG B 1 98 ? -24.847 -8.960 -13.084 1.00 10.51 137 ARG B O 1
ATOM 2698 N N . GLY B 1 99 ? -26.527 -7.509 -12.726 1.00 10.10 138 GLY B N 1
ATOM 2699 C CA . GLY B 1 99 ? -26.953 -8.175 -11.479 1.00 10.38 138 GLY B CA 1
ATOM 2700 C C . GLY B 1 99 ? -27.544 -9.547 -11.711 1.00 11.16 138 GLY B C 1
ATOM 2701 O O . GLY B 1 99 ? -27.278 -10.487 -10.960 1.00 11.77 138 GLY B O 1
ATOM 2702 N N . ASP B 1 100 ? -28.348 -9.699 -12.759 1.00 10.78 139 ASP B N 1
ATOM 2703 C CA . ASP B 1 100 ? -28.880 -11.018 -13.103 1.00 11.77 139 ASP B CA 1
ATOM 2704 C C . ASP B 1 100 ? -27.719 -11.960 -13.385 1.00 11.49 139 ASP B C 1
ATOM 2705 O O . ASP B 1 100 ? -27.780 -13.166 -13.036 1.00 11.14 139 ASP B O 1
ATOM 2710 N N . GLN B 1 101 ? -26.711 -11.485 -14.095 1.00 10.68 140 GLN B N 1
ATOM 2711 C CA . GLN B 1 101 ? -25.569 -12.347 -14.472 1.00 10.91 140 GLN B CA 1
ATOM 2712 C C . GLN B 1 101 ? -24.724 -12.698 -13.255 1.00 10.38 140 GLN B C 1
ATOM 2713 O O . GLN B 1 101 ? -24.231 -13.838 -13.179 1.00 11.89 140 GLN B O 1
ATOM 2719 N N . ALA B 1 102 ? -24.623 -11.821 -12.271 1.00 10.23 141 ALA B N 1
ATOM 2720 C CA . ALA B 1 102 ? -23.912 -12.134 -11.023 1.00 10.86 141 ALA B CA 1
ATOM 2721 C C . ALA B 1 102 ? -24.575 -13.368 -10.378 1.00 10.14 141 ALA B C 1
ATOM 2722 O O . ALA B 1 102 ? -23.914 -14.302 -9.966 1.00 10.17 141 ALA B O 1
ATOM 2724 N N . LEU B 1 103 ? -25.921 -13.350 -10.328 1.00 10.05 142 LEU B N 1
ATOM 2725 C CA . LEU B 1 103 ? -26.670 -14.475 -9.720 1.00 10.82 142 LEU B CA 1
ATOM 2726 C C . LEU B 1 103 ? -26.522 -15.731 -10.565 1.00 10.74 142 LEU B C 1
ATOM 2727 O O . LEU B 1 103 ? -26.342 -16.820 -9.988 1.00 10.96 142 LEU B O 1
ATOM 2732 N N . ALA B 1 104 ? -26.618 -15.603 -11.888 1.00 10.33 143 ALA B N 1
ATOM 2733 C CA . ALA B 1 104 ? -26.442 -16.789 -12.769 1.00 11.42 143 ALA B CA 1
ATOM 2734 C C . ALA B 1 104 ? -25.055 -17.416 -12.556 1.00 10.75 143 ALA B C 1
ATOM 2735 O O . ALA B 1 104 ? -24.877 -18.639 -12.546 1.00 11.43 143 ALA B O 1
ATOM 2737 N N . ALA B 1 105 ? -24.026 -16.604 -12.334 1.00 10.75 144 ALA B N 1
ATOM 2738 C CA . ALA B 1 105 ? -22.646 -17.115 -12.171 1.00 11.10 144 ALA B CA 1
ATOM 2739 C C . ALA B 1 105 ? -22.487 -17.779 -10.804 1.00 11.10 144 ALA B C 1
ATOM 2740 O O . ALA B 1 105 ? -21.779 -18.801 -10.679 1.00 11.42 144 ALA B O 1
ATOM 2742 N N . LEU B 1 106 ? -23.123 -17.225 -9.769 1.00 10.74 145 LEU B N 1
ATOM 2743 C CA . LEU B 1 106 ? -23.139 -17.917 -8.460 1.00 11.45 145 LEU B CA 1
ATOM 2744 C C . LEU B 1 106 ? -23.828 -19.270 -8.597 1.00 11.18 145 LEU B C 1
ATOM 2745 O O . LEU B 1 106 ? -23.326 -20.254 -8.045 1.00 11.73 145 LEU B O 1
ATOM 2750 N N . ASP B 1 107 ? -24.946 -19.318 -9.287 1.00 11.97 146 ASP B N 1
ATOM 2751 C CA . ASP B 1 107 ? -25.677 -20.600 -9.434 1.00 12.05 146 ASP B CA 1
ATOM 2752 C C . ASP B 1 107 ? -24.780 -21.570 -10.225 1.00 12.85 146 ASP B C 1
ATOM 2753 O O . ASP B 1 107 ? -24.699 -22.760 -9.867 1.00 13.28 146 ASP B O 1
ATOM 2758 N N . TRP B 1 108 ? -24.121 -21.143 -11.276 1.00 11.51 147 TRP B N 1
ATOM 2759 C CA . TRP B 1 108 ? -23.196 -22.011 -12.015 1.00 11.98 147 TRP B CA 1
ATOM 2760 C C . TRP B 1 108 ? -22.116 -22.528 -11.075 1.00 11.68 147 TRP B C 1
ATOM 2761 O O . TRP B 1 108 ? -21.776 -23.751 -11.028 1.00 11.78 147 TRP B O 1
ATOM 2772 N N . ALA B 1 109 ? -21.516 -21.648 -10.291 1.00 11.41 148 ALA B N 1
ATOM 2773 C CA . ALA B 1 109 ? -20.381 -22.016 -9.433 1.00 11.60 148 ALA B CA 1
ATOM 2774 C C . ALA B 1 109 ? -20.812 -23.100 -8.438 1.00 11.37 148 ALA B C 1
ATOM 2775 O O . ALA B 1 109 ? -20.051 -24.012 -8.164 1.00 12.48 148 ALA B O 1
ATOM 2777 N N . THR B 1 110 ? -21.970 -22.938 -7.831 1.00 12.33 149 THR B N 1
ATOM 2778 C CA . THR B 1 110 ? -22.402 -23.799 -6.713 1.00 12.79 149 THR B CA 1
ATOM 2779 C C . THR B 1 110 ? -23.026 -25.086 -7.241 1.00 13.41 149 THR B C 1
ATOM 2780 O O . THR B 1 110 ? -23.194 -25.988 -6.369 1.00 15.79 149 THR B O 1
ATOM 2784 N N . THR B 1 111 ? -23.275 -25.244 -8.542 1.00 14.82 150 THR B N 1
ATOM 2785 C CA . THR B 1 111 ? -23.998 -26.459 -9.050 1.00 16.50 150 THR B CA 1
ATOM 2786 C C . THR B 1 111 ? -23.170 -27.178 -10.108 1.00 18.75 150 THR B C 1
ATOM 2787 O O . THR B 1 111 ? -23.204 -28.415 -10.134 1.00 26.69 150 THR B O 1
ATOM 2791 N N . ARG B 1 112 ? -22.517 -26.498 -11.030 1.00 18.92 151 ARG B N 1
ATOM 2792 C CA . ARG B 1 112 ? -21.925 -27.135 -12.234 1.00 19.86 151 ARG B CA 1
ATOM 2793 C C . ARG B 1 112 ? -20.415 -26.963 -12.313 1.00 20.64 151 ARG B C 1
ATOM 2794 O O . ARG B 1 112 ? -19.770 -27.664 -13.095 1.00 23.27 151 ARG B O 1
ATOM 2802 N N . SER B 1 113 ? -19.806 -26.053 -11.565 1.00 17.61 152 SER B N 1
ATOM 2803 C CA . SER B 1 113 ? -18.381 -25.788 -11.738 1.00 17.10 152 SER B CA 1
ATOM 2804 C C . SER B 1 113 ? -17.555 -26.922 -11.145 1.00 16.93 152 SER B C 1
ATOM 2805 O O . SER B 1 113 ? -17.953 -27.672 -10.252 1.00 16.82 152 SER B O 1
ATOM 2808 N N . PRO B 1 114 ? -16.275 -26.921 -11.495 1.00 18.55 153 PRO B N 1
ATOM 2809 C CA . PRO B 1 114 ? -15.318 -27.861 -10.925 1.00 21.52 153 PRO B CA 1
ATOM 2810 C C . PRO B 1 114 ? -15.136 -27.677 -9.426 1.00 23.07 153 PRO B C 1
ATOM 2811 O O . PRO B 1 114 ? -14.656 -28.660 -8.855 1.00 26.44 153 PRO B O 1
ATOM 2815 N N . VAL B 1 115 ? -15.560 -26.554 -8.841 1.00 19.07 154 VAL B N 1
ATOM 2816 C CA . VAL B 1 115 ? -15.360 -26.400 -7.366 1.00 20.52 154 VAL B CA 1
ATOM 2817 C C . VAL B 1 115 ? -16.693 -26.268 -6.611 1.00 19.55 154 VAL B C 1
ATOM 2818 O O . VAL B 1 115 ? -16.702 -25.811 -5.464 1.00 17.77 154 VAL B O 1
ATOM 2822 N N . ALA B 1 116 ? -17.799 -26.705 -7.206 1.00 15.73 155 ALA B N 1
ATOM 2823 C CA . ALA B 1 116 ? -19.104 -26.691 -6.504 1.00 14.31 155 ALA B CA 1
ATOM 2824 C C . ALA B 1 116 ? -18.992 -27.410 -5.149 1.00 13.96 155 ALA B C 1
ATOM 2825 O O . ALA B 1 116 ? -19.536 -26.897 -4.196 1.00 14.09 155 ALA B O 1
ATOM 2827 N N . SER B 1 117 ? -18.273 -28.542 -5.116 1.00 16.14 156 SER B N 1
ATOM 2828 C CA . SER B 1 117 ? -18.072 -29.384 -3.909 1.00 16.37 156 SER B CA 1
ATOM 2829 C C . SER B 1 117 ? -17.295 -28.666 -2.792 1.00 14.99 156 SER B C 1
ATOM 2830 O O . SER B 1 117 ? -17.315 -29.174 -1.687 1.00 16.00 156 SER B O 1
ATOM 2833 N N . ARG B 1 118 ? -16.617 -27.553 -3.081 1.00 13.86 157 ARG B N 1
ATOM 2834 C CA . ARG B 1 118 ? -15.776 -26.852 -2.060 1.00 14.15 157 ARG B CA 1
ATOM 2835 C C . ARG B 1 118 ? -16.433 -25.544 -1.594 1.00 13.02 157 ARG B C 1
ATOM 2836 O O . ARG B 1 118 ? -15.848 -24.863 -0.775 1.00 13.64 157 ARG B O 1
ATOM 2844 N N . ILE B 1 119 ? -17.639 -25.265 -2.094 1.00 12.47 158 ILE B N 1
ATOM 2845 C CA . ILE B 1 119 ? -18.359 -24.023 -1.739 1.00 11.84 158 ILE B CA 1
ATOM 2846 C C . ILE B 1 119 ? -19.516 -24.356 -0.804 1.00 12.20 158 ILE B C 1
ATOM 2847 O O . ILE B 1 119 ? -20.254 -25.388 -1.050 1.00 12.92 158 ILE B O 1
ATOM 2852 N N . ASP B 1 120 ? -19.749 -23.593 0.238 1.00 12.29 159 ASP B N 1
ATOM 2853 C CA . ASP B 1 120 ? -20.979 -23.555 1.021 1.00 11.88 159 ASP B CA 1
ATOM 2854 C C . ASP B 1 120 ? -21.944 -22.667 0.270 1.00 12.26 159 ASP B C 1
ATOM 2855 O O . ASP B 1 120 ? -21.802 -21.434 0.336 1.00 12.28 159 ASP B O 1
ATOM 2860 N N . ARG B 1 121 ? -22.879 -23.227 -0.465 1.00 12.21 160 ARG B N 1
ATOM 2861 C CA . ARG B 1 121 ? -23.784 -22.477 -1.346 1.00 12.97 160 ARG B CA 1
ATOM 2862 C C . ARG B 1 121 ? -24.686 -21.556 -0.555 1.00 11.89 160 ARG B C 1
ATOM 2863 O O . ARG B 1 121 ? -25.310 -20.699 -1.145 1.00 13.12 160 A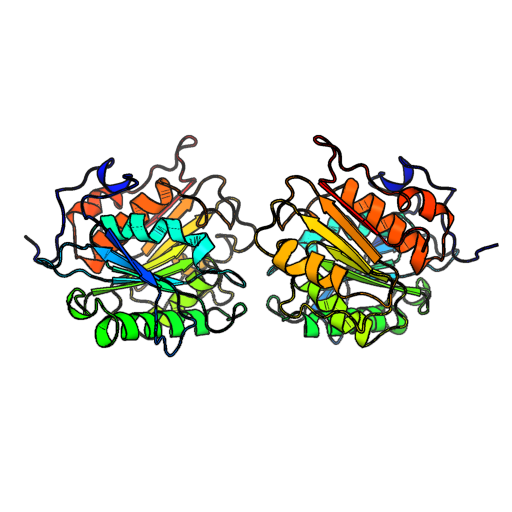RG B O 1
ATOM 2871 N N . THR B 1 122 ? -24.757 -21.666 0.776 1.00 11.81 161 THR B N 1
ATOM 2872 C CA . THR B 1 122 ? -25.562 -20.762 1.614 1.00 12.70 161 THR B CA 1
ATOM 2873 C C . THR B 1 122 ? -24.815 -19.458 1.968 1.00 12.16 161 THR B C 1
ATOM 2874 O O . THR B 1 122 ? -25.467 -18.585 2.534 1.00 13.98 161 THR B O 1
ATOM 2878 N N . ARG B 1 123 ? -23.549 -19.320 1.570 1.00 11.44 162 ARG B N 1
ATOM 2879 C CA . ARG B 1 123 ? -22.735 -18.151 2.023 1.00 11.09 162 ARG B CA 1
ATOM 2880 C C . ARG B 1 123 ? -22.079 -17.532 0.784 1.00 9.49 162 ARG B C 1
ATOM 2881 O O . ARG B 1 123 ? -20.938 -17.888 0.430 1.00 10.48 162 ARG B O 1
ATOM 2889 N N . LEU B 1 124 ? -22.804 -16.603 0.200 1.00 10.18 163 LEU B N 1
ATOM 2890 C CA . LEU B 1 124 ? -22.447 -16.020 -1.115 1.00 9.78 163 LEU B CA 1
ATOM 2891 C C . LEU B 1 124 ? -22.451 -14.502 -1.027 1.00 10.23 163 LEU B C 1
ATOM 2892 O O . LEU B 1 124 ? -23.159 -13.899 -0.198 1.00 11.77 163 LEU B O 1
ATOM 2897 N N . ALA B 1 125 ? -21.610 -13.873 -1.866 1.00 9.84 164 ALA B N 1
ATOM 2898 C CA . ALA B 1 125 ? -21.543 -12.418 -1.987 1.00 9.50 164 ALA B CA 1
ATOM 2899 C C . ALA B 1 125 ? -21.409 -12.066 -3.452 1.00 9.41 164 ALA B C 1
ATOM 2900 O O . ALA B 1 125 ? -21.008 -12.897 -4.289 1.00 9.39 164 ALA B O 1
ATOM 2902 N N . ALA B 1 126 ? -21.733 -10.801 -3.741 1.00 9.67 165 ALA B N 1
ATOM 2903 C CA . ALA B 1 126 ? -21.559 -10.260 -5.113 1.00 9.77 165 ALA B CA 1
ATOM 2904 C C . ALA B 1 126 ? -20.872 -8.907 -5.035 1.00 9.78 165 ALA B C 1
ATOM 2905 O O . ALA B 1 126 ? -21.112 -8.125 -4.111 1.00 10.39 165 ALA B O 1
ATOM 2907 N N . ALA B 1 127 ? -20.005 -8.684 -5.999 1.00 9.28 166 ALA B N 1
ATOM 2908 C CA . ALA B 1 127 ? -19.241 -7.436 -6.038 1.00 9.17 166 ALA B CA 1
ATOM 2909 C C . ALA B 1 127 ? -19.153 -7.000 -7.498 1.00 9.60 166 ALA B C 1
ATOM 2910 O O . ALA B 1 127 ? -19.329 -7.812 -8.420 1.00 9.39 166 ALA B O 1
ATOM 2912 N N . GLY B 1 128 ? -18.762 -5.757 -7.719 1.00 9.32 167 GLY B N 1
ATOM 2913 C CA . GLY B 1 128 ? -18.515 -5.330 -9.104 1.00 9.41 167 GLY B CA 1
ATOM 2914 C C . GLY B 1 128 ? -17.974 -3.914 -9.142 1.00 9.06 167 GLY B C 1
ATOM 2915 O O . GLY B 1 128 ? -18.095 -3.155 -8.171 1.00 9.87 167 GLY B O 1
ATOM 2916 N N . TRP B 1 129 ? -17.410 -3.602 -10.300 1.00 8.82 168 TRP B N 1
ATOM 2917 C CA . TRP B 1 129 ? -16.879 -2.252 -10.564 1.00 9.23 168 TRP B CA 1
ATOM 2918 C C . TRP B 1 129 ? -17.819 -1.505 -11.508 1.00 9.29 168 TRP B C 1
ATOM 2919 O O . TRP B 1 129 ? -18.357 -2.121 -12.415 1.00 9.50 168 TRP B O 1
ATOM 2930 N N . SER B 1 130 ? -18.025 -0.224 -11.250 1.00 8.80 169 SER B N 1
ATOM 2931 C CA . SER B 1 130 ? -18.749 0.616 -12.233 1.00 10.17 169 SER B CA 1
ATOM 2932 C C . SER B 1 130 ? -20.170 0.067 -12.429 1.00 9.63 169 SER B C 1
ATOM 2933 O O . SER B 1 130 ? -20.849 -0.124 -11.441 1.00 9.65 169 SER B O 1
ATOM 2936 N N . MET B 1 131 ? -20.589 -0.129 -13.673 1.00 9.88 170 MET B N 1
ATOM 2937 C CA . MET B 1 131 ? -21.943 -0.671 -13.858 1.00 11.21 170 MET B CA 1
ATOM 2938 C C . MET B 1 131 ? -22.107 -2.057 -13.247 1.00 10.60 170 MET B C 1
ATOM 2939 O O . MET B 1 131 ? -23.241 -2.423 -12.919 1.00 10.81 170 MET B O 1
ATOM 2944 N N . GLY B 1 132 ? -21.004 -2.797 -13.103 1.00 9.39 171 GLY B N 1
ATOM 2945 C CA . GLY B 1 132 ? -21.067 -4.093 -12.391 1.00 10.10 171 GLY B CA 1
ATOM 2946 C C . GLY B 1 132 ? -21.401 -3.882 -10.924 1.00 10.75 171 GLY B C 1
ATOM 2947 O O . GLY B 1 132 ? -22.085 -4.694 -10.296 1.00 11.76 171 GLY B O 1
ATOM 2948 N N . GLY B 1 133 ? -20.870 -2.807 -10.353 1.00 9.78 172 GLY B N 1
ATOM 2949 C CA . GLY B 1 133 ? -21.280 -2.387 -8.997 1.00 9.60 172 GLY B CA 1
ATOM 2950 C C . GLY B 1 133 ? -22.706 -1.855 -8.957 1.00 9.37 172 GLY B C 1
ATOM 2951 O O . GLY B 1 133 ? -23.433 -2.139 -7.971 1.00 9.99 172 GLY B O 1
ATOM 2952 N N . GLY B 1 134 ? -23.162 -1.137 -9.961 1.00 9.06 173 GLY B N 1
ATOM 2953 C CA . GLY B 1 134 ? -24.555 -0.735 -10.048 1.00 10.60 173 GLY B CA 1
ATOM 2954 C C . GLY B 1 134 ? -25.491 -1.894 -10.114 1.00 9.75 173 GLY B C 1
ATOM 2955 O O . GLY B 1 134 ? -26.646 -1.778 -9.663 1.00 10.80 173 GLY B O 1
ATOM 2956 N N . GLY B 1 135 ? -25.090 -2.996 -10.691 1.00 9.61 174 GLY B N 1
ATOM 2957 C CA . GLY B 1 135 ? -25.888 -4.203 -10.816 1.00 9.61 174 GLY B CA 1
ATOM 2958 C C . GLY B 1 135 ? -26.121 -4.900 -9.506 1.00 9.89 174 GLY B C 1
ATOM 2959 O O . GLY B 1 135 ? -26.941 -5.827 -9.431 1.00 10.76 174 GLY B O 1
ATOM 2960 N N . LEU B 1 136 ? -25.391 -4.530 -8.450 1.00 10.20 175 LEU B N 1
ATOM 2961 C CA . LEU B 1 136 ? -25.599 -5.148 -7.151 1.00 9.69 175 LEU B CA 1
ATOM 2962 C C . LEU B 1 136 ? -26.969 -4.806 -6.554 1.00 9.15 175 LEU B C 1
ATOM 2963 O O . LEU B 1 136 ? -27.400 -5.558 -5.697 1.00 10.29 175 LEU B O 1
ATOM 2968 N N . ARG B 1 137 ? -27.601 -3.720 -6.973 1.00 9.57 176 ARG B N 1
ATOM 2969 C CA . ARG B 1 137 ? -28.992 -3.461 -6.514 1.00 10.65 176 ARG B CA 1
ATOM 2970 C C . ARG B 1 137 ? -29.871 -4.634 -6.986 1.00 10.39 176 ARG B C 1
ATOM 2971 O O . ARG B 1 137 ? -30.533 -5.231 -6.170 1.00 11.40 176 ARG B O 1
ATOM 2979 N N . ARG B 1 138 ? -29.827 -4.926 -8.284 1.00 10.98 177 ARG B N 1
ATOM 2980 C CA . ARG B 1 138 ? -30.639 -6.034 -8.828 1.00 11.27 177 ARG B CA 1
ATOM 2981 C C . ARG B 1 138 ? -30.268 -7.316 -8.126 1.00 11.01 177 ARG B C 1
ATOM 2982 O O . ARG B 1 138 ? -31.163 -8.118 -7.788 1.00 11.56 177 ARG B O 1
ATOM 2990 N N . ALA B 1 139 ? -28.964 -7.589 -7.973 1.00 10.03 178 ALA B N 1
ATOM 2991 C CA . ALA B 1 139 ? -28.558 -8.873 -7.368 1.00 10.47 178 ALA B CA 1
ATOM 2992 C C . ALA B 1 139 ? -29.148 -8.967 -5.950 1.00 9.90 178 ALA B C 1
ATOM 2993 O O . ALA B 1 139 ? -29.671 -10.028 -5.567 1.00 11.44 178 ALA B O 1
ATOM 2995 N N . ALA B 1 140 ? -28.966 -7.954 -5.140 1.00 10.94 179 ALA B N 1
ATOM 2996 C CA . ALA B 1 140 ? -29.444 -7.963 -3.739 1.00 10.76 179 ALA B CA 1
ATOM 2997 C C . ALA B 1 140 ? -30.984 -8.000 -3.661 1.00 11.14 179 ALA B C 1
ATOM 2998 O O . ALA B 1 140 ? -31.493 -8.664 -2.733 1.00 11.80 179 ALA B O 1
ATOM 3000 N N . LEU B 1 141 ? -31.687 -7.301 -4.534 1.00 11.19 180 LEU B N 1
ATOM 3001 C CA . LEU B 1 141 ? -33.173 -7.293 -4.452 1.00 12.49 180 LEU B CA 1
ATOM 3002 C C . LEU B 1 141 ? -33.665 -8.652 -4.921 1.00 13.39 180 LEU B C 1
ATOM 3003 O O . LEU B 1 141 ? -34.668 -9.142 -4.353 1.00 13.91 180 LEU B O 1
ATOM 3008 N N . GLN B 1 142 ? -33.069 -9.246 -5.937 1.00 12.43 181 GLN B N 1
ATOM 3009 C CA . GLN B 1 142 ? -33.497 -10.581 -6.431 1.00 12.87 181 GLN B CA 1
ATOM 3010 C C . GLN B 1 142 ? -33.065 -11.675 -5.485 1.00 13.86 181 GLN B C 1
ATOM 3011 O O . GLN B 1 142 ? -33.726 -12.762 -5.410 1.00 15.58 181 GLN B O 1
ATOM 3017 N N . ARG B 1 143 ? -31.966 -11.454 -4.762 1.00 12.74 182 ARG B N 1
ATOM 3018 C CA . ARG B 1 143 ? -31.422 -12.522 -3.879 1.00 12.66 182 ARG B CA 1
ATOM 3019 C C . ARG B 1 143 ? -31.053 -11.926 -2.511 1.00 12.52 182 ARG B C 1
ATOM 3020 O O . ARG B 1 143 ? -29.875 -11.772 -2.217 1.00 12.41 182 ARG B O 1
ATOM 3028 N N . PRO B 1 144 ? -32.045 -11.619 -1.651 1.00 12.40 183 PRO B N 1
ATOM 3029 C CA . PRO B 1 144 ? -31.739 -11.009 -0.361 1.00 13.00 183 PRO B CA 1
ATOM 3030 C C . PRO B 1 144 ? -31.016 -11.978 0.579 1.00 12.17 183 PRO B C 1
ATOM 3031 O O . PRO B 1 144 ? -30.508 -11.527 1.639 1.00 13.77 183 PRO B O 1
ATOM 3035 N N . SER B 1 145 ? -30.883 -13.244 0.237 1.00 12.26 184 SER B N 1
ATOM 3036 C CA . SER B 1 145 ? -30.092 -14.199 1.032 1.00 13.50 184 SER B CA 1
ATOM 3037 C C . SER B 1 145 ? -28.583 -14.006 0.810 1.00 12.57 184 SER B C 1
ATOM 3038 O O . SER B 1 145 ? -27.818 -14.558 1.547 1.00 12.02 184 SER B O 1
ATOM 3041 N N . LEU B 1 146 ? -28.163 -13.195 -0.163 1.00 11.42 185 LEU B N 1
ATOM 3042 C CA . LEU B 1 146 ? -26.717 -12.826 -0.258 1.00 11.13 185 LEU B CA 1
ATOM 3043 C C . LEU B 1 146 ? -26.222 -12.330 1.096 1.00 10.91 185 LEU B C 1
ATOM 3044 O O . LEU B 1 146 ? -26.934 -11.569 1.760 1.00 11.73 185 LEU B O 1
ATOM 3049 N N . LYS B 1 147 ? -25.011 -12.699 1.445 1.00 10.25 186 LYS B N 1
ATOM 3050 C CA . LYS B 1 147 ? -24.426 -12.248 2.721 1.00 10.40 186 LYS B CA 1
ATOM 3051 C C . LYS B 1 147 ? -23.881 -10.832 2.638 1.00 11.12 186 LYS B C 1
ATOM 3052 O O . LYS B 1 147 ? -23.825 -10.128 3.642 1.00 11.41 186 LYS B O 1
ATOM 3058 N N . ALA B 1 148 ? -23.452 -10.401 1.457 1.00 10.49 187 ALA B N 1
ATOM 3059 C CA . ALA B 1 148 ? -22.856 -9.064 1.286 1.00 10.55 187 ALA B CA 1
ATOM 3060 C C . ALA B 1 148 ? -22.891 -8.679 -0.196 1.00 9.04 187 ALA B C 1
ATOM 3061 O O . ALA B 1 148 ? -22.764 -9.546 -1.039 1.00 9.91 187 ALA B O 1
ATOM 3063 N N . ILE B 1 149 ? -22.847 -7.389 -0.407 1.00 9.33 188 ILE B N 1
ATOM 3064 C CA . ILE B 1 149 ? -22.496 -6.820 -1.724 1.00 9.61 188 ILE B CA 1
ATOM 3065 C C . ILE B 1 149 ? -21.397 -5.771 -1.513 1.00 10.06 188 ILE B C 1
ATOM 3066 O O . ILE B 1 149 ? -21.339 -5.094 -0.477 1.00 10.47 188 ILE B O 1
ATOM 3071 N N . VAL B 1 150 ? -20.518 -5.681 -2.495 1.00 9.64 189 VAL B N 1
ATOM 3072 C CA . VAL B 1 150 ? -19.359 -4.749 -2.483 1.00 9.47 189 VAL B CA 1
ATOM 3073 C C . VAL B 1 150 ? -19.283 -4.063 -3.846 1.00 8.41 189 VAL B C 1
ATOM 3074 O O . VAL B 1 150 ? -18.897 -4.692 -4.837 1.00 9.24 189 VAL B O 1
ATOM 3078 N N . GLY B 1 151 ? -19.637 -2.782 -3.882 1.00 8.91 190 GLY B N 1
ATOM 3079 C CA . GLY B 1 151 ? -19.593 -2.005 -5.130 1.00 9.19 190 GLY B CA 1
ATOM 3080 C C . GLY B 1 151 ? -18.364 -1.126 -5.127 1.00 9.37 190 GLY B C 1
ATOM 3081 O O . GLY B 1 151 ? -18.161 -0.323 -4.205 1.00 10.76 190 GLY B O 1
ATOM 3082 N N . MET B 1 152 ? -17.575 -1.220 -6.179 1.00 8.67 191 MET B N 1
ATOM 3083 C CA . MET B 1 152 ? -16.310 -0.460 -6.336 1.00 9.33 191 MET B CA 1
ATOM 3084 C C . MET B 1 152 ? -16.595 0.624 -7.372 1.00 8.53 191 MET B C 1
ATOM 3085 O O . MET B 1 152 ? -16.835 0.272 -8.555 1.00 9.35 191 MET B O 1
ATOM 3090 N N . ALA B 1 153 ? -16.612 1.887 -7.007 1.00 9.57 192 ALA B N 1
ATOM 3091 C CA . ALA B 1 153 ? -16.967 3.005 -7.927 1.00 9.43 192 ALA B CA 1
ATOM 3092 C C . ALA B 1 153 ? -18.259 2.659 -8.660 1.00 9.24 192 ALA B C 1
ATOM 3093 O O . ALA B 1 153 ? -18.331 2.674 -9.900 1.00 9.82 192 ALA B O 1
ATOM 3095 N N . PRO B 1 154 ? -19.331 2.298 -7.944 1.00 9.13 193 PRO B N 1
ATOM 3096 C CA . PRO B 1 154 ? -20.563 1.846 -8.566 1.00 9.60 193 PRO B CA 1
ATOM 3097 C C . PRO B 1 154 ? -21.204 2.922 -9.405 1.00 9.10 193 PRO B C 1
ATOM 3098 O O . PRO B 1 154 ? -21.229 4.105 -9.011 1.00 10.93 193 PRO B O 1
ATOM 3102 N N . TRP B 1 155 ? -21.799 2.531 -10.521 1.00 9.75 194 TRP B N 1
ATOM 3103 C CA . TRP B 1 155 ? -22.546 3.428 -11.422 1.00 10.07 194 TRP B CA 1
ATOM 3104 C C . TRP B 1 155 ? -23.963 2.904 -11.563 1.00 10.66 194 TRP B C 1
ATOM 3105 O O . TRP B 1 155 ? -24.138 1.746 -11.950 1.00 9.83 194 TRP B O 1
ATOM 3116 N N . ASN B 1 156 ? -24.946 3.737 -11.314 1.00 10.36 195 ASN B N 1
ATOM 3117 C CA . ASN B 1 156 ? -26.354 3.404 -11.548 1.00 10.75 195 ASN B CA 1
ATOM 3118 C C . ASN B 1 156 ? -27.133 4.712 -11.577 1.00 12.23 195 ASN B C 1
ATOM 3119 O O . ASN B 1 156 ? -27.042 5.454 -10.599 1.00 11.87 195 ASN B O 1
ATOM 3124 N N . GLY B 1 157 ? -27.881 4.985 -12.631 1.00 11.69 196 GLY B N 1
ATOM 3125 C CA . GLY B 1 157 ? -28.799 6.142 -12.630 1.00 11.82 196 GLY B CA 1
ATOM 3126 C C . GLY B 1 157 ? -29.933 5.963 -11.666 1.00 12.12 196 GLY B C 1
ATOM 3127 O O . GLY B 1 157 ? -30.530 6.973 -11.228 1.00 14.76 196 GLY B O 1
ATOM 3128 N N . GLU B 1 158 ? -30.277 4.748 -11.253 1.00 11.61 197 GLU B N 1
ATOM 3129 C CA . GLU B 1 158 ? -31.276 4.463 -10.220 1.00 11.61 197 GLU B CA 1
ATOM 3130 C C . GLU B 1 158 ? -30.600 4.648 -8.861 1.00 12.30 197 GLU B C 1
ATOM 3131 O O . GLU B 1 158 ? -29.733 3.821 -8.478 1.00 12.69 197 GLU B O 1
ATOM 3137 N N . ARG B 1 159 ? -30.981 5.678 -8.114 1.00 11.27 198 ARG B N 1
ATOM 3138 C CA . ARG B 1 159 ? -30.318 6.013 -6.857 1.00 11.36 198 ARG B CA 1
ATOM 3139 C C . ARG B 1 159 ? -31.076 5.494 -5.654 1.00 11.96 198 ARG B C 1
ATOM 3140 O O . ARG B 1 159 ? -30.533 5.564 -4.538 1.00 12.91 198 ARG B O 1
ATOM 3148 N N . ASN B 1 160 ? -32.265 4.914 -5.819 1.00 12.52 199 ASN B N 1
ATOM 3149 C CA . ASN B 1 160 ? -33.081 4.474 -4.683 1.00 13.51 199 ASN B CA 1
ATOM 3150 C C . ASN B 1 160 ? -32.808 2.993 -4.434 1.00 12.31 199 ASN B C 1
ATOM 3151 O O . ASN B 1 160 ? -33.378 2.089 -5.085 1.00 12.83 199 ASN B O 1
ATOM 3156 N N . TRP B 1 161 ? -31.965 2.686 -3.438 1.00 12.21 200 TRP B N 1
ATOM 3157 C CA . TRP B 1 161 ? -31.601 1.316 -3.052 1.00 11.76 200 TRP B CA 1
ATOM 3158 C C . TRP B 1 161 ? -32.193 0.951 -1.683 1.00 11.83 200 TRP B C 1
ATOM 3159 O O . TRP B 1 161 ? -31.789 0.033 -1.023 1.00 12.25 200 TRP B O 1
ATOM 3170 N N . SER B 1 162 ? -33.298 1.652 -1.382 1.00 13.05 201 SER B N 1
ATOM 3171 C CA . SER B 1 162 ? -33.936 1.566 -0.040 1.00 13.67 201 SER B CA 1
ATOM 3172 C C . SER B 1 162 ? -34.522 0.197 0.273 1.00 12.95 201 SER B C 1
ATOM 3173 O O . SER B 1 162 ? -34.697 -0.103 1.442 1.00 14.27 201 SER B O 1
ATOM 3176 N N . ALA B 1 163 ? -34.836 -0.650 -0.692 1.00 12.57 202 ALA B N 1
ATOM 3177 C CA . ALA B 1 163 ? -35.356 -1.989 -0.410 1.00 13.73 202 ALA B CA 1
ATOM 3178 C C . ALA B 1 163 ? -34.228 -2.992 -0.098 1.00 13.63 202 ALA B C 1
ATOM 3179 O O . ALA B 1 163 ? -34.490 -4.128 0.264 1.00 13.82 202 ALA B O 1
ATOM 3181 N N . VAL B 1 164 ? -32.943 -2.603 -0.266 1.00 13.37 203 VAL B N 1
ATOM 3182 C CA . VAL B 1 164 ? -31.835 -3.562 -0.068 1.00 13.26 203 VAL B CA 1
ATOM 3183 C C . VAL B 1 164 ? -31.669 -3.863 1.427 1.00 11.77 203 VAL B C 1
ATOM 3184 O O . VAL B 1 164 ? -31.615 -2.937 2.206 1.00 12.66 203 VAL B O 1
ATOM 3188 N N . THR B 1 165 ? -31.579 -5.137 1.732 1.00 12.11 204 THR B N 1
ATOM 3189 C CA . THR B 1 165 ? -31.406 -5.588 3.132 1.00 13.46 204 THR B CA 1
ATOM 3190 C C . THR B 1 165 ? -30.075 -6.326 3.316 1.00 14.02 204 THR B C 1
ATOM 3191 O O . THR B 1 165 ? -29.779 -6.743 4.431 1.00 16.31 204 THR B O 1
ATOM 3195 N N . VAL B 1 166 ? -29.285 -6.457 2.250 1.00 12.46 205 VAL B N 1
ATOM 3196 C CA . VAL B 1 166 ? -27.980 -7.153 2.267 1.00 11.44 205 VAL B CA 1
ATOM 3197 C C . VAL B 1 166 ? -26.897 -6.183 2.724 1.00 10.98 205 VAL B C 1
ATOM 3198 O O . VAL B 1 166 ? -26.829 -5.061 2.217 1.00 11.99 205 VAL B O 1
ATOM 3202 N N . PRO B 1 167 ? -25.991 -6.582 3.633 1.00 10.97 206 PRO B N 1
ATOM 3203 C CA . PRO B 1 167 ? -24.916 -5.686 4.030 1.00 11.41 206 PRO B CA 1
ATOM 3204 C C . PRO B 1 167 ? -24.114 -5.152 2.835 1.00 10.69 206 PRO B C 1
ATOM 3205 O O . PRO B 1 167 ? -23.548 -5.930 2.057 1.00 10.50 206 PRO B O 1
ATOM 3209 N N . THR B 1 168 ? -24.043 -3.839 2.748 1.00 9.81 207 THR B N 1
ATOM 3210 C CA . THR B 1 168 ? -23.548 -3.130 1.537 1.00 9.89 207 THR B CA 1
ATOM 3211 C C . THR B 1 168 ? -22.310 -2.301 1.857 1.00 10.07 207 THR B C 1
ATOM 3212 O O . THR B 1 168 ? -22.355 -1.380 2.690 1.00 10.55 207 THR B O 1
ATOM 3216 N N . LEU B 1 169 ? -21.235 -2.592 1.154 1.00 9.75 208 LEU B N 1
ATOM 3217 C CA . LEU B 1 169 ? -20.001 -1.777 1.201 1.00 9.68 208 LEU B CA 1
ATOM 3218 C C . LEU B 1 169 ? -19.826 -1.106 -0.139 1.00 9.31 208 LEU B C 1
ATOM 3219 O O . LEU B 1 169 ? -19.809 -1.827 -1.172 1.00 9.83 208 LEU B O 1
ATOM 3224 N N . PHE B 1 170 ? -19.628 0.191 -0.166 1.00 9.49 209 PHE B N 1
ATOM 3225 C CA . PHE B 1 170 ? -19.259 0.914 -1.392 1.00 9.64 209 PHE B CA 1
ATOM 3226 C C . PHE B 1 170 ? -17.901 1.555 -1.208 1.00 9.49 209 PHE B C 1
ATOM 3227 O O . PHE B 1 170 ? -17.621 2.180 -0.159 1.00 10.21 209 PHE B O 1
ATOM 3235 N N . PHE B 1 171 ? -17.067 1.455 -2.223 1.00 9.13 210 PHE B N 1
ATOM 3236 C CA . PHE B 1 171 ? -15.858 2.276 -2.363 1.00 10.12 210 PHE B CA 1
ATOM 3237 C C . PHE B 1 171 ? -16.121 3.363 -3.350 1.00 9.43 210 PHE B C 1
ATOM 3238 O O . PHE B 1 171 ? -16.564 3.081 -4.495 1.00 10.53 210 PHE B O 1
ATOM 3246 N N . GLY B 1 172 ? -15.836 4.601 -2.994 1.00 9.70 211 GLY B N 1
ATOM 3247 C CA . GLY B 1 172 ? -15.860 5.735 -3.921 1.00 10.19 211 GLY B CA 1
ATOM 3248 C C . GLY B 1 172 ? -14.461 6.221 -4.228 1.00 10.32 211 GLY B C 1
ATOM 3249 O O . GLY B 1 172 ? -13.559 6.020 -3.418 1.00 11.87 211 GLY B O 1
ATOM 3250 N N . GLY B 1 173 ? -14.338 6.901 -5.341 1.00 10.23 212 GLY B N 1
ATOM 3251 C CA . GLY B 1 173 ? -13.099 7.611 -5.683 1.00 11.01 212 GLY B CA 1
ATOM 3252 C C . GLY B 1 173 ? -13.306 9.108 -5.551 1.00 11.44 212 GLY B C 1
ATOM 3253 O O . GLY B 1 173 ? -14.199 9.634 -6.196 1.00 11.34 212 GLY B O 1
ATOM 3254 N N . SER B 1 174 ? -12.465 9.763 -4.749 1.00 11.56 213 SER B N 1
ATOM 3255 C CA . SER B 1 174 ? -12.706 11.205 -4.522 1.00 12.91 213 SER B CA 1
ATOM 3256 C C . SER B 1 174 ? -12.536 11.979 -5.818 1.00 14.06 213 SER B C 1
ATOM 3257 O O . SER B 1 174 ? -13.129 13.094 -5.912 1.00 15.08 213 SER B O 1
ATOM 3260 N N . SER B 1 175 ? -11.773 11.487 -6.793 1.00 13.48 214 SER B N 1
ATOM 3261 C CA A SER B 1 175 ? -11.525 12.164 -8.086 0.50 12.60 214 SER B CA 1
ATOM 3262 C CA B SER B 1 175 ? -11.607 12.219 -8.077 0.50 13.58 214 SER B CA 1
ATOM 3263 C C . SER B 1 175 ? -12.290 11.464 -9.225 1.00 12.40 214 SER B C 1
ATOM 3264 O O . SER B 1 175 ? -11.915 11.582 -10.389 1.00 15.14 214 SER B O 1
ATOM 3269 N N . ASP B 1 176 ? -13.312 10.647 -8.930 1.00 11.41 215 ASP B N 1
ATOM 3270 C CA . ASP B 1 176 ? -14.028 9.899 -9.979 1.00 11.50 215 ASP B CA 1
ATOM 3271 C C . ASP B 1 176 ? -15.064 10.810 -10.613 1.00 12.54 215 ASP B C 1
ATOM 3272 O O . ASP B 1 176 ? -16.030 11.159 -9.939 1.00 13.19 215 ASP B O 1
ATOM 3277 N N . ALA B 1 177 ? -14.844 11.170 -11.864 1.00 14.14 216 ALA B N 1
ATOM 3278 C CA . ALA B 1 177 ? -15.747 12.048 -12.648 1.00 15.67 216 ALA B CA 1
ATOM 3279 C C . ALA B 1 177 ? -16.774 11.226 -13.429 1.00 14.76 216 ALA B C 1
ATOM 3280 O O . ALA B 1 177 ? -17.696 11.793 -13.989 1.00 17.29 216 ALA B O 1
ATOM 3282 N N . VAL B 1 178 ? -16.604 9.907 -13.498 1.00 13.51 217 VAL B N 1
ATOM 3283 C CA . VAL B 1 178 ? -17.447 9.012 -14.329 1.00 13.67 217 VAL B CA 1
ATOM 3284 C C . VAL B 1 178 ? -18.652 8.593 -13.510 1.00 11.68 217 VAL B C 1
ATOM 3285 O O . VAL B 1 178 ? -19.778 8.659 -13.934 1.00 13.58 217 VAL B O 1
ATOM 3289 N N . ALA B 1 179 ? -18.414 8.100 -12.308 1.00 11.44 218 ALA B N 1
ATOM 3290 C CA . ALA B 1 179 ? -19.419 7.663 -11.337 1.00 11.23 218 ALA B CA 1
ATOM 3291 C C . ALA B 1 179 ? -19.165 8.416 -10.030 1.00 10.72 218 ALA B C 1
ATOM 3292 O O . ALA B 1 179 ? -18.840 7.845 -8.997 1.00 11.48 218 ALA B O 1
ATOM 3294 N N . SER B 1 180 ? -19.276 9.740 -10.101 1.00 11.79 219 SER B N 1
ATOM 3295 C CA . SER B 1 180 ? -18.979 10.580 -8.929 1.00 11.61 219 SER B CA 1
ATOM 3296 C C . SER B 1 180 ? -19.715 9.991 -7.733 1.00 10.72 219 SER B C 1
ATOM 3297 O O . SER B 1 180 ? -20.932 9.775 -7.758 1.00 10.64 219 SER B O 1
ATOM 3300 N N . PRO B 1 181 ? -19.020 9.799 -6.593 1.00 10.74 220 PRO B N 1
ATOM 3301 C CA . PRO B 1 181 ? -19.705 9.403 -5.381 1.00 11.55 220 PRO B CA 1
ATOM 3302 C C . PRO B 1 181 ? -20.826 10.350 -4.964 1.00 10.71 220 PRO B C 1
ATOM 3303 O O . PRO B 1 181 ? -21.737 9.952 -4.286 1.00 11.21 220 PRO B O 1
ATOM 3307 N N . ASN B 1 182 ? -20.728 11.613 -5.353 1.00 10.80 221 ASN B N 1
ATOM 3308 C CA . ASN B 1 182 ? -21.790 12.590 -5.031 1.00 11.45 221 ASN B CA 1
ATOM 3309 C C . ASN B 1 182 ? -23.072 12.320 -5.771 1.00 12.19 221 ASN B C 1
ATOM 3310 O O . ASN B 1 182 ? -24.120 12.805 -5.325 1.00 12.68 221 ASN B O 1
ATOM 3315 N N . ASP B 1 183 ? -23.026 11.547 -6.857 1.00 11.67 222 ASP B N 1
ATOM 3316 C CA . ASP B 1 183 ? -24.218 11.228 -7.667 1.00 11.40 222 ASP B CA 1
ATOM 3317 C C . ASP B 1 183 ? -24.566 9.756 -7.628 1.00 11.21 222 ASP B C 1
ATOM 3318 O O . ASP B 1 183 ? -25.687 9.422 -7.984 1.00 12.13 222 ASP B O 1
ATOM 3323 N N . HIS B 1 184 ? -23.637 8.890 -7.246 1.00 10.16 223 HIS B N 1
ATOM 3324 C CA . HIS B 1 184 ? -23.806 7.416 -7.307 1.00 9.56 223 HIS B CA 1
ATOM 3325 C C . HIS B 1 184 ? -23.632 6.882 -5.895 1.00 9.17 223 HIS B C 1
ATOM 3326 O O . HIS B 1 184 ? -24.626 6.793 -5.132 1.00 9.65 223 HIS B O 1
ATOM 3333 N N . ALA B 1 185 ? -22.412 6.522 -5.467 1.00 9.37 224 ALA B N 1
ATOM 3334 C CA . ALA B 1 185 ? -22.255 5.780 -4.205 1.00 10.28 224 ALA B CA 1
ATOM 3335 C C . ALA B 1 185 ? -22.948 6.440 -2.996 1.00 10.01 224 ALA B C 1
ATOM 3336 O O . ALA B 1 185 ? -23.560 5.746 -2.234 1.00 10.40 224 ALA B O 1
ATOM 3338 N N . LYS B 1 186 ? -22.746 7.738 -2.815 1.00 10.66 225 LYS B N 1
ATOM 3339 C CA . LYS B 1 186 ? -23.322 8.381 -1.595 1.00 11.40 225 LYS B CA 1
ATOM 3340 C C . LYS B 1 186 ? -24.853 8.438 -1.629 1.00 10.61 225 LYS B C 1
ATOM 3341 O O . LYS B 1 186 ? -25.454 7.982 -0.662 1.00 11.70 225 LYS B O 1
ATOM 3347 N N . PRO B 1 187 ? -25.499 8.858 -2.737 1.00 10.55 226 PRO B N 1
ATOM 3348 C CA . PRO B 1 187 ? -26.965 8.681 -2.803 1.00 10.95 226 PRO B CA 1
ATOM 3349 C C . PRO B 1 187 ? -27.387 7.249 -2.554 1.00 11.71 226 PRO B C 1
ATOM 3350 O O . PRO B 1 187 ? -28.345 7.011 -1.813 1.00 11.75 226 PRO B O 1
ATOM 3354 N N . PHE B 1 188 ? -26.697 6.264 -3.126 1.00 11.53 227 PHE B N 1
ATOM 3355 C CA . PHE B 1 188 ? -27.117 4.867 -2.910 1.00 10.89 227 PHE B CA 1
ATOM 3356 C C . PHE B 1 188 ? -27.065 4.571 -1.401 1.00 10.07 227 PHE B C 1
ATOM 3357 O O . PHE B 1 188 ? -28.005 4.028 -0.770 1.00 10.97 227 PHE B O 1
ATOM 3365 N N . TYR B 1 189 ? -25.923 4.890 -0.783 1.00 11.36 228 TYR B N 1
ATOM 3366 C CA . TYR B 1 189 ? -25.685 4.665 0.666 1.00 11.21 228 TYR B CA 1
ATOM 3367 C C . TYR B 1 189 ? -26.779 5.373 1.489 1.00 11.38 228 TYR B C 1
ATOM 3368 O O . TYR B 1 189 ? -27.322 4.785 2.417 1.00 12.09 228 TYR B O 1
ATOM 3377 N N . ASN B 1 190 ? -27.056 6.596 1.138 1.00 11.72 229 ASN B N 1
ATOM 3378 C CA . ASN B 1 190 ? -28.042 7.408 1.919 1.00 12.31 229 ASN B CA 1
ATOM 3379 C C . ASN B 1 190 ? -29.432 6.789 1.801 1.00 13.83 229 ASN B C 1
ATOM 3380 O O . ASN B 1 190 ? -30.234 6.943 2.757 1.00 16.49 229 ASN B O 1
ATOM 3385 N N . SER B 1 191 ? -29.769 6.115 0.710 1.00 12.83 230 SER B N 1
ATOM 3386 C CA . SER B 1 191 ? -31.101 5.478 0.550 1.00 12.80 230 SER B CA 1
ATOM 3387 C C . SER B 1 191 ? -31.204 4.230 1.379 1.00 13.21 230 SER B C 1
ATOM 3388 O O . SER B 1 191 ? -32.378 3.737 1.603 1.00 14.08 230 SER B O 1
ATOM 3391 N N . ILE B 1 192 ? -30.104 3.597 1.749 1.00 12.33 231 ILE B N 1
ATOM 3392 C CA . ILE B 1 192 ? -30.128 2.299 2.408 1.00 12.88 231 ILE B CA 1
ATOM 3393 C C . ILE B 1 192 ? -30.408 2.503 3.891 1.00 14.51 231 ILE B C 1
ATOM 3394 O O . ILE B 1 192 ? -29.508 2.845 4.669 1.00 15.85 231 ILE B O 1
ATOM 3399 N N . THR B 1 193 ? -31.630 2.178 4.289 1.00 15.43 232 THR B N 1
ATOM 3400 C CA . THR B 1 193 ? -32.103 2.344 5.695 1.00 17.12 232 THR B CA 1
ATOM 3401 C C . THR B 1 193 ? -32.377 0.971 6.297 1.00 17.81 232 THR B C 1
ATOM 3402 O O . THR B 1 193 ? -32.703 0.897 7.531 1.00 18.86 232 THR B O 1
ATOM 3406 N N . ARG B 1 194 ? -32.315 -0.125 5.544 1.00 15.64 233 ARG B N 1
ATOM 3407 C CA . ARG B 1 194 ? -32.724 -1.462 6.020 1.00 17.66 233 ARG B CA 1
ATOM 3408 C C . ARG B 1 194 ? -31.589 -2.469 5.967 1.00 14.61 233 ARG B C 1
ATOM 3409 O O . ARG B 1 194 ? -31.828 -3.621 6.071 1.00 16.65 233 ARG B O 1
ATOM 3417 N N . ALA B 1 195 ? -30.357 -1.983 5.813 1.00 16.05 234 ALA B N 1
ATOM 3418 C CA . ALA B 1 195 ? -29.190 -2.864 5.786 1.00 14.07 234 ALA B CA 1
ATOM 3419 C C . ALA B 1 195 ? -28.030 -2.215 6.507 1.00 12.65 234 ALA B C 1
ATOM 3420 O O . ALA B 1 195 ? -27.915 -0.990 6.507 1.00 13.70 234 ALA B O 1
ATOM 3422 N N . GLU B 1 196 ? -27.170 -3.056 7.020 1.00 12.82 235 GLU B N 1
ATOM 3423 C CA . GLU B 1 196 ? -25.836 -2.575 7.462 1.00 12.44 235 GLU B CA 1
ATOM 3424 C C . GLU B 1 196 ? -25.067 -2.021 6.247 1.00 11.92 235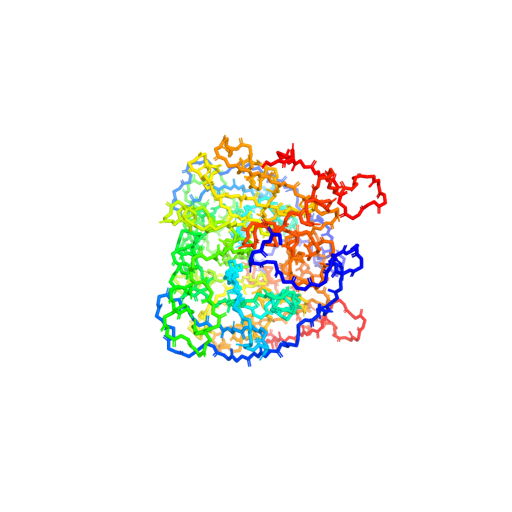 GLU B C 1
ATOM 3425 O O . GLU B 1 196 ? -25.218 -2.603 5.147 1.00 12.60 235 GLU B O 1
ATOM 3431 N N . LYS B 1 197 ? -24.317 -0.938 6.443 1.00 11.31 236 LYS B N 1
ATOM 3432 C CA . LYS B 1 197 ? -23.709 -0.276 5.275 1.00 11.03 236 LYS B CA 1
ATOM 3433 C C . LYS B 1 197 ? -22.406 0.373 5.671 1.00 11.62 236 LYS B C 1
ATOM 3434 O O . LYS B 1 197 ? -22.163 0.674 6.877 1.00 12.20 236 LYS B O 1
ATOM 3440 N N . ASP B 1 198 ? -21.584 0.607 4.660 1.00 11.30 237 ASP B N 1
ATOM 3441 C CA . ASP B 1 198 ? -20.245 1.172 4.854 1.00 10.73 237 ASP B CA 1
ATOM 3442 C C . ASP B 1 198 ? -19.840 1.854 3.566 1.00 10.26 237 ASP B C 1
ATOM 3443 O O . ASP B 1 198 ? -20.017 1.249 2.483 1.00 11.62 237 ASP B O 1
ATOM 3448 N N . TYR B 1 199 ? -19.412 3.085 3.647 1.00 10.46 238 TYR B N 1
ATOM 3449 C CA . TYR B 1 199 ? -18.879 3.881 2.520 1.00 11.09 238 TYR B CA 1
ATOM 3450 C C . TYR B 1 199 ? -17.442 4.244 2.848 1.00 11.59 238 TYR B C 1
ATOM 3451 O O . TYR B 1 199 ? -17.200 4.869 3.906 1.00 11.50 238 TYR B O 1
ATOM 3460 N N . ILE B 1 200 ? -16.519 3.859 2.004 1.00 10.63 239 ILE B N 1
ATOM 3461 C CA . ILE B 1 200 ? -15.075 4.210 2.136 1.00 11.11 239 ILE B CA 1
ATOM 3462 C C . ILE B 1 200 ? -14.668 4.910 0.855 1.00 10.29 239 ILE B C 1
ATOM 3463 O O . ILE B 1 200 ? -14.766 4.300 -0.245 1.00 11.71 239 ILE B O 1
ATOM 3468 N N . GLU B 1 201 ? -14.190 6.137 0.967 1.00 11.35 240 GLU B N 1
ATOM 3469 C CA . GLU B 1 201 ? -13.790 6.961 -0.190 1.00 11.34 240 GLU B CA 1
ATOM 3470 C C . GLU B 1 201 ? -12.286 6.977 -0.272 1.00 11.30 240 GLU B C 1
ATOM 3471 O O . GLU B 1 201 ? -11.645 7.344 0.737 1.00 12.70 240 GLU B O 1
ATOM 3477 N N . LEU B 1 202 ? -11.732 6.597 -1.407 1.00 12.09 241 LEU B N 1
ATOM 3478 C CA . LEU B 1 202 ? -10.269 6.634 -1.646 1.00 12.56 241 LEU B CA 1
ATOM 3479 C C . LEU B 1 202 ? -9.830 8.020 -2.093 1.00 11.84 241 LEU B C 1
ATOM 3480 O O . LEU B 1 202 ? -10.304 8.542 -3.086 1.00 11.60 241 LEU B O 1
ATOM 3485 N N . ARG B 1 203 ? -8.879 8.527 -1.329 1.00 12.66 242 ARG B N 1
ATOM 3486 C CA . ARG B 1 203 ? -8.310 9.866 -1.564 1.00 13.13 242 ARG B CA 1
ATOM 3487 C C . ARG B 1 203 ? -7.609 9.904 -2.928 1.00 13.57 242 ARG B C 1
ATOM 3488 O O . ARG B 1 203 ? -6.780 9.088 -3.227 1.00 14.05 242 ARG B O 1
ATOM 3496 N N . ASN B 1 204 ? -7.991 10.889 -3.722 1.00 14.14 243 ASN B N 1
ATOM 3497 C CA . ASN B 1 204 ? -7.355 11.221 -5.014 1.00 16.45 243 ASN B CA 1
ATOM 3498 C C . ASN B 1 204 ? -7.505 10.070 -6.008 1.00 16.76 243 ASN B C 1
ATOM 3499 O O . ASN B 1 204 ? -6.738 10.001 -6.974 1.00 22.61 243 ASN B O 1
ATOM 3504 N N . ALA B 1 205 ? -8.485 9.192 -5.851 1.00 14.55 244 ALA B N 1
ATOM 3505 C CA . ALA B 1 205 ? -8.685 8.024 -6.718 1.00 13.77 244 ALA B CA 1
ATOM 3506 C C . ALA B 1 205 ? -9.722 8.357 -7.759 1.00 13.32 244 ALA B C 1
ATOM 3507 O O . ALA B 1 205 ? -10.784 8.925 -7.418 1.00 12.90 244 ALA B O 1
ATOM 3509 N N . ASP B 1 206 ? -9.459 8.039 -8.998 1.00 12.67 245 ASP B N 1
ATOM 3510 C CA . ASP B 1 206 ? -10.423 8.262 -10.091 1.00 13.31 245 ASP B CA 1
ATOM 3511 C C . ASP B 1 206 ? -11.239 7.000 -10.368 1.00 11.78 245 ASP B C 1
ATOM 3512 O O . ASP B 1 206 ? -11.190 6.063 -9.556 1.00 14.50 245 ASP B O 1
ATOM 3517 N N . HIS B 1 207 ? -12.014 6.960 -11.410 1.00 11.24 246 HIS B N 1
ATOM 3518 C CA . HIS B 1 207 ? -12.958 5.839 -11.633 1.00 11.33 246 HIS B CA 1
ATOM 3519 C C . HIS B 1 207 ? -12.261 4.489 -11.773 1.00 11.24 246 HIS B C 1
ATOM 3520 O O . HIS B 1 207 ? -12.883 3.472 -11.585 1.00 11.56 246 HIS B O 1
ATOM 3527 N N . PHE B 1 208 ? -10.973 4.494 -12.130 1.00 12.65 247 PHE B N 1
ATOM 3528 C CA . PHE B 1 208 ? -10.213 3.279 -12.495 1.00 12.14 247 PHE B CA 1
ATOM 3529 C C . PHE B 1 208 ? -9.399 2.740 -11.348 1.00 12.73 247 PHE B C 1
ATOM 3530 O O . PHE B 1 208 ? -8.700 1.733 -11.512 1.00 13.24 247 PHE B O 1
ATOM 3538 N N . PHE B 1 209 ? -9.589 3.187 -10.106 1.00 11.76 248 PHE B N 1
ATOM 3539 C CA . PHE B 1 209 ? -8.827 2.640 -8.986 1.00 12.57 248 PHE B CA 1
ATOM 3540 C C . PHE B 1 209 ? -8.965 1.132 -8.878 1.00 12.14 248 PHE B C 1
ATOM 3541 O O . PHE B 1 209 ? -8.008 0.491 -8.466 1.00 13.13 248 PHE B O 1
ATOM 3549 N N . PRO B 1 210 ? -10.133 0.493 -9.118 1.00 11.49 249 PRO B N 1
ATOM 3550 C CA . PRO B 1 210 ? -10.206 -0.946 -8.917 1.00 11.59 249 PRO B CA 1
ATOM 3551 C C . PRO B 1 210 ? -9.357 -1.775 -9.869 1.00 12.33 249 PRO B C 1
ATOM 3552 O O . PRO B 1 210 ? -9.246 -2.972 -9.707 1.00 13.03 249 PRO B O 1
ATOM 3556 N N . THR B 1 211 ? -8.854 -1.185 -10.954 1.00 12.15 250 THR B N 1
ATOM 3557 C CA . THR B 1 211 ? -8.155 -1.921 -12.013 1.00 12.83 250 THR B CA 1
ATOM 3558 C C . THR B 1 211 ? -6.663 -2.086 -11.702 1.00 13.77 250 THR B C 1
ATOM 3559 O O . THR B 1 211 ? -5.954 -2.665 -12.538 1.00 14.85 250 THR B O 1
ATOM 3563 N N A SER B 1 212 ? -6.245 -1.612 -10.544 0.50 14.19 251 SER B N 1
ATOM 3564 N N B SER B 1 212 ? -6.123 -1.462 -10.665 0.50 14.02 251 SER B N 1
ATOM 3565 C CA A SER B 1 212 ? -4.829 -1.531 -10.129 0.50 15.43 251 SER B CA 1
ATOM 3566 C CA B SER B 1 212 ? -4.720 -1.726 -10.244 0.50 15.28 251 SER B CA 1
ATOM 3567 C C A SER B 1 212 ? -4.714 -2.073 -8.703 0.50 13.91 251 SER B C 1
ATOM 3568 C C B SER B 1 212 ? -4.749 -2.182 -8.799 0.50 13.67 251 SER B C 1
ATOM 3569 O O A SER B 1 212 ? -5.445 -1.557 -7.850 0.50 12.90 251 SER B O 1
ATOM 3570 O O B SER B 1 212 ? -5.566 -1.707 -8.068 0.50 12.99 251 SER B O 1
ATOM 3575 N N . ALA B 1 213 ? -3.821 -3.028 -8.412 1.00 13.40 252 ALA B N 1
ATOM 3576 C CA . ALA B 1 213 ? -3.714 -3.527 -7.051 1.00 13.07 252 ALA B CA 1
ATOM 3577 C C . ALA B 1 213 ? -3.720 -2.348 -6.098 1.00 12.84 252 ALA B C 1
ATOM 3578 O O . ALA B 1 213 ? -2.915 -1.400 -6.219 1.00 13.21 252 ALA B O 1
ATOM 3580 N N . ASN B 1 214 ? -4.594 -2.366 -5.120 1.00 11.73 253 ASN B N 1
ATOM 3581 C CA . ASN B 1 214 ? -4.888 -1.249 -4.201 1.00 12.63 253 ASN B CA 1
ATOM 3582 C C . ASN B 1 214 ? -5.054 -1.880 -2.834 1.00 12.27 253 ASN B C 1
ATOM 3583 O O . ASN B 1 214 ? -6.116 -2.503 -2.541 1.00 12.21 253 ASN B O 1
ATOM 3588 N N . THR B 1 215 ? -4.057 -1.757 -1.995 1.00 12.06 254 THR B N 1
ATOM 3589 C CA . THR B 1 215 ? -4.063 -2.357 -0.663 1.00 12.60 254 THR B CA 1
ATOM 3590 C C . THR B 1 215 ? -5.171 -1.797 0.208 1.00 13.37 254 THR B C 1
ATOM 3591 O O . THR B 1 215 ? -5.774 -2.545 1.025 1.00 12.26 254 THR B O 1
ATOM 3595 N N . THR B 1 216 ? -5.438 -0.496 0.100 1.00 12.77 255 THR B N 1
ATOM 3596 C CA . THR B 1 216 ? -6.471 0.128 0.920 1.00 12.73 255 THR B CA 1
ATOM 3597 C C . THR B 1 216 ? -7.841 -0.483 0.586 1.00 11.60 255 THR B C 1
ATOM 3598 O O . THR B 1 216 ? -8.593 -0.835 1.486 1.00 12.91 255 THR B O 1
ATOM 3602 N N . MET B 1 217 ? -8.161 -0.557 -0.683 1.00 11.10 256 MET B N 1
ATOM 3603 C CA . MET B 1 217 ? -9.450 -1.170 -1.089 1.00 11.14 256 MET B CA 1
ATOM 3604 C C . MET B 1 217 ? -9.465 -2.647 -0.681 1.00 10.95 256 MET B C 1
ATOM 3605 O O . MET B 1 217 ? -10.442 -3.099 -0.105 1.00 11.30 256 MET B O 1
ATOM 3610 N N . ALA B 1 218 ? -8.411 -3.383 -0.954 1.00 10.92 257 ALA B N 1
ATOM 3611 C CA . ALA B 1 218 ? -8.395 -4.835 -0.729 1.00 10.39 257 ALA B CA 1
ATOM 3612 C C . ALA B 1 218 ? -8.609 -5.102 0.747 1.00 10.97 257 ALA B C 1
ATOM 3613 O O . ALA B 1 218 ? -9.321 -6.072 1.093 1.00 10.96 257 ALA B O 1
ATOM 3615 N N . LYS B 1 219 ? -7.956 -4.376 1.632 1.00 11.10 258 LYS B N 1
ATOM 3616 C CA . LYS B 1 219 ? -7.980 -4.757 3.033 1.00 11.61 258 LYS B CA 1
ATOM 3617 C C . LYS B 1 219 ? -9.415 -4.672 3.558 1.00 11.57 258 LYS B C 1
ATOM 3618 O O . LYS B 1 219 ? -9.868 -5.490 4.415 1.00 11.62 258 LYS B O 1
ATOM 3624 N N . TYR B 1 220 ? -10.171 -3.663 3.145 1.00 11.34 259 TYR B N 1
ATOM 3625 C CA . TYR B 1 220 ? -11.562 -3.502 3.624 1.00 10.95 259 TYR B CA 1
ATOM 3626 C C . TYR B 1 220 ? -12.500 -4.444 2.869 1.00 10.65 259 TYR B C 1
ATOM 3627 O O . TYR B 1 220 ? -13.503 -4.869 3.458 1.00 10.79 259 TYR B O 1
ATOM 3636 N N . PHE B 1 221 ? -12.213 -4.750 1.622 1.00 10.84 260 PHE B N 1
ATOM 3637 C CA . PHE B 1 221 ? -13.033 -5.716 0.836 1.00 10.07 260 PHE B CA 1
ATOM 3638 C C . PHE B 1 221 ? -12.916 -7.064 1.544 1.00 10.11 260 PHE B C 1
ATOM 3639 O O . PHE B 1 221 ? -13.947 -7.735 1.825 1.00 10.24 260 PHE B O 1
ATOM 3647 N N . ILE B 1 222 ? -11.690 -7.489 1.862 1.00 9.73 261 ILE B N 1
ATOM 3648 C CA . ILE B 1 222 ? -11.474 -8.765 2.588 1.00 9.98 261 ILE B CA 1
ATOM 3649 C C . ILE B 1 222 ? -12.203 -8.724 3.920 1.00 10.29 261 ILE B C 1
ATOM 3650 O O . ILE B 1 222 ? -12.888 -9.686 4.273 1.00 10.67 261 ILE B O 1
ATOM 3655 N N . SER B 1 223 ? -12.095 -7.646 4.662 1.00 10.30 262 SER B N 1
ATOM 3656 C CA . SER B 1 223 ? -12.720 -7.534 5.975 1.00 10.72 262 SER B CA 1
ATOM 3657 C C . SER B 1 223 ? -14.229 -7.676 5.864 1.00 10.52 262 SER B C 1
ATOM 3658 O O . SER B 1 223 ? -14.850 -8.312 6.738 1.00 11.11 262 SER B O 1
ATOM 3661 N N . TRP B 1 224 ? -14.834 -7.049 4.845 1.00 10.34 263 TRP B N 1
ATOM 3662 C CA . TRP B 1 224 ? -16.290 -7.127 4.667 1.00 10.41 263 TRP B CA 1
ATOM 3663 C C . TRP B 1 224 ? -16.708 -8.555 4.316 1.00 10.19 263 TRP B C 1
ATOM 3664 O O . TRP B 1 224 ? -17.711 -9.035 4.873 1.00 10.71 263 TRP B O 1
ATOM 3675 N N . LEU B 1 225 ? -16.018 -9.170 3.385 1.00 9.71 264 LEU B N 1
ATOM 3676 C CA . LEU B 1 225 ? -16.347 -10.562 3.064 1.00 10.16 264 LEU B CA 1
ATOM 3677 C C . LEU B 1 225 ? -16.238 -11.424 4.312 1.00 10.71 264 LEU B C 1
ATOM 3678 O O . LEU B 1 225 ? -17.113 -12.293 4.548 1.00 10.77 264 LEU B O 1
ATOM 3683 N N . LYS B 1 226 ? -15.145 -11.305 5.054 1.00 10.04 265 LYS B N 1
ATOM 3684 C CA . LYS B 1 226 ? -14.950 -12.138 6.258 1.00 10.17 265 LYS B CA 1
ATOM 3685 C C . LYS B 1 226 ? -16.086 -11.870 7.219 1.00 9.95 265 LYS B C 1
ATOM 3686 O O . LYS B 1 226 ? -16.697 -12.843 7.747 1.00 11.15 265 LYS B O 1
ATOM 3692 N N . ARG B 1 227 ? -16.400 -10.637 7.517 1.00 10.61 266 ARG B N 1
ATOM 3693 C CA . ARG B 1 227 ? -17.407 -10.328 8.535 1.00 11.30 266 ARG B CA 1
ATOM 3694 C C . ARG B 1 227 ? -18.734 -10.969 8.115 1.00 11.24 266 ARG B C 1
ATOM 3695 O O . ARG B 1 227 ? -19.477 -11.412 8.991 1.00 12.12 266 ARG B O 1
ATOM 3703 N N . TRP B 1 228 ? -19.140 -10.861 6.868 1.00 11.51 267 TRP B N 1
ATOM 3704 C CA . TRP B 1 228 ? -20.514 -11.213 6.472 1.00 11.03 267 TRP B CA 1
ATOM 3705 C C . TRP B 1 228 ? -20.584 -12.591 5.843 1.00 10.93 267 TRP B C 1
ATOM 3706 O O . TRP B 1 228 ? -21.487 -13.373 6.235 1.00 12.22 267 TRP B O 1
ATOM 3717 N N . VAL B 1 229 ? -19.747 -12.936 4.898 1.00 9.56 268 VAL B N 1
ATOM 3718 C CA . VAL B 1 229 ? -19.796 -14.283 4.288 1.00 10.45 268 VAL B CA 1
ATOM 3719 C C . VAL B 1 229 ? -19.489 -15.312 5.361 1.00 10.73 268 VAL B C 1
ATOM 3720 O O . VAL B 1 229 ? -20.063 -16.430 5.323 1.00 11.43 268 VAL B O 1
ATOM 3724 N N . ASP B 1 230 ? -18.511 -15.044 6.224 1.00 11.34 269 ASP B N 1
ATOM 3725 C CA . ASP B 1 230 ? -18.038 -16.038 7.213 1.00 11.13 269 ASP B CA 1
ATOM 3726 C C . ASP B 1 230 ? -18.563 -15.700 8.600 1.00 12.15 269 ASP B C 1
ATOM 3727 O O . ASP B 1 230 ? -18.125 -16.438 9.573 1.00 12.82 269 ASP B O 1
ATOM 3732 N N . ASN B 1 231 ? -19.425 -14.709 8.783 1.00 11.91 270 ASN B N 1
ATOM 3733 C CA . ASN B 1 231 ? -19.853 -14.305 10.148 1.00 12.19 270 ASN B CA 1
ATOM 3734 C C . ASN B 1 231 ? -18.624 -14.022 11.004 1.00 12.86 270 ASN B C 1
ATOM 3735 O O . ASN B 1 231 ? -18.690 -14.219 12.246 1.00 14.58 270 ASN B O 1
ATOM 3740 N N . ASP B 1 232 ? -17.496 -13.642 10.427 1.00 13.01 271 ASP B N 1
ATOM 3741 C CA . ASP B 1 232 ? -16.198 -13.584 11.171 1.00 12.93 271 ASP B CA 1
ATOM 3742 C C . ASP B 1 232 ? -16.018 -12.243 11.884 1.00 13.66 271 ASP B C 1
ATOM 3743 O O . ASP B 1 232 ? -15.464 -11.332 11.295 1.00 13.81 271 ASP B O 1
ATOM 3748 N N . THR B 1 233 ? -16.413 -12.213 13.150 1.00 14.34 272 THR B N 1
ATOM 3749 C CA . THR B 1 233 ? -16.334 -11.009 13.998 1.00 15.20 272 THR B CA 1
ATOM 3750 C C . THR B 1 233 ? -14.889 -10.712 14.380 1.00 15.03 272 THR B C 1
ATOM 3751 O O . THR B 1 233 ? -14.729 -9.607 14.931 1.00 17.34 272 THR B O 1
ATOM 3755 N N . ARG B 1 234 ? -13.929 -11.540 14.091 1.00 13.84 273 ARG B N 1
ATOM 3756 C CA . ARG B 1 234 ? -12.507 -11.159 14.243 1.00 15.80 273 ARG B CA 1
ATOM 3757 C C . ARG B 1 234 ? -12.213 -9.933 13.373 1.00 16.25 273 ARG B C 1
ATOM 3758 O O . ARG B 1 234 ? -11.174 -9.311 13.573 1.00 15.58 273 ARG B O 1
ATOM 3766 N N . TYR B 1 235 ? -12.948 -9.738 12.274 1.00 14.40 274 TYR B N 1
ATOM 3767 C CA . TYR B 1 235 ? -12.606 -8.681 11.302 1.00 14.30 274 TYR B CA 1
ATOM 3768 C C . TYR B 1 235 ? -13.395 -7.403 11.585 1.00 13.32 274 TYR B C 1
ATOM 3769 O O . TYR B 1 235 ? -13.093 -6.369 10.952 1.00 13.03 274 TYR B O 1
ATOM 3778 N N . THR B 1 236 ? -14.264 -7.368 12.580 1.00 12.75 275 THR B N 1
ATOM 3779 C CA . THR B 1 236 ? -14.993 -6.153 12.929 1.00 13.06 275 THR B CA 1
ATOM 3780 C C . THR B 1 236 ? -13.995 -5.067 13.334 1.00 14.80 275 THR B C 1
ATOM 3781 O O . THR B 1 236 ? -14.216 -3.884 13.016 1.00 13.85 275 THR B O 1
ATOM 3785 N N . GLN B 1 237 ? -12.916 -5.454 13.990 1.00 14.30 276 GLN B N 1
ATOM 3786 C CA . GLN B 1 237 ? -11.906 -4.482 14.483 1.00 15.97 276 GLN B CA 1
ATOM 3787 C C . GLN B 1 237 ? -11.428 -3.604 13.338 1.00 15.29 276 GLN B C 1
ATOM 3788 O O . GLN B 1 237 ? -10.993 -2.479 13.626 1.00 15.91 276 GLN B O 1
ATOM 3794 N N . PHE B 1 238 ? -11.344 -4.076 12.103 1.00 14.19 277 PHE B N 1
ATOM 3795 C CA . PHE B 1 238 ? -10.784 -3.280 10.983 1.00 14.64 277 PHE B CA 1
ATOM 3796 C C . PHE B 1 238 ? -11.840 -2.385 10.358 1.00 14.77 277 PHE B C 1
ATOM 3797 O O . PHE B 1 238 ? -11.511 -1.373 9.723 1.00 16.93 277 PHE B O 1
ATOM 3805 N N . LEU B 1 239 ? -13.082 -2.746 10.551 1.00 13.34 278 LEU B N 1
ATOM 3806 C CA . LEU B 1 239 ? -14.218 -2.002 9.966 1.00 14.29 278 LEU B CA 1
ATOM 3807 C C . LEU B 1 239 ? -14.738 -0.916 10.908 1.00 15.34 278 LEU B C 1
ATOM 3808 O O . LEU B 1 239 ? -15.348 0.039 10.480 1.00 14.45 278 LEU B O 1
ATOM 3813 N N . CYS B 1 240 ? -14.585 -1.139 12.243 1.00 15.14 279 CYS B N 1
ATOM 3814 C CA . CYS B 1 240 ? -15.166 -0.306 13.322 1.00 16.69 279 CYS B CA 1
ATOM 3815 C C . CYS B 1 240 ? -14.050 0.065 14.284 1.00 17.62 279 CYS B C 1
ATOM 3816 O O . CYS B 1 240 ? -13.501 -0.812 14.928 1.00 18.44 279 CYS B O 1
ATOM 3819 N N . PRO B 1 241 ? -13.649 1.348 14.375 1.00 19.15 280 PRO B N 1
ATOM 3820 C CA . PRO B 1 241 ? -14.314 2.484 13.728 1.00 18.62 280 PRO B CA 1
ATOM 3821 C C . PRO B 1 241 ? -14.010 2.613 12.230 1.00 20.02 280 PRO B C 1
ATOM 3822 O O . PRO B 1 241 ? -14.723 3.356 11.570 1.00 24.19 280 PRO B O 1
ATOM 3826 N N . GLY B 1 242 ? -13.049 1.867 11.744 1.00 18.78 281 GLY B N 1
ATOM 3827 C CA . GLY B 1 242 ? -12.740 1.909 10.308 1.00 18.83 281 GLY B CA 1
ATOM 3828 C C . GLY B 1 242 ? -11.600 2.862 10.010 1.00 20.74 281 GLY B C 1
ATOM 3829 O O . GLY B 1 242 ? -10.855 3.286 10.894 1.00 20.14 281 GLY B O 1
ATOM 3830 N N . PRO B 1 243 ? -11.346 3.142 8.738 1.00 16.14 282 PRO B N 1
ATOM 3831 C CA . PRO B 1 243 ? -10.167 3.894 8.338 1.00 16.28 282 PRO B CA 1
ATOM 3832 C C . PRO B 1 243 ? -10.195 5.343 8.841 1.00 16.57 282 PRO B C 1
ATOM 3833 O O . PRO B 1 243 ? -11.234 6.006 8.917 1.00 16.82 282 PRO B O 1
ATOM 3837 N N . SER B 1 244 ? -8.981 5.768 9.189 1.00 18.49 283 SER B N 1
ATOM 3838 C CA . SER B 1 244 ? -8.721 7.202 9.425 1.00 18.59 283 SER B CA 1
ATOM 3839 C C . SER B 1 244 ? -8.952 7.971 8.116 1.00 16.31 283 SER B C 1
ATOM 3840 O O . SER B 1 244 ? -8.696 7.433 7.065 1.00 16.83 283 SER B O 1
ATOM 3843 N N . THR B 1 245 ? -9.296 9.255 8.242 1.00 16.36 284 THR B N 1
ATOM 3844 C CA . THR B 1 245 ? -9.517 10.186 7.117 1.00 17.55 284 THR B CA 1
ATOM 3845 C C . THR B 1 245 ? -8.682 11.458 7.258 1.00 20.07 284 THR B C 1
ATOM 3846 O O . THR B 1 245 ? -8.980 12.395 6.531 1.00 21.30 284 THR B O 1
ATOM 3850 N N . GLY B 1 246 ? -7.616 11.427 8.066 1.00 21.00 285 GLY B N 1
ATOM 3851 C CA . GLY B 1 246 ? -6.578 12.498 8.053 1.00 24.52 285 GLY B CA 1
ATOM 3852 C C . GLY B 1 246 ? -5.947 12.723 6.686 1.00 24.87 285 GLY B C 1
ATOM 3853 O O . GLY B 1 246 ? -6.099 11.920 5.797 1.00 22.67 285 GLY B O 1
ATOM 3854 N N . LEU B 1 247 ? -5.277 13.874 6.483 1.00 28.39 286 LEU B N 1
ATOM 3855 C CA . LEU B 1 247 ? -4.741 14.246 5.135 1.00 30.46 286 LEU B CA 1
ATOM 3856 C C . LEU B 1 247 ? -3.694 13.275 4.597 1.00 23.81 286 LEU B C 1
ATOM 3857 O O . LEU B 1 247 ? -3.568 13.177 3.367 1.00 24.23 286 LEU B O 1
ATOM 3862 N N . PHE B 1 248 ? -2.985 12.596 5.495 1.00 17.87 287 PHE B N 1
ATOM 3863 C CA . PHE B 1 248 ? -2.046 11.557 5.026 1.00 16.19 287 PHE B CA 1
ATOM 3864 C C . PHE B 1 248 ? -2.702 10.204 4.749 1.00 17.15 287 PHE B C 1
ATOM 3865 O O . PHE B 1 248 ? -2.038 9.383 4.121 1.00 17.32 287 PHE B O 1
ATOM 3873 N N . ALA B 1 249 ? -3.927 10.044 5.191 1.00 16.67 288 ALA B N 1
ATOM 3874 C CA . ALA B 1 249 ? -4.610 8.738 5.007 1.00 17.28 288 ALA B CA 1
ATOM 3875 C C . ALA B 1 249 ? -4.957 8.560 3.531 1.00 16.93 288 ALA B C 1
ATOM 3876 O O . ALA B 1 249 ? -5.264 9.497 2.795 1.00 16.44 288 ALA B O 1
ATOM 3878 N N . PRO B 1 250 ? -4.941 7.296 3.046 1.00 16.15 289 PRO B N 1
ATOM 3879 C CA . PRO B 1 250 ? -5.404 6.979 1.694 1.00 15.71 289 PRO B CA 1
ATOM 3880 C C . PRO B 1 250 ? -6.951 7.003 1.573 1.00 13.68 289 PRO B C 1
ATOM 3881 O O . PRO B 1 250 ? -7.454 6.817 0.444 1.00 14.40 289 PRO B O 1
ATOM 3885 N N . VAL B 1 251 ? -7.655 7.253 2.663 1.00 12.87 290 VAL B N 1
ATOM 3886 C CA . VAL B 1 251 ? -9.143 7.368 2.703 1.00 13.06 290 VAL B CA 1
ATOM 3887 C C . VAL B 1 251 ? -9.508 8.818 3.004 1.00 13.92 290 VAL B C 1
ATOM 3888 O O . VAL B 1 251 ? -8.962 9.389 3.970 1.00 14.52 290 VAL B O 1
ATOM 3892 N N . SER B 1 252 ? -10.350 9.412 2.202 1.00 11.96 291 SER B N 1
ATOM 3893 C CA . SER B 1 252 ? -10.769 10.827 2.340 1.00 13.16 291 SER B CA 1
ATOM 3894 C C . SER B 1 252 ? -12.127 10.983 3.011 1.00 13.39 291 SER B C 1
ATOM 3895 O O . SER B 1 252 ? -12.428 12.072 3.462 1.00 15.72 291 SER B O 1
ATOM 3898 N N . ALA B 1 253 ? -12.920 9.929 3.112 1.00 13.58 292 ALA B N 1
ATOM 3899 C CA . ALA B 1 253 ? -14.220 9.972 3.805 1.00 13.19 292 ALA B CA 1
ATOM 3900 C C . ALA B 1 253 ? -14.597 8.558 4.187 1.00 12.25 292 ALA B C 1
ATOM 3901 O O . ALA B 1 253 ? -14.241 7.620 3.487 1.00 12.37 292 ALA B O 1
ATOM 3903 N N . SER B 1 254 ? -15.332 8.421 5.262 1.00 11.39 293 SER B N 1
ATOM 3904 C CA . SER B 1 254 ? -15.668 7.112 5.840 1.00 12.80 293 SER B CA 1
ATOM 3905 C C . SER B 1 254 ? -16.934 7.227 6.656 1.00 13.56 293 SER B C 1
ATOM 3906 O O . SER B 1 254 ? -16.977 8.010 7.580 1.00 14.78 293 SER B O 1
ATOM 3909 N N . MET B 1 255 ? -17.973 6.509 6.298 1.00 12.62 294 MET B N 1
ATOM 3910 C CA . MET B 1 255 ? -19.198 6.454 7.102 1.00 14.20 294 MET B CA 1
ATOM 3911 C C . MET B 1 255 ? -19.694 5.021 7.171 1.00 12.98 294 MET B C 1
ATOM 3912 O O . MET B 1 255 ? -19.492 4.237 6.223 1.00 14.04 294 MET B O 1
ATOM 3917 N N . ASN B 1 256 ? -20.370 4.639 8.236 1.00 12.53 295 ASN B N 1
ATOM 3918 C CA . ASN B 1 256 ? -20.798 3.254 8.395 1.00 13.11 295 ASN B CA 1
ATOM 3919 C C . ASN B 1 256 ? -21.835 3.153 9.515 1.00 14.44 295 ASN B C 1
ATOM 3920 O O . ASN B 1 256 ? -22.079 4.170 10.206 1.00 15.11 295 ASN B O 1
ATOM 3925 N N . THR B 1 257 ? -22.441 1.987 9.637 1.00 12.96 296 THR B N 1
ATOM 3926 C CA . THR B 1 257 ? -23.427 1.685 10.708 1.00 14.68 296 THR B CA 1
ATOM 3927 C C . THR B 1 257 ? -22.788 0.832 11.788 1.00 14.46 296 THR B C 1
ATOM 3928 O O . THR B 1 257 ? -23.499 0.007 12.404 1.00 17.52 296 THR B O 1
ATOM 3932 N N . CYS B 1 258 ? -21.499 0.988 12.054 1.00 15.44 297 CYS B N 1
ATOM 3933 C CA . CYS B 1 258 ? -20.834 0.310 13.198 1.00 16.39 297 CYS B CA 1
ATOM 3934 C C . CYS B 1 258 ? -21.632 0.510 14.471 1.00 17.59 297 CYS B C 1
ATOM 3935 O O . CYS B 1 258 ? -22.144 1.602 14.636 1.00 17.89 297 CYS B O 1
ATOM 3938 N N . PRO B 1 259 ? -21.703 -0.508 15.363 1.00 20.20 298 PRO B N 1
ATOM 3939 C CA . PRO B 1 259 ? -20.986 -1.781 15.242 1.00 22.77 298 PRO B CA 1
ATOM 3940 C C . PRO B 1 259 ? -21.724 -2.917 14.505 1.00 23.48 298 PRO B C 1
ATOM 3941 O O . PRO B 1 259 ? -21.393 -4.083 14.688 1.00 28.41 298 PRO B O 1
ATOM 3945 N N . PHE B 1 260 ? -22.683 -2.572 13.660 1.00 21.55 299 PHE B N 1
ATOM 3946 C CA . PHE B 1 260 ? -23.377 -3.543 12.776 1.00 23.25 299 PHE B CA 1
ATOM 3947 C C . PHE B 1 260 ? -24.256 -4.424 13.688 1.00 32.82 299 PHE B C 1
ATOM 3948 O O . PHE B 1 260 ? -24.349 -5.590 13.299 1.00 38.91 299 PHE B O 1
#